Protein AF-A0A383V1S9-F1 (afdb_monomer)

Secondary structure (DSSP, 8-state):
----EEEEEEEEE---HHHHHHHHHHHHHHHHHHHHHHHTT--HHHHHHHHHHHHHT-TTSSSSTTPPBPTTS-B-EEEEEEETTS-EEEEEEE-SBS-HHHHHHHHHHHHTSPPGGGPPPPSEEEHHHHHHHHHHTT-SB-SSHHHHHHTT--HHHHHHHHHHHHHHHHHHHHHHHHHHTT-----PPP--------PPPPPP-------------------------------------------PPPP---SHHHHHHHHHHHHHHTT---EEEEEE-TT--EEEEEEE--STTPPTT---GGGSTTTSEEEEPPEE-PPPPSS--S------------S--EEE-EEEEEEEE-HHHHHHHTHHHHHHHHHHHTTTS-HHHHHHHHHIIIIITSSS---EEEEEEEEEEEE--------------------------------------------------EEEEEEEEEEE-SSEEEEEEE-SSTTPPPEEEEEEPPPSTTSTTS--S----------S-----PPPPPPEEEEEEEEEE--

Sequence (547 aa):
MPPYFIAVHAGAGYHGPQKEAAYLAAIRAALAAAAAVLEQGSSSMDAVKAAICALEAAPGTNAGYGSNLTLTGSVECDAGIMAGDGTCGAVGAVPGVDHPIAAAHRLAELSRQPLPCGLVRPTLLVGDAARSWAVSQHLAAAATAEEAGQRLVSPAAAAAWRGYRAMLDEAAAADSSSQAASVPSSTAPPGEQQQQQQQPYRQPDDNKRQRGGALESPAKRSRTEPAAQVGPGSSQQQQQQHHQQDVEPGHPVGRDDVAAAAAAGALVGDLGDTVGCVAVDGAGRVAAGVSSGGLALKQPGRVGEAALLGAGCWAHDGSRQQLPKGGDAGKATQQQGGGVGNAASWQQPGVAVSVSGVGERIMAASLARAAAMTLQLEGGRQLQPLATQLLQGSMLSQPGPWDAGLLAVRVAGSSSSSSRNESSDSSDNSGSSGDAAGSAAQHEQAEDAGHADQGLLCNGEKQRQQRLVVELVAAFTSPSFAIGWLGPGPQAKAQAVVLRQAGPANASAAAVAGGAAEAAPAGRLGQLPALPPQVKCLEVSCSWPLD

InterPro domains:
  IPR000246 Peptidase T2, asparaginase 2 [PF01112] (5-140)
  IPR000246 Peptidase T2, asparaginase 2 [PF01112] (255-317)
  IPR000246 Peptidase T2, asparaginase 2 [PTHR10188] (4-414)
  IPR029055 Nucleophile aminohydrolases, N-terminal [SSF56235] (3-414)
  IPR037464 T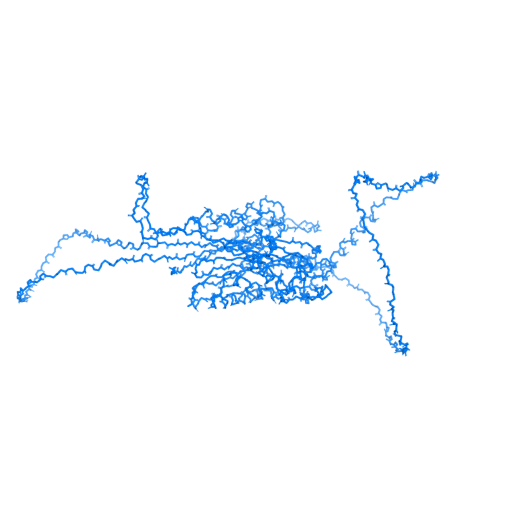hreonine aspartase 1 [cd04514] (4-363)

pLDDT: mean 70.78, std 29.03, range [22.67, 98.94]

Radius of gyration: 35.53 Å; Cα contacts (8 Å, |Δi|>4): 1047; chains: 1; bounding box: 120×105×109 Å

Structure (mmCIF, N/CA/C/O backbone):
data_AF-A0A383V1S9-F1
#
_entry.id   AF-A0A383V1S9-F1
#
loop_
_atom_site.group_PDB
_atom_site.id
_atom_site.type_symbol
_atom_site.label_atom_id
_atom_site.label_alt_id
_atom_site.label_comp_id
_atom_site.label_asym_id
_atom_site.label_entity_id
_atom_site.label_seq_id
_atom_site.pdbx_PDB_ins_code
_atom_site.Cartn_x
_atom_site.Cartn_y
_atom_site.Cartn_z
_atom_site.occupancy
_atom_site.B_iso_or_equiv
_atom_site.auth_seq_id
_atom_site.auth_comp_id
_atom_site.auth_asym_id
_atom_site.auth_atom_id
_atom_site.pdbx_PDB_model_num
ATOM 1 N N . MET A 1 1 ? -26.143 2.923 9.011 1.00 69.44 1 MET A N 1
ATOM 2 C CA . MET A 1 1 ? -24.852 2.356 8.571 1.00 69.44 1 MET A CA 1
ATOM 3 C C . MET A 1 1 ? -23.918 2.346 9.764 1.00 69.44 1 MET A C 1
ATOM 5 O O . MET A 1 1 ? -23.964 3.322 10.514 1.00 69.44 1 MET A O 1
ATOM 9 N N . PRO A 1 2 ? -23.134 1.278 9.973 1.00 83.25 2 PRO A N 1
ATOM 10 C CA . PRO A 1 2 ? -22.124 1.270 11.021 1.00 83.25 2 PRO A CA 1
ATOM 11 C C . PRO A 1 2 ? -21.091 2.383 10.755 1.00 83.25 2 PRO A C 1
ATOM 13 O O . PRO A 1 2 ? -20.733 2.603 9.597 1.00 83.25 2 PRO A O 1
ATOM 16 N N . PRO A 1 3 ? -20.644 3.122 11.785 1.00 92.62 3 PRO A N 1
ATOM 17 C CA . PRO A 1 3 ? -19.599 4.134 11.637 1.00 92.62 3 PRO A CA 1
ATOM 18 C C . PRO A 1 3 ? -18.273 3.486 11.225 1.00 92.62 3 PRO A C 1
ATOM 20 O O . PRO A 1 3 ? -18.047 2.311 11.485 1.00 92.62 3 PRO A O 1
ATOM 23 N N . TYR A 1 4 ? -17.386 4.245 10.592 1.00 95.50 4 TYR A N 1
ATOM 24 C CA . TYR A 1 4 ? -16.045 3.791 10.232 1.00 95.50 4 TYR A CA 1
ATOM 25 C C . TYR A 1 4 ? -15.099 4.982 10.086 1.00 95.50 4 TYR A C 1
ATOM 27 O O . TYR A 1 4 ? -15.531 6.136 10.030 1.00 95.50 4 TYR A O 1
ATOM 35 N N . PHE A 1 5 ? -13.805 4.691 10.008 1.00 97.62 5 PHE A N 1
ATOM 36 C CA . PHE A 1 5 ? -12.767 5.667 9.713 1.00 97.62 5 PHE A CA 1
ATOM 37 C C . PHE A 1 5 ? -11.788 5.095 8.690 1.00 97.62 5 PHE A C 1
ATOM 39 O O . PHE A 1 5 ? -11.353 3.952 8.817 1.00 97.62 5 PHE A O 1
ATOM 46 N N . ILE A 1 6 ? -11.422 5.888 7.686 1.00 98.38 6 ILE A N 1
ATOM 47 C CA . ILE A 1 6 ? -10.452 5.500 6.653 1.00 98.38 6 ILE A CA 1
ATOM 48 C C . ILE A 1 6 ? -9.424 6.617 6.530 1.00 98.38 6 ILE A C 1
ATOM 50 O O . ILE A 1 6 ? -9.799 7.789 6.490 1.00 98.38 6 ILE A O 1
ATOM 54 N N . ALA A 1 7 ? -8.147 6.271 6.412 1.00 98.69 7 ALA A N 1
ATOM 55 C CA . ALA A 1 7 ? -7.112 7.202 5.988 1.00 98.69 7 ALA A CA 1
ATOM 56 C C . ALA A 1 7 ? -6.190 6.553 4.954 1.00 98.69 7 ALA A C 1
ATOM 58 O O . ALA A 1 7 ? -5.856 5.376 5.056 1.00 98.69 7 ALA A O 1
ATOM 59 N N . VAL A 1 8 ? -5.772 7.334 3.963 1.00 98.69 8 VAL A N 1
ATOM 60 C CA . VAL A 1 8 ? -4.913 6.898 2.858 1.00 98.69 8 VAL A CA 1
ATOM 61 C C . VAL A 1 8 ? -3.749 7.862 2.665 1.00 98.69 8 VAL A C 1
ATOM 63 O O . VAL A 1 8 ? -3.853 9.042 3.012 1.00 98.69 8 VAL A O 1
ATOM 66 N N . HIS A 1 9 ? -2.664 7.379 2.066 1.00 98.31 9 HIS A N 1
ATOM 67 C CA . HIS A 1 9 ? -1.610 8.226 1.518 1.00 98.31 9 HIS A CA 1
ATOM 68 C C . HIS A 1 9 ? -1.315 7.882 0.061 1.00 98.31 9 HIS A C 1
ATOM 70 O O . HIS A 1 9 ? -1.376 6.720 -0.339 1.00 98.31 9 HIS A O 1
ATOM 76 N N . ALA A 1 10 ? -0.933 8.903 -0.702 1.00 95.88 10 ALA A N 1
ATOM 77 C CA . ALA A 1 10 ? -0.351 8.774 -2.036 1.00 95.88 10 ALA A CA 1
ATOM 78 C C . ALA A 1 10 ? 1.162 9.066 -2.015 1.00 95.88 10 ALA A C 1
ATOM 80 O O . ALA A 1 10 ? 1.699 9.578 -2.983 1.00 95.88 10 ALA A O 1
ATOM 81 N N . GLY A 1 11 ? 1.792 8.735 -0.881 1.00 91.25 11 GLY A N 1
ATOM 82 C CA . GLY A 1 11 ? 3.233 8.672 -0.646 1.00 91.25 11 GLY A CA 1
ATOM 83 C C . GLY A 1 11 ? 3.881 9.946 -0.127 1.00 91.25 11 GLY A C 1
ATOM 84 O O . GLY A 1 11 ? 3.271 11.015 -0.068 1.00 91.25 11 GLY A O 1
ATOM 85 N N . ALA A 1 12 ? 5.096 9.760 0.384 1.00 88.75 12 ALA A N 1
ATOM 86 C CA . ALA A 1 12 ? 5.929 10.754 1.041 1.00 88.75 12 ALA A CA 1
ATOM 87 C C . ALA A 1 12 ? 7.206 10.987 0.232 1.00 88.75 12 ALA A C 1
ATOM 89 O O . ALA A 1 12 ? 8.109 10.148 0.211 1.00 88.75 12 ALA A O 1
ATOM 90 N N . GLY A 1 13 ? 7.309 12.180 -0.339 1.00 86.88 13 GLY A N 1
ATOM 91 C CA . GLY A 1 13 ? 8.314 12.534 -1.329 1.00 86.88 13 GLY A CA 1
ATOM 92 C C . GLY A 1 13 ? 8.156 13.993 -1.733 1.00 86.88 13 GLY A C 1
ATOM 93 O O . GLY A 1 13 ? 7.870 14.855 -0.890 1.00 86.88 13 GLY A O 1
ATOM 94 N N . TYR A 1 14 ? 8.303 14.296 -3.019 1.00 85.81 14 TYR A N 1
ATOM 95 C CA . TYR A 1 14 ? 8.069 15.634 -3.549 1.00 85.81 14 TYR A CA 1
ATOM 96 C C . TYR A 1 14 ? 6.856 15.664 -4.485 1.00 85.81 14 TYR A C 1
ATOM 98 O O . TYR A 1 14 ? 6.884 15.173 -5.604 1.00 85.81 14 TYR A O 1
ATOM 106 N N . HIS A 1 15 ? 5.796 16.335 -4.038 1.00 88.19 15 HIS A N 1
ATOM 107 C CA . HIS A 1 15 ? 4.572 16.518 -4.808 1.00 88.19 15 HIS A CA 1
ATOM 108 C C . HIS A 1 15 ? 4.627 17.862 -5.530 1.00 88.19 15 HIS A C 1
ATOM 110 O O . HIS A 1 15 ? 4.345 18.913 -4.937 1.00 88.19 15 HIS A O 1
ATOM 116 N N . GLY A 1 16 ? 4.996 17.844 -6.810 1.00 85.06 16 GLY A N 1
ATOM 117 C CA . GLY A 1 16 ? 5.014 19.045 -7.642 1.00 85.06 16 GLY A CA 1
ATOM 118 C C . GLY A 1 16 ? 3.616 19.683 -7.764 1.00 85.06 16 GLY A C 1
ATOM 119 O O . GLY A 1 16 ? 2.632 18.954 -7.916 1.00 85.06 16 GLY A O 1
ATOM 120 N N . PRO A 1 17 ? 3.488 21.028 -7.762 1.00 85.50 17 PRO A N 1
ATOM 121 C CA . PRO A 1 17 ? 2.186 21.704 -7.855 1.00 85.50 17 PRO A CA 1
ATOM 122 C C . PRO A 1 17 ? 1.341 21.286 -9.068 1.00 85.50 17 PRO A C 1
ATOM 124 O O . PRO A 1 17 ? 0.117 21.268 -9.001 1.00 85.50 17 PRO A O 1
ATOM 127 N N . GLN A 1 18 ? 1.990 20.907 -10.174 1.00 85.81 18 GLN A N 1
ATOM 128 C CA . GLN A 1 18 ? 1.323 20.479 -11.408 1.00 85.81 18 GLN A CA 1
ATOM 129 C C . GLN A 1 18 ? 0.599 19.130 -11.267 1.00 85.81 18 GLN A C 1
ATOM 131 O O . GLN A 1 18 ? -0.425 18.914 -11.910 1.00 85.81 18 GLN A O 1
ATOM 136 N N . LYS A 1 19 ? 1.116 18.226 -10.425 1.00 85.19 19 LYS A N 1
ATOM 137 C CA . LYS A 1 19 ? 0.549 16.886 -10.200 1.00 85.19 19 LYS A CA 1
ATOM 138 C C . LYS A 1 19 ? -0.370 16.823 -8.982 1.00 85.19 19 LYS A C 1
ATOM 140 O O . LYS A 1 19 ? -1.124 15.866 -8.833 1.00 85.19 19 LYS A O 1
ATOM 145 N N . GLU A 1 20 ? -0.353 17.849 -8.132 1.00 91.06 20 GLU A N 1
ATOM 146 C CA . GLU A 1 20 ? -1.113 17.904 -6.879 1.00 91.06 20 GLU A CA 1
ATOM 147 C C . GLU A 1 20 ? -2.602 17.582 -7.068 1.00 91.06 20 GLU A C 1
ATOM 149 O O . GLU A 1 20 ? -3.149 16.739 -6.359 1.00 91.06 20 GLU A O 1
ATOM 154 N N . ALA A 1 21 ? -3.253 18.170 -8.075 1.00 93.00 21 ALA A N 1
ATOM 155 C CA . ALA A 1 21 ? -4.662 17.900 -8.353 1.00 93.00 21 ALA A CA 1
ATOM 156 C C . ALA A 1 21 ? -4.939 16.414 -8.658 1.00 93.00 21 ALA A C 1
ATOM 158 O O . ALA A 1 21 ? -5.966 15.885 -8.226 1.00 93.00 21 ALA A O 1
ATOM 159 N N . ALA A 1 22 ? -4.020 15.735 -9.354 1.00 92.31 22 ALA A N 1
ATOM 160 C CA . ALA A 1 22 ? -4.140 14.317 -9.677 1.00 92.31 22 ALA A CA 1
ATOM 161 C C . ALA A 1 22 ? -3.984 13.437 -8.426 1.00 92.31 22 ALA A C 1
ATOM 163 O O . ALA A 1 22 ? -4.805 12.544 -8.215 1.00 92.31 22 ALA A O 1
ATOM 164 N N . TYR A 1 23 ? -3.016 13.735 -7.550 1.00 93.81 23 TYR A N 1
ATOM 165 C CA . TYR A 1 23 ? -2.866 13.033 -6.268 1.00 93.81 23 TYR A CA 1
ATOM 166 C C . TYR A 1 23 ? -4.109 13.182 -5.387 1.00 93.81 23 TYR A C 1
ATOM 168 O O . TYR A 1 23 ? -4.627 12.200 -4.856 1.00 93.81 23 TYR A O 1
ATOM 176 N N . LEU A 1 24 ? -4.650 14.400 -5.278 1.00 95.88 24 LEU A N 1
ATOM 177 C CA . LEU A 1 24 ? -5.861 14.653 -4.496 1.00 95.88 24 LEU A CA 1
ATOM 178 C C . LEU A 1 24 ? -7.092 13.952 -5.088 1.00 95.88 24 LEU A C 1
ATOM 180 O O . LEU A 1 24 ? -7.970 13.521 -4.340 1.00 95.88 24 LEU A O 1
ATOM 184 N N . ALA A 1 25 ? -7.184 13.831 -6.414 1.00 96.38 25 ALA A N 1
ATOM 185 C CA . ALA A 1 25 ? -8.245 13.067 -7.066 1.00 96.38 25 ALA A CA 1
ATOM 186 C C . ALA A 1 25 ? -8.123 11.561 -6.778 1.00 96.38 25 ALA A C 1
ATOM 188 O O . ALA A 1 25 ? -9.117 10.946 -6.390 1.00 96.38 25 ALA A O 1
ATOM 189 N N . ALA A 1 26 ? -6.916 10.996 -6.882 1.00 96.69 26 ALA A N 1
ATOM 190 C CA . ALA A 1 26 ? -6.649 9.592 -6.568 1.00 96.69 26 ALA A CA 1
ATOM 191 C C . ALA A 1 26 ? -6.980 9.262 -5.102 1.00 96.69 26 ALA A C 1
ATOM 193 O O . ALA A 1 26 ? -7.685 8.294 -4.826 1.00 96.69 26 ALA A O 1
ATOM 194 N N . ILE A 1 27 ? -6.575 10.126 -4.164 1.00 98.19 27 ILE A N 1
ATOM 195 C CA . ILE A 1 27 ? -6.901 10.003 -2.734 1.00 98.19 27 ILE A CA 1
ATOM 196 C C . ILE A 1 27 ? -8.417 9.984 -2.504 1.00 98.19 27 ILE A C 1
ATOM 198 O O . ILE A 1 27 ? -8.923 9.133 -1.773 1.00 98.19 27 ILE A O 1
ATOM 202 N N . ARG A 1 28 ? -9.172 10.895 -3.133 1.00 98.38 28 ARG A N 1
ATOM 203 C CA . ARG A 1 28 ? -10.638 10.927 -2.989 1.00 98.38 28 ARG A CA 1
ATOM 204 C C . ARG A 1 28 ? -11.297 9.674 -3.564 1.00 98.38 28 ARG A C 1
ATOM 206 O O . ARG A 1 28 ? -12.225 9.158 -2.946 1.00 98.38 28 ARG A O 1
ATOM 213 N N . ALA A 1 29 ? -10.816 9.177 -4.704 1.00 98.38 29 ALA A N 1
ATOM 214 C CA . ALA A 1 29 ? -11.302 7.932 -5.294 1.00 98.38 29 ALA A CA 1
ATOM 215 C C . ALA A 1 29 ? -11.034 6.726 -4.377 1.00 98.38 29 ALA A C 1
ATOM 217 O O . ALA A 1 29 ? -11.927 5.907 -4.168 1.00 98.38 29 ALA A O 1
ATOM 218 N N . ALA A 1 30 ? -9.852 6.664 -3.759 1.00 98.69 30 ALA A N 1
ATOM 219 C CA . ALA A 1 30 ? -9.490 5.620 -2.804 1.00 98.69 30 ALA A CA 1
ATOM 220 C C . ALA A 1 30 ? -10.383 5.621 -1.557 1.00 98.69 30 ALA A C 1
ATOM 222 O O . ALA A 1 30 ? -10.894 4.576 -1.155 1.00 98.69 30 ALA A O 1
ATOM 223 N N . LEU A 1 31 ? -10.633 6.802 -0.980 1.00 98.62 31 LEU A N 1
ATOM 224 C CA . LEU A 1 31 ? -11.543 6.953 0.159 1.00 98.62 31 LEU A CA 1
ATOM 225 C C . LEU A 1 31 ? -12.972 6.521 -0.196 1.00 98.62 31 LEU A C 1
ATOM 227 O O . LEU A 1 31 ? -13.611 5.831 0.595 1.00 98.62 31 LEU A O 1
ATOM 231 N N . ALA A 1 32 ? -13.460 6.882 -1.387 1.00 98.00 32 ALA A N 1
ATOM 232 C CA . ALA A 1 32 ? -14.783 6.476 -1.859 1.00 98.00 32 ALA A CA 1
ATOM 233 C C . ALA A 1 32 ? -14.887 4.954 -2.073 1.00 98.00 32 ALA A C 1
ATOM 235 O O . ALA A 1 32 ? -15.884 4.351 -1.680 1.00 98.00 32 ALA A O 1
ATOM 236 N N . ALA A 1 33 ? -13.853 4.323 -2.640 1.00 98.50 33 ALA A N 1
ATOM 237 C CA . ALA A 1 33 ? -13.815 2.877 -2.855 1.00 98.50 33 ALA A CA 1
ATOM 238 C C . ALA A 1 33 ? -13.848 2.093 -1.531 1.00 98.50 33 ALA A C 1
ATOM 240 O O . ALA A 1 33 ? -14.626 1.150 -1.389 1.00 98.50 33 ALA A O 1
ATOM 241 N N . ALA A 1 34 ? -13.052 2.505 -0.539 1.00 98.31 34 ALA A N 1
ATOM 242 C CA . ALA A 1 34 ? -13.068 1.892 0.789 1.00 98.31 34 ALA A CA 1
ATOM 243 C C . ALA A 1 34 ? -14.394 2.116 1.532 1.00 98.31 34 ALA A C 1
ATOM 245 O O . ALA A 1 34 ? -14.900 1.190 2.167 1.00 98.31 34 ALA A O 1
ATOM 246 N N . ALA A 1 35 ? -14.975 3.317 1.430 1.00 97.00 35 ALA A N 1
ATOM 247 C CA . ALA A 1 35 ? -16.272 3.623 2.028 1.00 97.00 35 ALA A CA 1
ATOM 248 C C . ALA A 1 35 ? -17.367 2.698 1.487 1.00 97.00 35 ALA A C 1
ATOM 250 O O . ALA A 1 35 ? -18.043 2.044 2.274 1.00 97.00 35 ALA A O 1
ATOM 251 N N . ALA A 1 36 ? -17.464 2.550 0.162 1.00 96.31 36 ALA A N 1
ATOM 252 C CA . ALA A 1 36 ? -18.463 1.689 -0.470 1.00 96.31 36 ALA A CA 1
ATOM 253 C C . ALA A 1 36 ? -18.399 0.232 0.030 1.00 96.31 36 ALA A C 1
ATOM 255 O O . ALA A 1 36 ? -19.430 -0.419 0.193 1.00 96.31 36 ALA A O 1
ATOM 256 N N . VAL A 1 37 ? -17.195 -0.277 0.309 1.00 96.69 37 VAL A N 1
ATOM 257 C CA . VAL A 1 37 ? -16.980 -1.628 0.849 1.00 96.69 37 VAL A CA 1
ATOM 258 C C . VAL A 1 37 ? -17.439 -1.743 2.308 1.00 96.69 37 VAL A C 1
ATOM 260 O O . VAL A 1 37 ? -18.108 -2.711 2.675 1.00 96.69 37 VAL A O 1
ATOM 263 N N . LEU A 1 38 ? -17.139 -0.748 3.145 1.00 95.38 38 LEU A N 1
ATOM 264 C CA . LEU A 1 38 ? -17.562 -0.733 4.551 1.00 95.38 38 LEU A CA 1
ATOM 265 C C . LEU A 1 38 ? -19.071 -0.519 4.705 1.00 95.38 38 LEU A C 1
ATOM 267 O O . LEU A 1 38 ? -19.695 -1.133 5.570 1.00 95.38 38 LEU A O 1
ATOM 271 N N . GLU A 1 39 ? -19.680 0.287 3.838 1.00 94.00 39 GLU A N 1
ATOM 272 C CA . GLU A 1 39 ? -21.132 0.494 3.791 1.00 94.00 39 GLU A CA 1
ATOM 273 C C . GLU A 1 39 ? -21.893 -0.798 3.451 1.00 94.00 39 GLU A C 1
ATOM 275 O O . GLU A 1 39 ? -23.013 -0.997 3.924 1.00 94.00 39 GLU A O 1
ATOM 280 N N . GLN A 1 40 ? -21.263 -1.712 2.705 1.00 93.94 40 GLN A N 1
ATOM 281 C CA . GLN A 1 40 ? -21.774 -3.060 2.421 1.00 93.94 40 GLN A CA 1
ATOM 282 C C . GLN A 1 40 ? -21.545 -4.058 3.572 1.00 93.94 40 GLN A C 1
ATOM 284 O O . GLN A 1 40 ? -21.939 -5.217 3.466 1.00 93.94 40 GLN A O 1
ATOM 289 N N . GLY A 1 41 ? -20.916 -3.636 4.674 1.00 92.56 41 GLY A N 1
ATOM 290 C CA . GLY A 1 41 ? -20.649 -4.479 5.842 1.00 92.56 41 GLY A CA 1
ATOM 291 C C . GLY A 1 41 ? -19.445 -5.414 5.695 1.00 92.56 41 GLY A C 1
ATOM 292 O O . GLY A 1 41 ? -19.329 -6.374 6.457 1.00 92.56 41 GLY A O 1
ATOM 293 N N . SER A 1 42 ? -18.559 -5.154 4.729 1.00 95.75 42 SER A N 1
ATOM 294 C CA . SER A 1 42 ? -17.310 -5.910 4.563 1.00 95.75 42 SER A CA 1
ATOM 295 C C . SER A 1 42 ? -16.261 -5.526 5.617 1.00 95.75 42 SER A C 1
ATOM 297 O O . SER A 1 42 ? -16.456 -4.607 6.416 1.00 95.75 42 SER A O 1
ATOM 299 N N . SER A 1 43 ? -15.146 -6.257 5.658 1.00 96.88 43 SER A N 1
ATOM 300 C CA . SER A 1 43 ? -14.115 -6.063 6.683 1.00 96.88 43 SER A CA 1
ATOM 301 C C . SER A 1 43 ? -13.285 -4.787 6.470 1.00 96.88 43 SER A C 1
ATOM 303 O O . SER A 1 43 ? -13.191 -4.257 5.361 1.00 96.88 43 SER A O 1
ATOM 305 N N . SER A 1 44 ? -12.603 -4.320 7.522 1.00 97.69 44 SER A N 1
ATOM 306 C CA . SER A 1 44 ? -11.595 -3.254 7.407 1.00 97.69 44 SER A CA 1
ATOM 307 C C . SER A 1 44 ? -10.457 -3.629 6.445 1.00 97.69 44 SER A C 1
ATOM 309 O O . SER A 1 44 ? -9.953 -2.766 5.729 1.00 97.69 44 SER A O 1
ATOM 311 N N . MET A 1 45 ? -10.086 -4.912 6.365 1.00 98.50 45 MET A N 1
ATOM 312 C CA . MET A 1 45 ? -9.076 -5.412 5.424 1.00 98.50 45 MET A CA 1
ATOM 313 C C . MET A 1 45 ? -9.554 -5.330 3.965 1.00 98.50 45 MET A C 1
ATOM 315 O O . MET A 1 45 ? -8.789 -4.921 3.091 1.00 98.50 45 MET A O 1
ATOM 319 N N . ASP A 1 46 ? -10.831 -5.627 3.701 1.00 98.69 46 ASP A N 1
ATOM 320 C CA . ASP A 1 46 ? -11.430 -5.446 2.372 1.00 98.69 46 ASP A CA 1
ATOM 321 C C . ASP A 1 46 ? -11.455 -3.973 1.957 1.00 98.69 46 ASP A C 1
ATOM 323 O O . ASP A 1 46 ? -11.199 -3.651 0.794 1.00 98.69 46 ASP A O 1
ATOM 327 N N . ALA A 1 47 ? -11.733 -3.077 2.908 1.00 98.69 47 ALA A N 1
ATOM 328 C CA . ALA A 1 47 ? -11.722 -1.637 2.682 1.00 98.69 47 ALA A CA 1
ATOM 329 C C . ALA A 1 47 ? -10.318 -1.138 2.308 1.00 98.69 47 ALA A C 1
ATOM 331 O O . ALA A 1 47 ? -10.162 -0.404 1.333 1.00 98.69 47 ALA A O 1
ATOM 332 N N . VAL A 1 48 ? -9.287 -1.596 3.031 1.00 98.88 48 VAL A N 1
ATOM 333 C CA . VAL A 1 48 ? -7.875 -1.316 2.720 1.00 98.88 48 VAL A CA 1
ATOM 334 C C . VAL A 1 48 ? -7.517 -1.786 1.311 1.00 98.88 48 VAL A C 1
ATOM 336 O O . VAL A 1 48 ? -6.959 -1.009 0.536 1.00 98.88 48 VAL A O 1
ATOM 339 N N . LYS A 1 49 ? -7.881 -3.025 0.946 1.00 98.88 49 LYS A N 1
ATOM 340 C CA . LYS A 1 49 ? -7.693 -3.550 -0.415 1.00 98.88 49 LYS A CA 1
ATOM 341 C C . LYS A 1 49 ? -8.347 -2.636 -1.451 1.00 98.88 49 LYS A C 1
ATOM 343 O O . LYS A 1 49 ? -7.694 -2.277 -2.425 1.00 98.88 49 LYS A O 1
ATOM 348 N N . ALA A 1 50 ? -9.607 -2.249 -1.251 1.00 98.88 50 ALA A N 1
ATOM 349 C CA . ALA A 1 50 ? -10.345 -1.430 -2.212 1.00 98.88 50 ALA A CA 1
ATOM 350 C C . ALA A 1 50 ? -9.746 -0.027 -2.392 1.00 98.88 50 ALA A C 1
ATOM 352 O O . ALA A 1 50 ? -9.601 0.428 -3.527 1.00 98.88 50 ALA A O 1
ATOM 353 N N . ALA A 1 51 ? -9.343 0.631 -1.299 1.00 98.88 51 ALA A N 1
ATOM 354 C CA . ALA A 1 51 ? -8.635 1.908 -1.370 1.00 98.88 51 ALA A CA 1
ATOM 355 C C . ALA A 1 51 ? -7.328 1.789 -2.159 1.00 98.88 51 ALA A C 1
ATOM 357 O O . ALA A 1 51 ? -7.075 2.590 -3.056 1.00 98.88 51 ALA A O 1
ATOM 358 N N . ILE A 1 52 ? -6.505 0.785 -1.851 1.00 98.88 52 ILE A N 1
ATOM 359 C CA . ILE A 1 52 ? -5.197 0.635 -2.494 1.00 98.88 52 ILE A CA 1
ATOM 360 C C . ILE A 1 52 ? -5.344 0.205 -3.955 1.00 98.88 52 ILE A C 1
ATOM 362 O O . ILE A 1 52 ? -4.609 0.725 -4.781 1.00 98.88 52 ILE A O 1
ATOM 366 N N . CYS A 1 53 ? -6.334 -0.620 -4.320 1.00 98.88 53 CYS A N 1
ATOM 367 C CA . CYS A 1 53 ? -6.612 -0.930 -5.730 1.00 98.88 53 CYS A CA 1
ATOM 368 C C . CYS A 1 53 ? -6.934 0.343 -6.534 1.00 98.88 53 CYS A C 1
ATOM 370 O O . CYS A 1 53 ? -6.472 0.502 -7.662 1.00 98.88 53 CYS A O 1
ATOM 372 N N . ALA A 1 54 ? -7.700 1.275 -5.955 1.00 98.69 54 ALA A N 1
ATOM 373 C CA . ALA A 1 54 ? -7.997 2.553 -6.601 1.00 98.69 54 ALA A CA 1
ATOM 374 C C . ALA A 1 54 ? -6.748 3.441 -6.751 1.00 98.69 54 ALA A C 1
ATOM 376 O O . ALA A 1 54 ? -6.629 4.155 -7.746 1.00 98.69 54 ALA A O 1
ATOM 377 N N . LEU A 1 55 ? -5.815 3.384 -5.793 1.00 98.44 55 LEU A N 1
ATOM 378 C CA . LEU A 1 55 ? -4.525 4.073 -5.888 1.00 98.44 55 LEU A CA 1
ATOM 379 C C . LEU A 1 55 ? -3.617 3.414 -6.938 1.00 98.44 55 LEU A C 1
ATOM 381 O O . LEU A 1 55 ? -3.099 4.118 -7.789 1.00 98.44 55 LEU A O 1
ATOM 385 N N . GLU A 1 56 ? -3.512 2.085 -6.956 1.00 98.50 56 GLU A N 1
ATOM 386 C CA . GLU A 1 56 ? -2.745 1.305 -7.945 1.00 98.50 56 GLU A CA 1
ATOM 387 C C . GLU A 1 56 ? -3.257 1.469 -9.386 1.00 98.50 56 GLU A C 1
ATOM 389 O O . GLU A 1 56 ? -2.506 1.299 -10.343 1.00 98.50 56 GLU A O 1
ATOM 394 N N . ALA A 1 57 ? -4.542 1.785 -9.564 1.00 97.25 57 ALA A N 1
ATOM 395 C CA . ALA A 1 57 ? -5.106 2.120 -10.871 1.00 97.25 57 ALA A CA 1
ATOM 396 C C . ALA A 1 57 ? -4.761 3.552 -11.321 1.00 97.25 57 ALA A C 1
ATOM 398 O O . ALA A 1 57 ? -4.915 3.884 -12.500 1.00 97.25 57 ALA A O 1
ATOM 399 N N . ALA A 1 58 ? -4.347 4.428 -10.398 1.00 94.69 58 ALA A N 1
ATOM 400 C CA . ALA A 1 58 ? -4.097 5.829 -10.688 1.00 94.69 58 ALA A CA 1
ATOM 401 C C . ALA A 1 58 ? -2.689 6.015 -11.290 1.00 94.69 58 ALA A C 1
ATOM 403 O O . ALA A 1 58 ? -1.692 5.844 -10.586 1.00 94.69 58 ALA A O 1
ATOM 404 N N . PRO A 1 59 ? -2.575 6.486 -12.550 1.00 90.25 59 PRO A N 1
ATOM 405 C CA . PRO A 1 59 ? -1.308 6.522 -13.292 1.00 90.25 59 PRO A CA 1
ATOM 406 C C . PRO A 1 59 ? -0.258 7.487 -12.731 1.00 90.25 59 PRO A C 1
ATOM 408 O O . PRO A 1 59 ? 0.879 7.488 -13.193 1.00 90.25 59 PRO A O 1
ATOM 411 N N . GLY A 1 60 ? -0.658 8.370 -11.812 1.00 87.81 60 GLY A N 1
ATOM 412 C CA . GLY A 1 60 ? 0.231 9.325 -11.154 1.00 87.81 60 GLY A CA 1
ATOM 413 C C . GLY A 1 60 ? 0.894 8.785 -9.888 1.00 87.81 60 GLY A C 1
ATOM 414 O O . GLY A 1 60 ? 1.650 9.523 -9.267 1.00 87.81 60 GLY A O 1
ATOM 415 N N . THR A 1 61 ? 0.595 7.550 -9.482 1.00 93.12 61 THR A N 1
ATOM 416 C CA . THR A 1 61 ? 1.188 6.924 -8.294 1.00 93.12 61 THR A CA 1
ATOM 417 C C . THR A 1 61 ? 2.257 5.911 -8.689 1.00 93.12 61 THR A C 1
ATOM 419 O O . THR A 1 61 ? 2.201 5.327 -9.770 1.00 93.12 61 THR A O 1
ATOM 422 N N . ASN A 1 62 ? 3.234 5.678 -7.809 1.00 95.50 62 ASN A N 1
ATOM 423 C CA . ASN A 1 62 ? 4.242 4.641 -8.012 1.00 95.50 62 ASN A CA 1
ATOM 424 C C . ASN A 1 62 ? 3.786 3.331 -7.352 1.00 95.50 62 ASN A C 1
ATOM 426 O O . ASN A 1 62 ? 4.431 2.822 -6.436 1.00 95.50 62 ASN A O 1
ATOM 430 N N . ALA A 1 63 ? 2.644 2.807 -7.790 1.00 96.62 63 ALA A N 1
ATOM 431 C CA . ALA A 1 63 ? 2.116 1.507 -7.389 1.00 96.62 63 ALA A CA 1
ATOM 432 C C . ALA A 1 63 ? 1.177 0.982 -8.480 1.00 96.62 63 ALA A C 1
ATOM 434 O O . ALA A 1 63 ? 0.426 1.757 -9.062 1.00 96.62 63 ALA A O 1
ATOM 435 N N . GLY A 1 64 ? 1.206 -0.322 -8.775 1.00 97.38 64 GLY A N 1
ATOM 436 C CA . GLY A 1 64 ? 0.396 -0.888 -9.859 1.00 97.38 64 GLY A CA 1
ATOM 437 C C . GLY A 1 64 ? 0.691 -0.235 -11.217 1.00 97.38 64 GLY A C 1
ATOM 438 O O . GLY A 1 64 ? 1.850 -0.166 -11.640 1.00 97.38 64 GLY A O 1
ATOM 439 N N . TYR A 1 65 ? -0.348 0.240 -11.908 1.00 96.62 65 TYR A N 1
ATOM 440 C CA . TYR A 1 65 ? -0.230 0.892 -13.214 1.00 96.62 65 TYR A CA 1
ATOM 441 C C . TYR A 1 65 ? 0.435 2.269 -13.098 1.00 96.62 65 TYR A C 1
ATOM 443 O O . TYR A 1 65 ? -0.073 3.166 -12.433 1.00 96.62 65 TYR A O 1
ATOM 451 N N . GLY A 1 66 ? 1.541 2.466 -13.819 1.00 92.38 66 GLY A N 1
ATOM 452 C CA . GLY A 1 66 ? 2.346 3.690 -13.727 1.00 92.38 66 GLY A CA 1
ATOM 453 C C . GLY A 1 66 ? 3.519 3.605 -12.750 1.00 92.38 66 GLY A C 1
ATOM 454 O O . GLY A 1 66 ? 4.246 4.586 -12.614 1.00 92.38 66 GLY A O 1
ATOM 455 N N . SER A 1 67 ? 3.748 2.433 -12.149 1.00 96.19 67 SER A N 1
ATOM 456 C CA . SER A 1 67 ? 4.941 2.143 -11.351 1.00 96.19 67 SER A CA 1
ATOM 457 C C . SER A 1 67 ? 6.244 2.460 -12.087 1.00 96.19 67 SER A C 1
ATOM 459 O O . SER A 1 67 ? 6.350 2.336 -13.309 1.00 96.19 67 SER A O 1
ATOM 461 N N . ASN A 1 68 ? 7.266 2.785 -11.302 1.00 95.75 68 ASN A N 1
ATOM 462 C CA . ASN A 1 68 ? 8.639 2.928 -11.753 1.00 95.75 68 ASN A CA 1
ATOM 463 C C . ASN A 1 68 ? 9.149 1.653 -12.441 1.00 95.75 68 ASN A C 1
ATOM 465 O O . ASN A 1 68 ? 8.905 0.531 -11.993 1.00 95.75 68 ASN A O 1
ATOM 469 N N . LEU A 1 69 ? 9.909 1.842 -13.521 1.00 96.31 69 LEU A N 1
ATOM 470 C CA . LEU A 1 69 ? 10.494 0.745 -14.286 1.00 96.31 69 LEU A CA 1
ATOM 471 C C . LEU A 1 69 ? 11.846 0.327 -13.693 1.00 96.31 69 LEU A C 1
ATOM 473 O O . LEU A 1 69 ? 12.645 1.166 -13.267 1.00 96.31 69 LEU A O 1
ATOM 477 N N . THR A 1 70 ? 12.113 -0.976 -13.726 1.00 97.06 70 THR A N 1
ATOM 478 C CA . THR A 1 70 ? 13.394 -1.608 -13.388 1.00 97.06 70 THR A CA 1
ATOM 479 C C . THR A 1 70 ? 14.494 -1.188 -14.365 1.00 97.06 70 THR A C 1
ATOM 481 O O . THR A 1 70 ? 14.245 -0.568 -15.403 1.00 97.06 70 THR A O 1
ATOM 484 N N . LEU A 1 71 ? 15.740 -1.573 -14.086 1.00 95.50 71 LEU A N 1
ATOM 485 C CA . LEU A 1 71 ? 16.870 -1.341 -14.989 1.00 95.50 71 LEU A CA 1
ATOM 486 C C . LEU A 1 71 ? 16.643 -1.922 -16.399 1.00 95.50 71 LEU A C 1
ATOM 488 O O . LEU A 1 71 ? 17.167 -1.383 -17.372 1.00 95.50 71 LEU A O 1
ATOM 492 N N . THR A 1 72 ? 15.846 -2.988 -16.512 1.00 94.50 72 THR A N 1
ATOM 493 C CA . THR A 1 72 ? 15.501 -3.654 -17.778 1.00 94.50 72 THR A CA 1
ATOM 494 C C . THR A 1 72 ? 14.230 -3.109 -18.431 1.00 94.50 72 THR A C 1
ATOM 496 O O . THR A 1 72 ? 13.826 -3.616 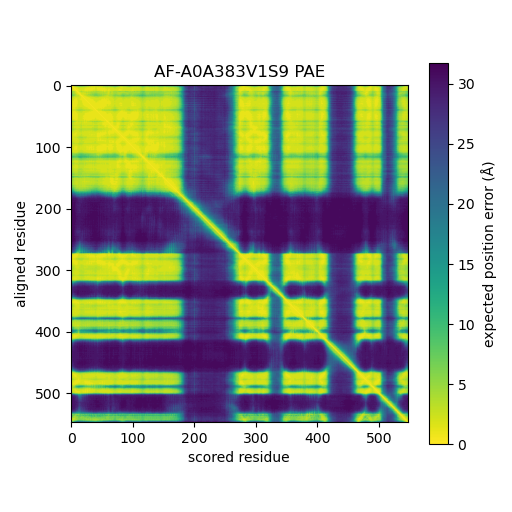-19.472 1.00 94.50 72 THR A O 1
ATOM 499 N N . GLY A 1 73 ? 13.595 -2.089 -17.847 1.00 95.50 73 GLY A N 1
ATOM 500 C CA . GLY A 1 73 ? 12.422 -1.432 -18.427 1.00 95.50 73 GLY A CA 1
ATOM 501 C C . GLY A 1 73 ? 11.086 -2.129 -18.153 1.00 95.50 73 GLY A C 1
ATOM 502 O O . GLY A 1 73 ? 10.110 -1.835 -18.835 1.00 95.50 73 GLY A O 1
ATOM 503 N N . SER A 1 74 ? 11.023 -3.035 -17.172 1.00 96.12 74 SER A N 1
ATOM 504 C CA . SER A 1 74 ? 9.792 -3.726 -16.755 1.00 96.12 74 SER A CA 1
ATOM 505 C C . SER A 1 74 ? 9.267 -3.194 -15.420 1.00 96.12 74 SER A C 1
ATOM 507 O O . SER A 1 74 ? 10.005 -2.559 -14.669 1.00 96.12 74 SER A O 1
ATOM 509 N N . VAL A 1 75 ? 8.005 -3.473 -15.091 1.00 97.44 75 VAL A N 1
ATOM 510 C CA . VAL A 1 75 ? 7.430 -3.174 -13.769 1.00 97.44 75 VAL A CA 1
ATOM 511 C C . VAL A 1 75 ? 7.482 -4.411 -12.873 1.00 97.44 75 VAL A C 1
ATOM 513 O O . VAL A 1 75 ? 7.106 -5.508 -13.282 1.00 97.44 75 VAL A O 1
ATOM 516 N N . GLU A 1 76 ? 7.897 -4.210 -11.625 1.00 98.25 76 GLU A N 1
ATOM 517 C CA . GLU A 1 76 ? 7.812 -5.198 -10.550 1.00 98.25 76 GLU A CA 1
ATOM 518 C C . GLU A 1 76 ? 7.287 -4.504 -9.298 1.00 98.25 76 GLU A C 1
ATOM 520 O O . GLU A 1 76 ? 7.893 -3.536 -8.839 1.00 98.25 76 GLU A O 1
ATOM 525 N N . CYS A 1 77 ? 6.196 -4.992 -8.723 1.00 98.56 77 CYS A N 1
ATOM 526 C CA . CYS A 1 77 ? 5.570 -4.352 -7.571 1.00 98.56 77 CYS A CA 1
ATOM 527 C C . CYS A 1 77 ? 5.809 -5.122 -6.269 1.00 98.56 77 CYS A C 1
ATOM 529 O O . CYS A 1 77 ? 6.027 -6.333 -6.264 1.00 98.56 77 CYS A O 1
ATOM 531 N N . ASP A 1 78 ? 5.708 -4.399 -5.163 1.00 98.81 78 ASP A N 1
ATOM 532 C CA . ASP A 1 78 ? 5.747 -4.890 -3.793 1.00 98.81 78 ASP A CA 1
ATOM 533 C C . ASP A 1 78 ? 4.452 -4.454 -3.097 1.00 98.81 78 ASP A C 1
ATOM 535 O O . ASP A 1 78 ? 4.066 -3.292 -3.204 1.00 98.81 78 ASP A O 1
ATOM 539 N N . ALA A 1 79 ? 3.776 -5.347 -2.376 1.00 98.88 79 ALA A N 1
ATOM 540 C CA . ALA A 1 79 ? 2.582 -4.993 -1.608 1.00 98.88 79 ALA A CA 1
ATOM 541 C C . ALA A 1 79 ? 2.390 -5.890 -0.388 1.00 98.88 79 ALA A C 1
ATOM 543 O O . ALA A 1 79 ? 2.745 -7.069 -0.404 1.00 98.88 79 ALA A O 1
ATOM 544 N N . GLY A 1 80 ? 1.769 -5.338 0.649 1.00 98.81 80 GLY A N 1
ATOM 545 C CA . GLY A 1 80 ? 1.565 -5.997 1.931 1.00 98.81 80 GLY A CA 1
ATOM 546 C C . GLY A 1 80 ? 0.286 -5.516 2.595 1.00 98.81 80 GLY A C 1
ATOM 547 O O . GLY A 1 80 ? -0.102 -4.355 2.464 1.00 98.81 80 GLY A O 1
ATOM 548 N N . ILE A 1 81 ? -0.391 -6.422 3.295 1.00 98.88 81 ILE A N 1
ATOM 549 C CA . ILE A 1 81 ? -1.628 -6.127 4.014 1.00 98.88 81 ILE A CA 1
ATOM 550 C C . ILE A 1 81 ? -1.711 -6.934 5.306 1.00 98.88 81 ILE A C 1
ATOM 552 O O . ILE A 1 81 ? -1.270 -8.085 5.373 1.00 98.88 81 ILE A O 1
ATOM 556 N N . MET A 1 82 ? -2.282 -6.323 6.341 1.00 98.75 82 MET A N 1
ATOM 557 C CA . MET A 1 82 ? -2.449 -6.921 7.659 1.00 98.75 82 MET A CA 1
ATOM 558 C C . MET A 1 82 ? -3.764 -6.466 8.300 1.00 98.75 82 MET A C 1
ATOM 560 O O . MET A 1 82 ? -4.064 -5.273 8.348 1.00 98.75 82 MET A O 1
ATOM 564 N N . ALA A 1 83 ? -4.532 -7.418 8.821 1.00 98.44 83 ALA A N 1
ATOM 565 C CA . ALA A 1 83 ? -5.664 -7.180 9.706 1.00 98.44 83 ALA A CA 1
ATOM 566 C C . ALA A 1 83 ? -5.217 -7.217 11.175 1.00 98.44 83 ALA A C 1
ATOM 568 O O . ALA A 1 83 ? -4.213 -7.843 11.524 1.00 98.44 83 ALA A O 1
ATOM 569 N N . GLY A 1 84 ? -5.984 -6.567 12.048 1.00 96.94 84 GLY A N 1
ATOM 570 C CA . GLY A 1 84 ? -5.662 -6.441 13.467 1.00 96.94 84 GLY A CA 1
ATOM 571 C C . GLY A 1 84 ? -5.649 -7.758 14.249 1.00 96.94 84 GLY A C 1
ATOM 572 O O . GLY A 1 84 ? -5.000 -7.832 15.291 1.00 96.94 84 GLY A O 1
ATOM 573 N N . ASP A 1 85 ? -6.274 -8.816 13.727 1.00 95.56 85 ASP A N 1
ATOM 574 C CA . ASP A 1 85 ? -6.229 -10.166 14.302 1.00 95.56 85 ASP A CA 1
ATOM 575 C C . ASP A 1 85 ? -4.954 -10.956 13.939 1.00 95.56 85 ASP A C 1
ATOM 577 O O . ASP A 1 85 ? -4.799 -12.109 14.342 1.00 95.56 85 ASP A O 1
ATOM 581 N N . GLY A 1 86 ? -4.032 -10.342 13.188 1.00 95.06 86 GLY A N 1
ATOM 582 C CA . GLY A 1 86 ? -2.774 -10.943 12.744 1.00 95.06 86 GLY A CA 1
ATOM 583 C C . GLY A 1 86 ? -2.836 -11.607 11.366 1.00 95.06 86 GLY A C 1
ATOM 584 O O . GLY A 1 86 ? -1.797 -12.029 10.853 1.00 95.06 86 GLY A O 1
ATOM 585 N N . THR A 1 87 ? -4.012 -11.676 10.734 1.00 97.56 87 THR A N 1
ATOM 586 C CA . THR A 1 87 ? -4.146 -12.154 9.350 1.00 97.56 87 THR A CA 1
ATOM 587 C C . THR A 1 87 ? -3.361 -11.240 8.412 1.00 97.56 87 THR A C 1
ATOM 589 O O . THR A 1 87 ? -3.576 -10.030 8.408 1.00 97.56 87 THR A O 1
ATOM 592 N N . CYS A 1 88 ? -2.447 -11.791 7.614 1.00 98.25 88 CYS A N 1
ATOM 593 C CA . CYS A 1 88 ? -1.567 -10.987 6.768 1.00 98.25 88 CYS A CA 1
ATOM 594 C C . CYS A 1 88 ? -1.113 -11.719 5.507 1.00 98.25 88 CYS A C 1
ATOM 596 O O . CYS A 1 88 ? -1.088 -12.950 5.446 1.00 98.25 88 CYS A O 1
ATOM 598 N N . GLY A 1 89 ? -0.736 -10.937 4.501 1.00 98.56 89 GLY A N 1
ATOM 599 C CA . GLY A 1 89 ? -0.218 -11.439 3.239 1.00 98.56 89 GLY A CA 1
ATOM 600 C C . GLY A 1 89 ? 0.588 -10.375 2.505 1.00 98.56 89 GLY A C 1
ATOM 601 O O . GLY A 1 89 ? 0.383 -9.179 2.719 1.00 98.56 89 GLY A O 1
ATOM 602 N N . ALA A 1 90 ? 1.516 -10.808 1.660 1.00 98.81 90 ALA A N 1
ATOM 603 C CA . ALA A 1 90 ? 2.401 -9.932 0.914 1.00 98.81 90 ALA A CA 1
ATOM 604 C C . ALA A 1 90 ? 2.856 -10.555 -0.411 1.00 98.81 90 ALA A C 1
ATOM 606 O O . ALA A 1 90 ? 2.940 -11.775 -0.561 1.00 98.81 90 ALA A O 1
ATOM 607 N N . VAL A 1 91 ? 3.184 -9.698 -1.370 1.00 98.88 91 VAL A N 1
ATOM 608 C CA . VAL A 1 91 ? 3.853 -10.061 -2.620 1.00 98.88 91 VAL A CA 1
ATOM 609 C C . VAL A 1 91 ? 5.047 -9.145 -2.846 1.00 98.88 91 VAL A C 1
ATOM 611 O O . VAL A 1 91 ? 4.980 -7.967 -2.508 1.00 98.88 91 VAL A O 1
ATOM 614 N N . GLY A 1 92 ? 6.135 -9.675 -3.401 1.00 98.62 92 GLY A N 1
ATOM 615 C CA . GLY A 1 92 ? 7.353 -8.899 -3.655 1.00 98.62 92 GLY A CA 1
ATOM 616 C C . GLY A 1 92 ? 7.929 -9.130 -5.044 1.00 98.62 92 GLY A C 1
ATOM 617 O O . GLY A 1 92 ? 7.864 -10.241 -5.568 1.00 98.62 92 GLY A O 1
ATOM 618 N N . ALA A 1 93 ? 8.490 -8.084 -5.640 1.00 98.44 93 ALA A N 1
ATOM 619 C CA . ALA A 1 93 ? 9.009 -8.062 -7.002 1.00 98.44 93 ALA A CA 1
ATOM 620 C C . ALA A 1 93 ? 8.073 -8.759 -8.012 1.00 98.44 93 ALA A C 1
ATOM 622 O O . ALA A 1 93 ? 8.526 -9.495 -8.886 1.00 98.44 93 ALA A O 1
ATOM 623 N N . VAL A 1 94 ? 6.753 -8.604 -7.852 1.00 98.50 94 VAL A N 1
ATOM 624 C CA . VAL A 1 94 ? 5.769 -9.322 -8.665 1.00 98.50 94 VAL A CA 1
ATOM 625 C C . VAL A 1 94 ? 5.530 -8.574 -9.981 1.00 98.50 94 VAL A C 1
ATOM 627 O O . VAL A 1 94 ? 5.135 -7.406 -9.950 1.00 98.50 94 VAL A O 1
ATOM 630 N N . PRO A 1 95 ? 5.751 -9.206 -11.146 1.00 98.19 95 PRO A N 1
ATOM 631 C CA . PRO A 1 95 ? 5.485 -8.572 -12.429 1.00 98.19 95 PRO A CA 1
ATOM 632 C C . PRO A 1 95 ? 4.041 -8.824 -12.883 1.00 98.19 95 PRO A C 1
ATOM 634 O O . PRO A 1 95 ? 3.468 -9.888 -12.642 1.00 98.19 95 PRO A O 1
ATOM 637 N N . GLY A 1 96 ? 3.458 -7.861 -13.599 1.00 97.69 96 GLY A N 1
ATOM 638 C CA . GLY A 1 96 ? 2.231 -8.059 -14.374 1.00 97.69 96 GLY A CA 1
ATOM 639 C C . GLY A 1 96 ? 0.977 -8.477 -13.596 1.00 97.69 96 GLY A C 1
ATOM 640 O O . GLY A 1 96 ? 0.110 -9.112 -14.187 1.00 97.69 96 GLY A O 1
ATOM 641 N N . VAL A 1 97 ? 0.856 -8.152 -12.309 1.00 98.50 97 VAL A N 1
ATOM 642 C CA . VAL A 1 97 ? -0.397 -8.286 -11.542 1.00 98.50 97 VAL A CA 1
ATOM 643 C C . VAL A 1 97 ? -1.030 -6.904 -11.428 1.00 98.50 97 VAL A C 1
ATOM 645 O O . VAL A 1 97 ? -0.386 -6.011 -10.894 1.00 98.50 97 VAL A O 1
ATOM 648 N N . ASP A 1 98 ? -2.268 -6.725 -11.902 1.00 97.94 98 ASP A N 1
ATOM 649 C CA . ASP A 1 98 ? -2.906 -5.395 -11.991 1.00 97.94 98 ASP A CA 1
ATOM 650 C C . ASP A 1 98 ? -2.999 -4.691 -10.644 1.00 97.94 98 ASP A C 1
ATOM 652 O O . ASP A 1 98 ? -2.711 -3.500 -10.534 1.00 97.94 98 ASP A O 1
ATOM 656 N N . HIS A 1 99 ? -3.352 -5.469 -9.624 1.00 98.62 99 HIS A N 1
ATOM 657 C CA . HIS A 1 99 ? -3.479 -5.011 -8.253 1.00 98.62 99 HIS A CA 1
ATOM 658 C C . HIS A 1 99 ? -2.641 -5.887 -7.316 1.00 98.62 99 HIS A C 1
ATOM 660 O O . HIS A 1 99 ? -3.149 -6.889 -6.795 1.00 98.62 99 HIS A O 1
ATOM 666 N N . PRO A 1 100 ? -1.352 -5.563 -7.105 1.00 98.75 100 PRO A N 1
ATOM 667 C CA . PRO A 1 100 ? -0.485 -6.273 -6.167 1.00 98.75 100 PRO A CA 1
ATOM 668 C C . PRO A 1 100 ? -1.105 -6.424 -4.770 1.00 98.75 100 PRO A C 1
ATOM 670 O O . PRO A 1 100 ? -1.032 -7.508 -4.181 1.00 98.75 100 PRO A O 1
ATOM 673 N N . ILE A 1 101 ? -1.811 -5.402 -4.265 1.00 98.88 101 ILE A N 1
ATOM 674 C CA . ILE A 1 101 ? -2.510 -5.494 -2.976 1.00 98.88 101 ILE A CA 1
ATOM 675 C C . ILE A 1 101 ? -3.612 -6.560 -2.967 1.00 98.88 101 ILE A C 1
ATOM 677 O O . ILE A 1 101 ? -3.852 -7.188 -1.937 1.00 98.88 101 ILE A O 1
ATOM 681 N N . ALA A 1 102 ? -4.279 -6.809 -4.098 1.00 98.88 102 ALA A N 1
ATOM 682 C CA . ALA A 1 102 ? -5.310 -7.838 -4.192 1.00 98.88 102 ALA A CA 1
ATOM 683 C C . ALA A 1 102 ? -4.696 -9.243 -4.095 1.00 98.88 102 ALA A C 1
ATOM 685 O O . ALA A 1 102 ? -5.280 -10.127 -3.464 1.00 98.88 102 ALA A O 1
ATOM 686 N N . ALA A 1 103 ? -3.491 -9.441 -4.642 1.00 98.75 103 ALA A N 1
ATOM 687 C CA . ALA A 1 103 ? -2.738 -10.681 -4.464 1.00 98.75 103 ALA A CA 1
ATOM 688 C C . ALA A 1 103 ? -2.279 -10.867 -3.007 1.00 98.75 103 ALA A C 1
ATOM 690 O O . ALA A 1 103 ? -2.470 -11.947 -2.443 1.00 98.75 103 ALA A O 1
ATOM 691 N N . ALA A 1 104 ? -1.766 -9.809 -2.368 1.00 98.81 104 ALA A N 1
ATOM 692 C CA . ALA A 1 104 ? -1.418 -9.816 -0.945 1.00 98.81 104 ALA A CA 1
ATOM 693 C C . ALA A 1 104 ? -2.638 -10.126 -0.054 1.00 98.81 104 ALA A C 1
ATOM 695 O O . ALA A 1 104 ? -2.573 -10.989 0.821 1.00 98.81 104 ALA A O 1
ATOM 696 N N . HIS A 1 105 ? -3.786 -9.502 -0.329 1.00 98.81 105 HIS A N 1
ATOM 697 C CA . HIS A 1 105 ? -5.054 -9.777 0.351 1.00 98.81 105 HIS A CA 1
ATOM 698 C C . HIS A 1 105 ? -5.492 -11.229 0.174 1.00 98.81 105 HIS A C 1
ATOM 700 O O . HIS A 1 105 ? -5.893 -11.880 1.137 1.00 98.81 105 HIS A O 1
ATOM 706 N N . ARG A 1 106 ? -5.383 -11.772 -1.043 1.00 98.56 106 ARG A N 1
ATOM 707 C CA . ARG A 1 106 ? -5.752 -13.162 -1.311 1.00 98.56 106 ARG A CA 1
ATOM 708 C C . ARG A 1 106 ? -4.868 -14.149 -0.546 1.00 98.56 106 ARG A C 1
ATOM 710 O O . ARG A 1 106 ? -5.377 -15.153 -0.050 1.00 98.56 106 ARG A O 1
ATOM 717 N N . LEU A 1 107 ? -3.569 -13.865 -0.411 1.00 98.19 107 LEU A N 1
ATOM 718 C CA . LEU A 1 107 ? -2.673 -14.644 0.453 1.00 98.19 107 LEU A CA 1
ATOM 719 C C . LEU A 1 107 ? -3.124 -14.572 1.914 1.00 98.19 107 LEU A C 1
ATOM 721 O O . LEU A 1 107 ? -3.214 -15.611 2.568 1.00 98.19 107 LEU A O 1
ATOM 725 N N . ALA A 1 108 ? -3.475 -13.377 2.395 1.00 98.06 108 ALA A N 1
ATOM 726 C CA . ALA A 1 108 ? -3.950 -13.161 3.757 1.00 98.06 108 ALA A CA 1
ATOM 727 C C . ALA A 1 108 ? -5.215 -13.979 4.064 1.00 98.06 108 ALA A C 1
ATOM 729 O O . ALA A 1 108 ? -5.238 -14.734 5.035 1.00 98.06 108 ALA A O 1
ATOM 730 N N . GLU A 1 109 ? -6.234 -13.921 3.204 1.00 96.81 109 GLU A N 1
ATOM 731 C CA . GLU A 1 109 ? -7.460 -14.719 3.350 1.00 96.81 109 GLU A CA 1
ATOM 732 C C . GLU A 1 109 ? -7.173 -16.219 3.401 1.00 96.81 109 GLU A C 1
ATOM 734 O O . GLU A 1 109 ? -7.691 -16.947 4.253 1.00 96.81 109 GLU A O 1
ATOM 739 N N . LEU A 1 110 ? -6.349 -16.687 2.462 1.00 96.19 110 LEU A N 1
ATOM 740 C CA . LEU A 1 110 ? -6.033 -18.096 2.348 1.00 96.19 110 LEU A CA 1
ATOM 741 C C . LEU A 1 110 ? -5.206 -18.565 3.536 1.00 96.19 110 LEU A C 1
ATOM 743 O O . LEU A 1 110 ? -5.432 -19.685 3.968 1.00 96.19 110 LEU A O 1
ATOM 747 N N . SER A 1 111 ? -4.325 -17.739 4.110 1.00 92.62 111 SER A N 1
ATOM 748 C CA . SER A 1 111 ? -3.473 -18.105 5.254 1.00 92.62 111 SER A CA 1
ATOM 749 C C . SER A 1 111 ? -4.249 -18.671 6.453 1.00 92.62 111 SER A C 1
ATOM 751 O O . SER A 1 111 ? -3.727 -19.508 7.188 1.00 92.62 111 SER A O 1
ATOM 753 N N . ARG A 1 112 ? -5.526 -18.292 6.607 1.00 89.44 112 ARG A N 1
ATOM 754 C CA . ARG A 1 112 ? -6.426 -18.796 7.657 1.00 89.44 112 ARG A CA 1
ATOM 755 C C . ARG A 1 112 ? -7.028 -20.169 7.375 1.00 89.44 112 ARG A C 1
ATOM 757 O O . ARG A 1 112 ? -7.662 -20.755 8.249 1.00 89.44 112 ARG A O 1
ATOM 764 N N . GLN A 1 113 ? -6.892 -20.662 6.153 1.00 90.69 113 GLN A N 1
ATOM 765 C CA . GLN A 1 113 ? -7.478 -21.916 5.713 1.00 90.69 113 GLN A CA 1
ATOM 766 C C . GLN A 1 113 ? -6.421 -23.020 5.795 1.00 90.69 113 GLN A C 1
ATOM 768 O O . GLN A 1 113 ? -5.390 -22.920 5.126 1.00 90.69 113 GLN A O 1
ATOM 773 N N . PRO A 1 114 ? -6.648 -24.102 6.553 1.00 88.06 114 PRO A N 1
ATOM 774 C CA . PRO A 1 114 ? -5.685 -25.191 6.625 1.00 88.06 114 PRO A CA 1
ATOM 775 C C . PRO A 1 114 ? -5.528 -25.876 5.262 1.00 88.06 114 PRO A C 1
ATOM 777 O O . PRO A 1 114 ? -6.464 -25.939 4.459 1.00 88.06 114 PRO A O 1
ATOM 780 N N . LEU A 1 115 ? -4.336 -26.406 5.003 1.00 90.75 115 LEU A N 1
ATOM 781 C CA . LEU A 1 115 ? -4.114 -27.365 3.926 1.00 90.75 115 LEU A CA 1
ATOM 782 C C . LEU A 1 115 ? -4.145 -28.798 4.482 1.00 90.75 115 LEU A C 1
ATOM 784 O O . LEU A 1 115 ? -3.893 -29.007 5.675 1.00 90.75 115 LEU A O 1
ATOM 788 N N . PRO A 1 116 ? -4.420 -29.804 3.630 1.00 92.44 116 PRO A N 1
ATOM 789 C CA . PRO A 1 116 ? -4.259 -31.204 4.000 1.00 92.44 116 PRO A CA 1
ATOM 790 C C . PRO A 1 116 ? -2.874 -31.488 4.593 1.00 92.44 116 PRO A C 1
ATOM 792 O O . PRO A 1 116 ? -1.890 -30.817 4.276 1.00 92.44 116 PRO A O 1
ATOM 795 N N . CYS A 1 117 ? -2.805 -32.506 5.451 1.00 92.75 117 CYS A N 1
ATOM 796 C CA . CYS A 1 117 ? -1.564 -32.964 6.085 1.00 92.75 117 CYS A CA 1
ATOM 797 C C . CYS A 1 117 ? -0.865 -31.923 6.983 1.00 92.75 117 CYS A C 1
ATOM 799 O O . CYS A 1 117 ? 0.314 -32.079 7.286 1.00 92.75 117 CYS A O 1
ATOM 801 N N . GLY A 1 118 ? -1.572 -30.874 7.421 1.00 88.50 118 GLY A N 1
ATOM 802 C CA . GLY A 1 118 ? -1.011 -29.851 8.311 1.00 88.50 118 GLY A CA 1
ATOM 803 C C . GLY A 1 118 ? -0.048 -28.883 7.620 1.00 88.50 118 GLY A C 1
ATOM 804 O O . GLY A 1 118 ? 0.712 -28.197 8.299 1.00 88.50 118 GLY A O 1
ATOM 805 N N . LEU A 1 119 ? -0.062 -28.821 6.283 1.00 91.19 119 LEU A N 1
ATOM 806 C CA . LEU A 1 119 ? 0.740 -27.853 5.541 1.00 91.19 119 LEU A CA 1
ATOM 807 C C . LEU A 1 119 ? 0.286 -26.419 5.854 1.00 91.19 119 LEU A C 1
ATOM 809 O O . LEU A 1 119 ? -0.907 -26.123 5.962 1.00 91.19 119 LEU A O 1
ATOM 813 N N . VAL A 1 120 ? 1.260 -25.520 5.973 1.00 90.25 120 VAL A N 1
ATOM 814 C CA . VAL A 1 120 ? 1.030 -24.091 6.205 1.00 90.25 120 VAL A CA 1
ATOM 815 C C . VAL A 1 120 ? 1.044 -23.370 4.864 1.00 90.25 120 VAL A C 1
ATOM 817 O O . VAL A 1 120 ? 1.878 -23.649 4.002 1.00 90.25 120 VAL A O 1
ATOM 820 N N . ARG A 1 121 ? 0.101 -22.451 4.668 1.00 93.69 121 ARG A N 1
ATOM 821 C CA . ARG A 1 121 ? 0.042 -21.638 3.451 1.00 93.69 121 ARG A CA 1
ATOM 822 C C . ARG A 1 121 ? 1.081 -20.518 3.484 1.00 93.69 121 ARG A C 1
ATOM 824 O O . ARG A 1 121 ? 1.385 -20.010 4.561 1.00 93.69 121 ARG A O 1
ATOM 831 N N . PRO A 1 122 ? 1.599 -20.105 2.317 1.00 94.88 122 PRO A N 1
ATOM 832 C CA . PRO A 1 122 ? 2.497 -18.965 2.249 1.00 94.88 122 PRO A CA 1
ATOM 833 C C . PRO A 1 122 ? 1.758 -17.677 2.625 1.00 94.88 122 PRO A C 1
ATOM 835 O O . PRO A 1 122 ? 0.616 -17.467 2.219 1.00 94.88 122 PRO A O 1
ATOM 838 N N . THR A 1 123 ? 2.438 -16.803 3.360 1.00 95.94 123 THR A N 1
ATOM 839 C CA . THR A 1 123 ? 2.018 -15.413 3.599 1.00 95.94 123 THR A CA 1
ATOM 840 C C . THR A 1 123 ? 2.785 -14.426 2.721 1.00 95.94 123 THR A C 1
ATOM 842 O O . THR A 1 123 ? 2.367 -13.285 2.590 1.00 95.94 123 THR A O 1
ATOM 845 N N . LEU A 1 124 ? 3.875 -14.858 2.082 1.00 98.38 124 LEU A N 1
ATOM 846 C CA . LEU A 1 124 ? 4.661 -14.072 1.136 1.00 98.38 124 LEU A CA 1
ATOM 847 C C . LEU A 1 124 ? 4.997 -14.927 -0.088 1.00 98.38 124 LEU A C 1
ATOM 849 O O . LEU A 1 124 ? 5.504 -16.040 0.055 1.00 98.38 124 LEU A O 1
ATOM 853 N N . LEU A 1 125 ? 4.741 -14.396 -1.281 1.00 98.62 125 LEU A N 1
ATOM 854 C CA . LEU A 1 125 ? 5.230 -14.940 -2.550 1.00 98.62 125 LEU A CA 1
ATOM 855 C C . LEU A 1 125 ? 5.966 -13.850 -3.324 1.00 98.62 125 LEU A C 1
ATOM 857 O O . LEU A 1 125 ? 5.605 -12.681 -3.239 1.00 98.62 125 LEU A O 1
ATOM 861 N N . VAL A 1 126 ? 6.979 -14.220 -4.106 1.00 98.69 126 VAL A N 1
ATOM 862 C CA . VAL A 1 126 ? 7.779 -13.244 -4.856 1.00 98.69 126 VAL A CA 1
ATOM 863 C C . VAL A 1 126 ? 7.967 -13.620 -6.321 1.00 98.69 126 VAL A C 1
ATOM 865 O O . VAL A 1 126 ? 7.842 -14.790 -6.696 1.00 98.69 126 VAL A O 1
ATOM 868 N N . GLY A 1 127 ? 8.286 -12.619 -7.141 1.00 97.94 127 GLY A N 1
ATOM 869 C CA . GLY A 1 127 ? 8.680 -12.794 -8.534 1.00 97.94 127 GLY A CA 1
ATOM 870 C C . GLY A 1 127 ? 7.592 -13.402 -9.415 1.00 97.94 127 GLY A C 1
ATOM 871 O O . GLY A 1 127 ? 6.390 -13.301 -9.159 1.00 97.94 127 GLY A O 1
ATOM 872 N N . ASP A 1 128 ? 8.031 -14.094 -10.463 1.00 96.94 128 ASP A N 1
ATOM 873 C CA . ASP A 1 128 ? 7.145 -14.724 -11.444 1.00 96.94 128 ASP A CA 1
ATOM 874 C C . ASP A 1 128 ? 6.249 -15.826 -10.845 1.00 96.94 128 ASP A C 1
ATOM 876 O O . ASP A 1 128 ? 5.132 -16.066 -11.311 1.00 96.94 128 ASP A O 1
ATOM 880 N N . ALA A 1 129 ? 6.698 -16.461 -9.757 1.00 97.38 129 ALA A N 1
ATOM 881 C CA . ALA A 1 129 ? 5.896 -17.431 -9.021 1.00 97.38 129 ALA A CA 1
ATOM 882 C C . ALA A 1 129 ? 4.667 -16.774 -8.372 1.00 97.38 129 ALA A C 1
ATOM 884 O O . ALA A 1 129 ? 3.583 -17.358 -8.402 1.00 97.38 129 ALA A O 1
ATOM 885 N N . ALA A 1 130 ? 4.801 -15.551 -7.844 1.00 98.31 130 ALA A N 1
ATOM 886 C CA . ALA A 1 130 ? 3.670 -14.788 -7.315 1.00 98.31 130 ALA A CA 1
ATOM 887 C C . ALA A 1 130 ? 2.666 -14.415 -8.418 1.00 98.31 130 ALA A C 1
ATOM 889 O O . ALA A 1 130 ? 1.461 -14.556 -8.213 1.00 98.31 130 ALA A O 1
ATOM 890 N N . ARG A 1 131 ? 3.146 -14.022 -9.608 1.00 98.19 131 ARG A N 1
ATOM 891 C CA . ARG A 1 131 ? 2.296 -13.762 -10.786 1.00 98.19 131 ARG A CA 1
ATOM 892 C C . ARG A 1 131 ? 1.537 -15.017 -11.214 1.00 98.19 131 ARG A C 1
ATOM 894 O O . ARG A 1 131 ? 0.315 -14.995 -11.331 1.00 98.19 131 ARG A O 1
ATOM 901 N N . SER A 1 132 ? 2.251 -16.123 -11.415 1.00 98.12 132 SER A N 1
ATOM 902 C CA . SER A 1 132 ? 1.658 -17.403 -11.823 1.00 98.12 132 SER A CA 1
ATOM 903 C C . SER A 1 132 ? 0.632 -17.896 -10.800 1.00 98.12 132 SER A C 1
ATOM 905 O O . SER A 1 132 ? -0.444 -18.381 -11.154 1.00 98.12 132 SER A O 1
ATOM 907 N N . TRP A 1 133 ? 0.927 -17.710 -9.512 1.00 98.31 133 TRP A N 1
ATOM 908 C CA . TRP A 1 133 ? -0.019 -17.981 -8.442 1.00 98.31 133 TRP A CA 1
ATOM 909 C C . TRP A 1 133 ? -1.248 -17.065 -8.513 1.00 98.31 133 TRP A C 1
ATOM 911 O O . TRP A 1 133 ? -2.364 -17.569 -8.416 1.00 98.31 133 TRP A O 1
ATOM 921 N N . ALA A 1 134 ? -1.085 -15.762 -8.755 1.00 98.31 134 ALA A N 1
ATOM 922 C CA . ALA A 1 134 ? -2.202 -14.826 -8.894 1.00 98.31 134 ALA A CA 1
ATOM 923 C C . ALA A 1 134 ? -3.156 -15.233 -10.034 1.00 98.31 134 ALA A C 1
ATOM 925 O O . ALA A 1 134 ? -4.371 -15.253 -9.832 1.00 98.31 134 ALA A O 1
ATOM 926 N N . VAL A 1 135 ? -2.617 -15.674 -11.179 1.00 98.19 135 VAL A N 1
ATOM 927 C CA . VAL A 1 135 ? -3.408 -16.249 -12.284 1.00 98.19 135 VAL A CA 1
ATOM 928 C C . VAL A 1 135 ? -4.203 -17.473 -11.813 1.00 98.19 135 VAL A C 1
ATOM 930 O O . VAL A 1 135 ? -5.401 -17.571 -12.076 1.00 98.19 135 VAL A O 1
ATOM 933 N N . SER A 1 136 ? -3.579 -18.381 -11.051 1.00 97.62 136 SER A N 1
ATOM 934 C CA . SER A 1 136 ? -4.268 -19.560 -10.491 1.00 97.62 136 SER A CA 1
ATOM 935 C C . SER A 1 136 ? -5.387 -19.209 -9.501 1.00 97.62 136 SER A C 1
ATOM 937 O O . SER A 1 136 ? -6.280 -20.019 -9.269 1.00 97.62 136 SER A O 1
ATOM 939 N N . GLN A 1 137 ? -5.337 -18.011 -8.911 1.00 97.69 137 GLN A N 1
ATOM 940 C CA . GLN A 1 137 ? -6.365 -17.478 -8.018 1.00 97.69 137 GLN A CA 1
ATOM 941 C C . GLN A 1 137 ? -7.420 -16.640 -8.754 1.00 97.69 137 GLN A C 1
ATOM 943 O O . GLN A 1 137 ? -8.235 -15.995 -8.098 1.00 97.69 137 GLN A O 1
ATOM 948 N N . HIS A 1 138 ? -7.420 -16.651 -10.093 1.00 97.44 138 HIS A N 1
ATOM 949 C CA . HIS A 1 138 ? -8.320 -15.865 -10.941 1.00 97.44 138 HIS A CA 1
ATOM 950 C C . HIS A 1 138 ? -8.211 -14.347 -10.721 1.00 97.44 138 HIS A C 1
ATOM 952 O O . HIS A 1 138 ? -9.177 -13.612 -10.926 1.00 97.44 138 HIS A O 1
ATOM 958 N N . LEU A 1 139 ? -7.037 -13.870 -10.301 1.00 98.00 139 LEU A N 1
ATOM 959 C CA . LEU A 1 139 ? -6.745 -12.442 -10.232 1.00 98.00 139 LEU A CA 1
ATOM 960 C C . LEU A 1 139 ? -6.347 -11.919 -11.617 1.00 98.00 139 LEU A C 1
ATOM 962 O O . LEU A 1 139 ? -5.809 -12.657 -12.444 1.00 98.00 139 LEU A O 1
ATOM 966 N N . ALA A 1 140 ? -6.589 -10.630 -11.857 1.00 97.38 140 ALA A N 1
ATOM 967 C CA . ALA A 1 140 ? -6.188 -9.963 -13.089 1.00 97.38 140 ALA A CA 1
ATOM 968 C C . ALA A 1 140 ? -4.655 -9.841 -13.146 1.00 97.38 140 ALA A C 1
ATOM 970 O O . ALA A 1 140 ? -4.046 -8.989 -12.496 1.00 97.38 140 ALA A O 1
ATOM 971 N N . ALA A 1 141 ? -4.031 -10.753 -13.888 1.00 97.50 141 ALA A N 1
ATOM 972 C CA . ALA A 1 141 ? -2.589 -10.858 -14.027 1.00 97.50 141 ALA A CA 1
ATOM 973 C C . ALA A 1 141 ? -2.212 -11.370 -15.424 1.00 97.50 141 ALA A C 1
ATOM 975 O O . ALA A 1 141 ? -2.988 -12.068 -16.076 1.00 97.50 141 ALA A O 1
ATOM 976 N N . ALA A 1 142 ? -1.010 -11.024 -15.876 1.00 96.88 142 ALA A N 1
ATOM 977 C CA . ALA A 1 142 ? -0.429 -11.514 -17.119 1.00 96.88 142 ALA A CA 1
ATOM 978 C C . ALA A 1 142 ? -0.273 -13.040 -17.087 1.00 96.88 142 ALA A C 1
ATOM 980 O O . ALA A 1 142 ? 0.263 -13.598 -16.121 1.00 96.88 142 ALA A O 1
ATOM 981 N N . ALA A 1 143 ? -0.698 -13.715 -18.156 1.00 95.81 143 ALA A N 1
ATOM 982 C CA . ALA A 1 143 ? -0.618 -15.168 -18.263 1.00 95.81 143 ALA A CA 1
ATOM 983 C C . ALA A 1 143 ? 0.828 -15.626 -18.502 1.00 95.81 143 ALA A C 1
ATOM 985 O O . ALA A 1 143 ? 1.245 -16.671 -17.993 1.00 95.81 143 ALA A O 1
ATOM 986 N N . THR A 1 144 ? 1.617 -14.811 -19.205 1.00 96.31 144 THR A N 1
ATOM 987 C CA . THR A 1 144 ? 3.018 -15.094 -19.541 1.00 96.31 144 THR A CA 1
ATOM 988 C C . THR A 1 144 ? 3.972 -14.035 -18.983 1.00 96.31 144 THR A C 1
ATOM 990 O O . THR A 1 144 ? 3.573 -12.916 -18.661 1.00 96.31 144 THR A O 1
ATOM 993 N N . ALA A 1 145 ? 5.258 -14.384 -18.876 1.00 92.25 145 ALA A N 1
ATOM 994 C CA . ALA A 1 145 ? 6.303 -13.440 -18.473 1.00 92.25 145 ALA A CA 1
ATOM 995 C C . ALA A 1 145 ? 6.511 -12.313 -19.506 1.00 92.25 145 ALA A C 1
ATOM 997 O O . ALA A 1 145 ? 6.826 -11.187 -19.132 1.00 92.25 145 ALA A O 1
ATOM 998 N N . GLU A 1 146 ? 6.295 -12.596 -20.794 1.00 92.69 146 GLU A N 1
ATOM 999 C CA . GLU A 1 146 ? 6.386 -11.601 -21.870 1.00 92.69 146 GLU A CA 1
ATOM 1000 C C . GLU A 1 146 ? 5.290 -10.538 -21.740 1.00 92.69 146 GLU A C 1
ATOM 1002 O O . GLU A 1 146 ? 5.585 -9.343 -21.718 1.00 92.69 146 GLU A O 1
ATOM 1007 N N . GLU A 1 147 ? 4.038 -10.969 -21.554 1.00 95.31 147 GLU A N 1
ATOM 1008 C CA . GLU A 1 147 ? 2.922 -10.065 -21.260 1.00 95.31 147 GLU A CA 1
ATOM 1009 C C . GLU A 1 147 ? 3.198 -9.242 -19.998 1.00 95.31 147 GLU A C 1
ATOM 1011 O O . GLU A 1 147 ? 2.940 -8.039 -19.966 1.00 95.31 147 GLU A O 1
ATOM 1016 N N . ALA A 1 148 ? 3.758 -9.875 -18.962 1.00 94.25 148 ALA A N 1
ATOM 1017 C CA . ALA A 1 148 ? 4.074 -9.213 -17.703 1.00 94.25 148 ALA A CA 1
ATOM 1018 C C . ALA A 1 148 ? 5.111 -8.090 -17.865 1.00 94.25 148 ALA A C 1
ATOM 1020 O O . ALA A 1 148 ? 5.024 -7.091 -17.157 1.00 94.25 148 ALA A O 1
ATOM 1021 N N . GLY A 1 149 ? 6.049 -8.226 -18.809 1.00 89.44 149 GLY A N 1
ATOM 1022 C CA . GLY A 1 149 ? 7.090 -7.229 -19.073 1.00 89.44 149 GLY A CA 1
ATOM 1023 C C . GLY A 1 149 ? 6.569 -5.908 -19.646 1.00 89.44 149 GLY A C 1
ATOM 1024 O O . GLY A 1 149 ? 7.214 -4.879 -19.468 1.00 89.44 149 GLY A O 1
ATOM 1025 N N . GLN A 1 150 ? 5.407 -5.924 -20.304 1.00 91.81 150 GLN A N 1
ATOM 1026 C CA . GLN A 1 150 ? 4.782 -4.733 -20.898 1.00 91.81 150 GLN A CA 1
ATOM 1027 C C . GLN A 1 150 ? 3.582 -4.232 -20.088 1.00 91.81 150 GLN A C 1
ATOM 1029 O O . GLN A 1 150 ? 3.200 -3.063 -20.172 1.00 91.81 150 GLN A O 1
ATOM 1034 N N . ARG A 1 151 ? 2.968 -5.114 -19.297 1.00 94.31 151 ARG A N 1
ATOM 1035 C CA . ARG A 1 151 ? 1.844 -4.771 -18.430 1.00 94.31 151 ARG A CA 1
ATOM 1036 C C . ARG A 1 151 ? 2.274 -3.738 -17.386 1.00 94.31 151 ARG A C 1
ATOM 1038 O O . ARG A 1 151 ? 3.414 -3.730 -16.938 1.00 94.31 151 ARG A O 1
ATOM 1045 N N . LEU A 1 152 ? 1.347 -2.865 -16.990 1.00 95.25 152 LEU A N 1
ATOM 1046 C CA . LEU A 1 152 ? 1.555 -1.784 -16.009 1.00 95.25 152 LEU A CA 1
ATOM 1047 C C . LEU A 1 152 ? 2.472 -0.629 -16.442 1.00 95.25 152 LEU A C 1
ATOM 1049 O O . LEU A 1 152 ? 2.491 0.403 -15.768 1.00 95.25 152 LEU A O 1
ATOM 1053 N N . VAL A 1 153 ? 3.173 -0.748 -17.573 1.00 95.69 153 VAL A N 1
ATOM 1054 C CA . VAL A 1 153 ? 4.006 0.326 -18.120 1.00 95.69 153 VAL A CA 1
ATOM 1055 C C . VAL A 1 153 ? 3.111 1.418 -18.705 1.00 95.69 153 VAL A C 1
ATOM 1057 O O . VAL A 1 153 ? 2.491 1.247 -19.755 1.00 95.69 153 VAL A O 1
ATOM 1060 N N . SER A 1 154 ? 3.049 2.568 -18.033 1.00 94.06 154 SER A N 1
ATOM 1061 C CA . SER A 1 154 ? 2.352 3.741 -18.563 1.00 94.06 154 SER A CA 1
ATOM 1062 C C . SER A 1 154 ? 3.248 4.523 -19.538 1.00 94.06 154 SER A C 1
ATOM 1064 O O . SER A 1 154 ? 4.478 4.488 -19.416 1.00 94.06 154 SER A O 1
ATOM 1066 N N . PRO A 1 155 ? 2.675 5.305 -20.476 1.00 93.56 155 PRO A N 1
ATOM 1067 C CA . PRO A 1 155 ? 3.467 6.165 -21.359 1.00 93.56 155 PRO A CA 1
ATOM 1068 C C . PRO A 1 155 ? 4.371 7.148 -20.600 1.00 93.56 155 PRO A C 1
ATOM 1070 O O . PRO A 1 155 ? 5.498 7.409 -21.023 1.00 93.56 155 PRO A O 1
ATOM 1073 N N . ALA A 1 156 ? 3.895 7.669 -19.464 1.00 90.12 156 ALA A N 1
ATOM 1074 C CA . ALA A 1 156 ? 4.658 8.576 -18.613 1.00 90.12 156 ALA A CA 1
ATOM 1075 C C . ALA A 1 156 ? 5.838 7.861 -17.936 1.00 90.12 156 ALA A C 1
ATOM 1077 O O . ALA A 1 156 ? 6.956 8.371 -17.973 1.00 90.12 156 ALA A O 1
ATOM 1078 N N . ALA A 1 157 ? 5.616 6.658 -17.395 1.00 91.50 157 ALA A N 1
ATOM 1079 C CA . ALA A 1 157 ? 6.663 5.863 -16.757 1.00 91.50 157 ALA A CA 1
ATOM 1080 C C . ALA A 1 157 ? 7.744 5.433 -17.768 1.00 91.50 157 ALA A C 1
ATOM 1082 O O . ALA A 1 157 ? 8.938 5.549 -17.493 1.00 91.50 157 ALA A O 1
ATOM 1083 N N . ALA A 1 158 ? 7.345 5.042 -18.983 1.00 93.31 158 ALA A N 1
ATOM 1084 C CA . ALA A 1 158 ? 8.275 4.736 -20.071 1.00 93.31 158 ALA A CA 1
ATOM 1085 C C . ALA A 1 158 ? 9.092 5.962 -20.522 1.00 93.31 158 ALA A C 1
ATOM 1087 O O . ALA A 1 158 ? 10.270 5.841 -20.864 1.00 93.31 158 ALA A O 1
ATOM 1088 N N . ALA A 1 159 ? 8.486 7.154 -20.545 1.00 92.00 159 ALA A N 1
ATOM 1089 C CA . ALA A 1 159 ? 9.197 8.393 -20.852 1.00 92.00 159 ALA A CA 1
ATOM 1090 C C . ALA A 1 159 ? 10.213 8.758 -19.759 1.00 92.00 159 ALA A C 1
ATOM 1092 O O . ALA A 1 159 ? 11.360 9.062 -20.087 1.00 92.00 159 ALA A O 1
ATOM 1093 N N . ALA A 1 160 ? 9.822 8.660 -18.484 1.00 90.38 160 ALA A N 1
ATOM 1094 C CA . ALA A 1 160 ? 10.714 8.886 -17.349 1.00 90.38 160 ALA A CA 1
ATOM 1095 C C . ALA A 1 160 ? 11.900 7.909 -17.360 1.00 90.38 160 ALA A C 1
ATOM 1097 O O . ALA A 1 160 ? 13.051 8.328 -17.261 1.00 90.38 160 ALA A O 1
ATOM 1098 N N . TRP A 1 161 ? 11.634 6.619 -17.592 1.00 94.31 161 TRP A N 1
ATOM 1099 C CA . TRP A 1 161 ? 12.667 5.588 -17.693 1.00 94.31 161 TRP A CA 1
ATOM 1100 C C . TRP A 1 161 ? 13.700 5.889 -18.782 1.00 94.31 161 TRP A C 1
ATOM 1102 O O . TRP A 1 161 ? 14.897 5.797 -18.520 1.00 94.31 161 TRP A O 1
ATOM 1112 N N . ARG A 1 162 ? 13.264 6.310 -19.981 1.00 95.06 162 ARG A N 1
ATOM 1113 C CA . ARG A 1 162 ? 14.183 6.716 -21.061 1.00 95.06 162 ARG A CA 1
ATOM 1114 C C . ARG A 1 162 ? 15.072 7.886 -20.645 1.00 95.06 162 ARG A C 1
ATOM 1116 O O . ARG A 1 162 ? 16.258 7.871 -20.957 1.00 95.06 162 ARG A O 1
ATOM 1123 N N . GLY A 1 163 ? 14.511 8.863 -19.929 1.00 91.38 163 GLY A N 1
ATOM 1124 C CA . GLY A 1 163 ? 15.267 9.988 -19.378 1.00 91.38 163 GLY A CA 1
ATOM 1125 C C . GLY A 1 163 ? 16.352 9.531 -18.403 1.00 91.38 163 GLY A C 1
ATOM 1126 O O . GLY A 1 163 ? 17.523 9.842 -18.598 1.00 91.38 163 GLY A O 1
ATOM 1127 N N . TYR A 1 164 ? 15.994 8.722 -17.403 1.00 89.88 164 TYR A N 1
ATOM 1128 C CA . TYR A 1 164 ? 16.974 8.221 -16.433 1.00 89.88 164 TYR A CA 1
ATOM 1129 C C . TYR A 1 164 ? 18.020 7.298 -17.064 1.00 89.88 164 TYR A C 1
ATOM 1131 O O . TYR A 1 164 ? 19.182 7.315 -16.664 1.00 89.88 164 TYR A O 1
ATOM 1139 N N . ARG A 1 165 ? 17.627 6.500 -18.062 1.00 92.44 165 ARG A N 1
ATOM 1140 C CA . ARG A 1 165 ? 18.550 5.623 -18.780 1.00 92.44 165 ARG A CA 1
ATOM 1141 C C . ARG A 1 165 ? 19.603 6.425 -19.541 1.00 92.44 165 ARG A C 1
ATOM 1143 O O . ARG A 1 165 ? 20.781 6.109 -19.415 1.00 92.44 165 ARG A O 1
ATOM 1150 N N . ALA A 1 166 ? 19.193 7.489 -20.235 1.00 91.94 166 ALA A N 1
ATOM 1151 C CA . ALA A 1 166 ? 20.120 8.395 -20.908 1.00 91.94 166 ALA A CA 1
ATOM 1152 C C . ALA A 1 166 ? 21.127 9.012 -19.922 1.00 91.94 166 ALA A C 1
ATOM 1154 O O . ALA A 1 166 ? 22.325 8.978 -20.182 1.00 91.94 166 ALA A O 1
ATOM 1155 N N . MET A 1 167 ? 20.668 9.461 -18.746 1.00 91.12 167 MET A N 1
ATOM 1156 C CA . MET A 1 167 ? 21.554 9.998 -17.703 1.00 91.12 167 MET A CA 1
ATOM 1157 C C . MET A 1 167 ? 22.582 8.969 -17.201 1.00 91.12 167 MET A C 1
ATOM 1159 O O . MET A 1 167 ? 23.736 9.319 -16.959 1.00 91.12 167 MET A O 1
ATOM 1163 N N . LEU A 1 168 ? 22.185 7.699 -17.036 1.00 89.38 168 LEU A N 1
ATOM 1164 C CA . LEU A 1 168 ? 23.119 6.635 -16.648 1.00 89.38 168 LEU A CA 1
ATOM 1165 C C . LEU A 1 168 ? 24.141 6.331 -17.744 1.00 89.38 168 LEU A C 1
ATOM 1167 O O . LEU A 1 168 ? 25.315 6.133 -17.439 1.00 89.38 168 LEU A O 1
ATOM 1171 N N . ASP A 1 169 ? 23.699 6.278 -18.999 1.00 88.62 169 ASP A N 1
ATOM 1172 C CA . ASP A 1 169 ? 24.579 5.988 -20.128 1.00 88.62 169 ASP A CA 1
ATOM 1173 C C . ASP A 1 169 ? 25.590 7.141 -20.338 1.00 88.62 169 ASP A C 1
ATOM 1175 O O . ASP A 1 169 ? 26.773 6.885 -20.569 1.00 88.62 169 ASP A O 1
ATOM 1179 N N . GLU A 1 170 ? 25.174 8.401 -20.149 1.00 90.81 170 GLU A N 1
ATOM 1180 C CA . GLU A 1 170 ? 26.057 9.581 -20.137 1.00 90.81 170 GLU A CA 1
ATOM 1181 C C . GLU A 1 170 ? 27.095 9.525 -19.004 1.00 90.81 170 GLU A C 1
ATOM 1183 O O . GLU A 1 170 ? 28.285 9.755 -19.238 1.00 90.81 170 GLU A O 1
ATOM 1188 N N . ALA A 1 171 ? 26.678 9.172 -17.783 1.00 88.88 171 ALA A N 1
ATOM 1189 C CA . ALA A 1 171 ? 27.585 9.037 -16.643 1.00 88.88 171 ALA A CA 1
ATOM 1190 C C . ALA A 1 171 ? 28.605 7.902 -16.847 1.00 88.88 171 ALA A C 1
ATOM 1192 O O . ALA A 1 171 ? 29.797 8.084 -16.598 1.00 88.88 171 ALA A O 1
ATOM 1193 N N . ALA A 1 172 ? 28.166 6.752 -17.367 1.00 87.62 172 ALA A N 1
ATOM 1194 C CA . ALA A 1 172 ? 29.050 5.632 -17.681 1.00 87.62 172 ALA A CA 1
ATOM 1195 C C . ALA A 1 172 ? 30.068 5.990 -18.779 1.00 87.62 172 ALA A C 1
ATOM 1197 O O . ALA A 1 172 ? 31.239 5.606 -18.699 1.00 87.62 172 ALA A O 1
ATOM 1198 N N . ALA A 1 173 ? 29.648 6.761 -19.788 1.00 85.75 173 ALA A N 1
ATOM 1199 C CA . ALA A 1 173 ? 30.544 7.272 -20.817 1.00 85.75 173 ALA A CA 1
ATOM 1200 C C . ALA A 1 173 ? 31.603 8.219 -20.222 1.00 85.75 173 ALA A C 1
ATOM 1202 O O . ALA A 1 173 ? 32.791 8.069 -20.523 1.00 85.75 173 ALA A O 1
ATOM 1203 N N . ALA A 1 174 ? 31.208 9.127 -19.324 1.00 84.12 174 ALA A N 1
ATOM 1204 C CA . ALA A 1 174 ? 32.133 10.022 -18.627 1.00 84.12 174 ALA A CA 1
ATOM 1205 C C . ALA A 1 174 ? 33.168 9.247 -17.790 1.00 84.12 174 ALA A C 1
ATOM 1207 O O . ALA A 1 174 ? 34.371 9.492 -17.925 1.00 84.12 174 ALA A O 1
ATOM 1208 N N . ASP A 1 175 ? 32.738 8.245 -17.021 1.00 76.44 175 ASP A N 1
ATOM 1209 C CA . ASP A 1 175 ? 33.641 7.401 -16.231 1.00 76.44 175 ASP A CA 1
ATOM 1210 C C . ASP A 1 175 ? 34.626 6.627 -17.121 1.00 76.44 175 ASP A C 1
ATOM 1212 O O . ASP A 1 175 ? 35.831 6.630 -16.854 1.00 76.44 175 ASP A O 1
ATOM 1216 N N . SER A 1 176 ? 34.155 6.045 -18.229 1.00 72.50 176 SER A N 1
ATOM 1217 C CA . SER A 1 176 ? 35.016 5.329 -19.183 1.00 72.50 176 SER A CA 1
ATOM 1218 C C . SER A 1 176 ? 36.068 6.238 -19.835 1.00 72.50 176 SER A C 1
ATOM 1220 O O . SER A 1 176 ? 37.222 5.837 -20.000 1.00 72.50 176 SER A O 1
ATOM 1222 N N . SER A 1 177 ? 35.711 7.495 -20.127 1.00 67.25 177 SER A N 1
ATOM 1223 C CA . SER A 1 177 ? 36.634 8.493 -20.676 1.00 67.25 177 SER A CA 1
ATOM 1224 C C . SER A 1 177 ? 37.691 8.943 -19.656 1.00 67.25 177 SER A C 1
ATOM 1226 O O . SER A 1 177 ? 38.853 9.142 -20.015 1.00 67.25 177 SER A O 1
ATOM 1228 N N . SER A 1 178 ? 37.332 9.014 -18.369 1.00 62.38 178 SER A N 1
ATOM 1229 C CA . SER A 1 178 ? 38.254 9.360 -17.278 1.00 62.38 178 SER A CA 1
ATOM 1230 C C . SER A 1 178 ? 39.231 8.223 -16.931 1.00 62.38 178 SER A C 1
ATOM 1232 O O . SER A 1 178 ? 40.401 8.467 -16.621 1.00 62.38 178 SER A O 1
ATOM 1234 N N . GLN A 1 179 ? 38.794 6.965 -17.062 1.00 58.88 179 GLN A N 1
ATOM 1235 C CA . GLN A 1 179 ? 39.655 5.788 -16.907 1.00 58.88 179 GLN A CA 1
ATOM 1236 C C . GLN A 1 179 ? 40.593 5.602 -18.109 1.00 58.88 179 GLN A C 1
ATOM 1238 O O . GLN A 1 179 ? 41.758 5.258 -17.926 1.00 58.88 179 GLN A O 1
ATOM 1243 N N . ALA A 1 180 ? 40.141 5.909 -19.330 1.00 54.75 180 ALA A N 1
ATOM 1244 C CA . ALA A 1 180 ? 40.997 5.890 -20.518 1.00 54.75 180 ALA A CA 1
ATOM 1245 C C . ALA A 1 180 ? 42.100 6.970 -20.481 1.00 54.75 180 ALA A C 1
ATOM 1247 O O . ALA A 1 180 ? 43.207 6.734 -20.962 1.00 54.75 180 ALA A O 1
ATOM 1248 N N . ALA A 1 181 ? 41.837 8.131 -19.868 1.00 55.12 181 ALA A N 1
ATOM 1249 C CA . ALA A 1 181 ? 42.802 9.227 -19.737 1.00 55.12 181 ALA A CA 1
ATOM 1250 C C . ALA A 1 181 ? 43.861 9.027 -18.627 1.00 55.12 181 ALA A C 1
ATOM 1252 O O . ALA A 1 181 ? 44.813 9.803 -18.551 1.00 55.12 181 ALA A O 1
ATOM 1253 N N . SER A 1 182 ? 43.722 8.008 -17.769 1.00 50.03 182 SER A N 1
ATOM 1254 C CA . SER A 1 182 ? 44.605 7.766 -16.612 1.00 50.03 182 SER A CA 1
ATOM 1255 C C . SER A 1 182 ? 45.539 6.556 -16.757 1.00 50.03 182 SER A C 1
ATOM 1257 O O . SER A 1 182 ? 46.201 6.177 -15.792 1.00 50.03 182 SER A O 1
ATOM 1259 N N . VAL A 1 183 ? 45.671 5.977 -17.957 1.00 41.91 183 VAL A N 1
ATOM 1260 C CA . VAL A 1 183 ? 46.664 4.923 -18.233 1.00 41.91 183 VAL A CA 1
ATOM 1261 C C . VAL A 1 183 ? 48.030 5.561 -18.547 1.00 41.91 183 VAL A C 1
ATOM 1263 O O . VAL A 1 183 ? 48.170 6.185 -19.600 1.00 41.91 183 VAL A O 1
ATOM 1266 N N . PRO A 1 184 ? 49.076 5.419 -17.704 1.00 46.81 184 PRO A N 1
ATOM 1267 C CA . PRO A 1 184 ? 50.415 5.850 -18.081 1.00 46.81 184 PRO A CA 1
ATOM 1268 C C . PRO A 1 184 ? 51.005 4.868 -19.101 1.00 46.81 184 PRO A C 1
ATOM 1270 O O . PRO A 1 184 ? 50.974 3.651 -18.910 1.00 46.81 184 PRO A O 1
ATOM 1273 N N . SER A 1 185 ? 51.575 5.395 -20.187 1.00 44.91 185 SER A N 1
ATOM 1274 C CA . SER A 1 185 ? 52.292 4.608 -21.190 1.00 44.91 185 SER A CA 1
ATOM 1275 C C . SER A 1 185 ? 53.550 3.981 -20.574 1.00 44.91 185 SER A C 1
ATOM 1277 O O . SER A 1 185 ? 54.590 4.631 -20.461 1.00 44.91 185 SER A O 1
ATOM 1279 N N . SER A 1 186 ? 53.471 2.716 -20.168 1.00 43.53 186 SER A N 1
ATOM 1280 C CA . SER A 1 186 ? 54.650 1.920 -19.832 1.00 43.53 186 SER A CA 1
ATOM 1281 C C . SER A 1 186 ? 55.200 1.291 -21.111 1.00 43.53 186 SER A C 1
ATOM 1283 O O . SER A 1 186 ? 54.650 0.330 -21.647 1.00 43.53 186 SER A O 1
ATOM 1285 N N . THR A 1 187 ? 56.287 1.856 -21.625 1.00 42.28 187 THR A N 1
ATOM 1286 C CA . THR A 1 187 ? 57.166 1.199 -22.593 1.00 42.28 187 THR A CA 1
ATOM 1287 C C . THR A 1 187 ? 57.989 0.135 -21.863 1.00 42.28 187 THR A C 1
ATOM 1289 O O . THR A 1 187 ? 58.978 0.443 -21.202 1.00 42.28 187 THR A O 1
ATOM 1292 N N . ALA A 1 188 ? 57.582 -1.131 -21.967 1.00 37.22 188 ALA A N 1
ATOM 1293 C CA . ALA A 1 188 ? 58.389 -2.269 -21.523 1.00 37.22 188 ALA A CA 1
ATOM 1294 C C . ALA A 1 188 ? 59.294 -2.779 -22.671 1.00 37.22 188 ALA A C 1
ATOM 1296 O O . ALA A 1 188 ? 58.847 -2.808 -23.822 1.00 37.22 188 ALA A O 1
ATOM 1297 N N . PRO A 1 189 ? 60.554 -3.175 -22.398 1.00 38.16 189 PRO A N 1
ATOM 1298 C CA . PRO A 1 189 ? 61.474 -3.703 -23.407 1.00 38.16 189 PRO A CA 1
ATOM 1299 C C . PRO A 1 189 ? 61.137 -5.163 -23.778 1.00 38.16 189 PRO A C 1
ATOM 1301 O O . PRO A 1 189 ? 60.438 -5.846 -23.025 1.00 38.16 189 PRO A O 1
ATOM 1304 N N . PRO A 1 190 ? 61.612 -5.668 -24.933 1.00 40.41 190 PRO A N 1
ATOM 1305 C CA . PRO A 1 190 ? 61.194 -6.967 -25.441 1.00 40.41 190 PRO A CA 1
ATOM 1306 C C . PRO A 1 190 ? 61.988 -8.133 -24.832 1.00 40.41 190 PRO A C 1
ATOM 1308 O O . PRO A 1 190 ? 63.216 -8.122 -24.842 1.00 40.41 190 PRO A O 1
ATOM 1311 N N . GLY A 1 191 ? 61.260 -9.189 -24.449 1.00 34.72 191 GLY A N 1
ATOM 1312 C CA . GLY A 1 191 ? 61.723 -10.579 -24.517 1.00 34.72 191 GLY A CA 1
ATOM 1313 C C . GLY A 1 191 ? 61.936 -11.301 -23.185 1.00 34.72 191 GLY A C 1
ATOM 1314 O O . GLY A 1 191 ? 62.960 -11.113 -22.551 1.00 34.72 191 GLY A O 1
ATOM 1315 N N . GLU A 1 192 ? 61.015 -12.207 -22.841 1.00 32.03 192 GLU A N 1
ATOM 1316 C CA . GLU A 1 192 ? 61.317 -13.606 -22.487 1.00 32.03 192 GLU A CA 1
ATOM 1317 C C . GLU A 1 192 ? 60.002 -14.405 -22.403 1.00 32.03 192 GLU A C 1
ATOM 1319 O O . GLU A 1 192 ? 59.147 -14.175 -21.550 1.00 32.03 192 GLU A O 1
ATOM 1324 N N . GLN A 1 193 ? 59.803 -15.326 -23.350 1.00 36.88 193 GLN A N 1
ATOM 1325 C CA . GLN A 1 193 ? 58.665 -16.244 -23.358 1.00 36.88 193 GLN A CA 1
ATOM 1326 C C . GLN A 1 193 ? 58.945 -17.398 -22.388 1.00 36.88 193 GLN A C 1
ATOM 1328 O O . GLN A 1 193 ? 59.701 -18.309 -22.717 1.00 36.88 193 GLN A O 1
ATOM 1333 N N . GLN A 1 194 ? 58.298 -17.399 -21.222 1.00 35.06 194 GLN A N 1
ATOM 1334 C CA . GLN A 1 194 ? 58.141 -18.609 -20.415 1.00 35.06 194 GLN A CA 1
ATOM 1335 C C . GLN A 1 194 ? 56.710 -19.129 -20.548 1.00 35.06 194 GLN A C 1
ATOM 1337 O O . GLN A 1 194 ? 55.748 -18.516 -20.091 1.00 35.06 194 GLN A O 1
ATOM 1342 N N . GLN A 1 195 ? 56.579 -20.285 -21.202 1.00 38.50 195 GLN A N 1
ATOM 1343 C CA . GLN A 1 195 ? 55.361 -21.086 -21.205 1.00 38.50 195 GLN A CA 1
ATOM 1344 C C . GLN A 1 195 ? 55.079 -21.576 -19.779 1.00 38.50 195 GLN A C 1
ATOM 1346 O O . GLN A 1 195 ? 55.795 -22.435 -19.269 1.00 38.50 195 GLN A O 1
ATOM 1351 N N . GLN A 1 196 ? 54.007 -21.084 -19.158 1.00 36.38 196 GLN A N 1
ATOM 1352 C CA . GLN A 1 196 ? 53.370 -21.771 -18.036 1.00 36.38 196 GLN A CA 1
ATOM 1353 C C . GLN A 1 196 ? 52.001 -22.287 -18.470 1.00 36.38 196 GLN A C 1
ATOM 1355 O O . GLN A 1 196 ? 51.098 -21.543 -18.845 1.00 36.38 196 GLN A O 1
ATOM 1360 N N . GLN A 1 197 ? 51.914 -23.614 -18.462 1.00 36.78 197 GLN A N 1
ATOM 1361 C CA . GLN A 1 197 ? 50.734 -24.413 -18.742 1.00 36.78 197 GLN A CA 1
ATOM 1362 C C . GLN A 1 197 ? 49.627 -24.080 -17.737 1.00 36.78 197 GLN A C 1
ATOM 1364 O O . GLN A 1 197 ? 49.841 -24.114 -16.525 1.00 36.78 197 GLN A O 1
ATOM 1369 N N . GLN A 1 198 ? 48.433 -23.792 -18.248 1.00 32.50 198 GLN A N 1
ATOM 1370 C CA . GLN A 1 198 ? 47.226 -23.665 -17.440 1.00 32.50 198 GLN A CA 1
ATOM 1371 C C . GLN A 1 198 ? 46.856 -25.048 -16.891 1.00 32.50 198 GLN A C 1
ATOM 1373 O O . GLN A 1 198 ? 46.529 -25.958 -17.654 1.00 32.50 198 GLN A O 1
ATOM 1378 N N . GLN A 1 199 ? 46.919 -25.218 -15.570 1.00 32.66 199 GLN A N 1
ATOM 1379 C CA . GLN A 1 199 ? 46.306 -26.368 -14.913 1.00 32.66 199 GLN A CA 1
ATOM 1380 C C . GLN A 1 199 ? 44.798 -26.122 -14.747 1.00 32.66 199 GLN A C 1
ATOM 1382 O O . GLN A 1 199 ? 44.413 -25.044 -14.289 1.00 32.66 199 GLN A O 1
ATOM 1387 N N . PRO A 1 200 ? 43.931 -27.093 -15.083 1.00 31.88 200 PRO A N 1
ATOM 1388 C CA . PRO A 1 200 ? 42.503 -26.963 -14.852 1.00 31.88 200 PRO A CA 1
ATOM 1389 C C . PRO A 1 200 ? 42.172 -27.095 -13.360 1.00 31.88 200 PRO A C 1
ATOM 1391 O O . PRO A 1 200 ? 42.723 -27.924 -12.634 1.00 31.88 200 PRO A O 1
ATOM 1394 N N . TYR A 1 201 ? 41.236 -26.258 -12.925 1.00 29.09 201 TYR A N 1
ATOM 1395 C CA . TYR A 1 201 ? 40.672 -26.204 -11.581 1.00 29.09 201 TYR A CA 1
ATOM 1396 C C . TYR A 1 201 ? 40.078 -27.566 -11.165 1.00 29.09 201 TYR A C 1
ATOM 1398 O O . TYR A 1 201 ? 39.190 -28.096 -11.834 1.00 29.09 201 TYR A O 1
ATOM 1406 N N . ARG A 1 202 ? 40.568 -28.136 -10.054 1.00 28.86 202 ARG A N 1
ATOM 1407 C CA . ARG A 1 202 ? 40.017 -29.346 -9.416 1.00 28.86 202 ARG A CA 1
ATOM 1408 C C . ARG A 1 202 ? 38.699 -29.015 -8.710 1.00 28.86 202 ARG A C 1
ATOM 1410 O O . ARG A 1 202 ? 38.691 -28.202 -7.790 1.00 28.86 202 ARG A O 1
ATOM 1417 N N . GLN A 1 203 ? 37.619 -29.700 -9.085 1.00 29.84 203 GLN A N 1
ATOM 1418 C CA . GLN A 1 203 ? 36.437 -29.831 -8.227 1.00 29.84 203 GLN A CA 1
ATOM 1419 C C . GLN A 1 203 ? 36.773 -30.708 -7.002 1.00 29.84 203 GLN A C 1
ATOM 1421 O O . GLN A 1 203 ? 37.580 -31.632 -7.142 1.00 29.84 203 GLN A O 1
ATOM 1426 N N . PRO A 1 204 ? 36.191 -30.458 -5.815 1.00 32.94 204 PRO A N 1
ATOM 1427 C CA . PRO A 1 204 ? 36.370 -31.336 -4.664 1.00 32.94 204 PRO A CA 1
ATOM 1428 C C . PRO A 1 204 ? 35.624 -32.662 -4.862 1.00 32.94 204 PRO A C 1
ATOM 1430 O O . PRO A 1 204 ? 34.434 -32.674 -5.170 1.00 32.94 204 PRO A O 1
ATOM 1433 N N . ASP A 1 205 ? 36.342 -33.767 -4.664 1.00 30.11 205 ASP A N 1
ATOM 1434 C CA . ASP A 1 205 ? 35.819 -35.131 -4.642 1.00 30.11 205 ASP A CA 1
ATOM 1435 C C . ASP A 1 205 ? 34.903 -35.358 -3.425 1.00 30.11 205 ASP A C 1
ATOM 1437 O O . ASP A 1 205 ? 35.384 -35.481 -2.298 1.00 30.11 205 ASP A O 1
ATOM 1441 N N . ASP A 1 206 ? 33.600 -35.526 -3.655 1.00 34.19 206 ASP A N 1
ATOM 1442 C CA . ASP A 1 206 ? 32.711 -36.213 -2.715 1.00 34.19 206 ASP A CA 1
ATOM 1443 C C . ASP A 1 206 ? 32.681 -37.702 -3.064 1.00 34.19 206 ASP A C 1
ATOM 1445 O O . ASP A 1 206 ? 32.024 -38.135 -4.015 1.00 34.19 206 ASP A O 1
ATOM 1449 N N . ASN A 1 207 ? 33.397 -38.516 -2.283 1.00 32.41 207 ASN A N 1
ATOM 1450 C CA . ASN A 1 207 ? 33.354 -39.967 -2.419 1.00 32.41 207 ASN A CA 1
ATOM 1451 C C . ASN A 1 207 ? 32.841 -40.645 -1.140 1.00 32.41 207 ASN A C 1
ATOM 1453 O O . ASN A 1 207 ? 33.489 -40.646 -0.096 1.00 32.41 207 ASN A O 1
ATOM 1457 N N . LYS A 1 208 ? 31.728 -41.361 -1.340 1.00 31.36 208 LYS A N 1
ATOM 1458 C CA . LYS A 1 208 ? 31.288 -42.601 -0.675 1.00 31.36 208 LYS A CA 1
ATOM 1459 C C . LYS A 1 208 ? 30.716 -42.526 0.745 1.00 31.36 208 LYS A C 1
ATOM 1461 O O . LYS A 1 208 ? 31.418 -42.678 1.740 1.00 31.36 208 LYS A O 1
ATOM 1466 N N . ARG A 1 209 ? 29.392 -42.718 0.791 1.00 30.69 209 ARG A N 1
ATOM 1467 C CA . ARG A 1 209 ? 28.807 -43.885 1.478 1.00 30.69 209 ARG A CA 1
ATOM 1468 C C . ARG A 1 209 ? 27.843 -44.625 0.545 1.00 30.69 209 ARG A C 1
ATOM 1470 O O . ARG A 1 209 ? 26.787 -44.116 0.199 1.00 30.69 209 ARG A O 1
ATOM 1477 N N . GLN A 1 210 ? 28.234 -45.832 0.136 1.00 29.86 210 GLN A N 1
ATOM 1478 C CA . GLN A 1 210 ? 27.360 -46.816 -0.504 1.00 29.86 210 GLN A CA 1
ATOM 1479 C C . GLN A 1 210 ? 26.718 -47.715 0.556 1.00 29.86 210 GLN A C 1
ATOM 1481 O O . GLN A 1 210 ? 27.411 -48.169 1.464 1.00 29.86 210 GLN A O 1
ATOM 1486 N N . ARG A 1 211 ? 25.427 -48.003 0.369 1.00 28.22 211 ARG A N 1
ATOM 1487 C CA . ARG A 1 211 ? 24.672 -49.260 0.589 1.00 28.22 211 ARG A CA 1
ATOM 1488 C C . ARG A 1 211 ? 23.236 -48.898 0.182 1.00 28.22 211 ARG A C 1
ATOM 1490 O O . ARG A 1 211 ? 22.716 -47.935 0.717 1.00 28.22 211 ARG A O 1
ATOM 1497 N N . GLY A 1 212 ? 22.524 -49.521 -0.743 1.00 26.02 212 GLY A N 1
ATOM 1498 C CA . GLY A 1 212 ? 22.638 -50.753 -1.516 1.00 26.02 212 GLY A CA 1
ATOM 1499 C C . GLY A 1 212 ? 21.191 -51.111 -1.899 1.00 26.02 212 GLY A C 1
ATOM 1500 O O . GLY A 1 212 ? 20.299 -50.897 -1.083 1.00 26.02 212 GLY A O 1
ATOM 1501 N N . GLY A 1 213 ? 20.940 -51.614 -3.110 1.00 26.84 213 GLY A N 1
ATOM 1502 C CA . GLY A 1 213 ? 19.613 -52.114 -3.499 1.00 26.84 213 GLY A CA 1
ATOM 1503 C C . GLY A 1 213 ? 19.215 -51.745 -4.923 1.00 26.84 213 GLY A C 1
ATOM 1504 O O . GLY A 1 213 ? 18.701 -50.662 -5.169 1.00 26.84 213 GLY A O 1
ATOM 1505 N N . ALA A 1 214 ? 19.490 -52.663 -5.844 1.00 26.61 214 ALA A N 1
ATOM 1506 C CA . ALA A 1 214 ? 19.098 -52.626 -7.244 1.00 26.61 214 ALA A CA 1
ATOM 1507 C C . ALA A 1 214 ? 17.584 -52.817 -7.432 1.00 26.61 214 ALA A C 1
ATOM 1509 O O . ALA A 1 214 ? 16.961 -53.496 -6.621 1.00 26.61 214 ALA A O 1
ATOM 1510 N N . LEU A 1 215 ? 17.049 -52.298 -8.542 1.00 30.00 215 LEU A N 1
ATOM 1511 C CA . LEU A 1 215 ? 16.001 -52.925 -9.358 1.00 30.00 215 LEU A CA 1
ATOM 1512 C C . LEU A 1 215 ? 15.957 -52.257 -10.747 1.00 30.00 215 LEU A C 1
ATOM 1514 O O . LEU A 1 215 ? 16.400 -51.127 -10.935 1.00 30.00 215 LEU A O 1
ATOM 1518 N N . GLU A 1 216 ? 15.531 -53.049 -11.721 1.00 25.81 216 GLU A N 1
ATOM 1519 C CA . GLU A 1 216 ? 15.892 -53.039 -13.140 1.00 25.81 216 GLU A CA 1
ATOM 1520 C C . GLU A 1 216 ? 15.046 -52.106 -14.043 1.00 25.81 216 GLU A C 1
ATOM 1522 O O . GLU A 1 216 ? 13.864 -51.930 -13.790 1.00 25.81 216 GLU A O 1
ATOM 1527 N N . SER A 1 217 ? 15.685 -51.583 -15.113 1.00 24.98 217 SER A N 1
ATOM 1528 C CA . SER A 1 217 ? 15.296 -51.494 -16.555 1.00 24.98 217 SER A CA 1
ATOM 1529 C C . SER A 1 217 ? 13.841 -51.181 -17.018 1.00 24.98 217 SER A C 1
ATOM 1531 O O . SER A 1 217 ? 12.885 -51.481 -16.323 1.00 24.98 217 SER A O 1
ATOM 1533 N N . PRO A 1 218 ? 13.587 -50.864 -18.316 1.00 36.97 218 PRO A N 1
ATOM 1534 C CA . PRO A 1 218 ? 14.302 -50.034 -19.302 1.00 36.97 218 PRO A CA 1
ATOM 1535 C C . PRO A 1 218 ? 13.344 -49.136 -20.155 1.00 36.97 218 PRO A C 1
ATOM 1537 O O . PRO A 1 218 ? 12.132 -49.135 -19.984 1.00 36.97 218 PRO A O 1
ATOM 1540 N N . ALA A 1 219 ? 13.918 -48.480 -21.178 1.00 27.47 219 ALA A N 1
ATOM 1541 C CA . ALA A 1 219 ? 13.363 -48.269 -22.533 1.00 27.47 219 ALA A CA 1
ATOM 1542 C C . ALA A 1 219 ? 13.072 -46.827 -23.007 1.00 27.47 219 ALA A C 1
ATOM 1544 O O . ALA A 1 219 ? 12.048 -46.206 -22.745 1.00 27.47 219 ALA A O 1
ATOM 1545 N N . LYS A 1 220 ? 13.986 -46.401 -23.887 1.00 25.88 220 LYS A N 1
ATOM 1546 C CA . LYS A 1 220 ? 13.812 -45.506 -25.035 1.00 25.88 220 LYS A CA 1
ATOM 1547 C C . LYS A 1 220 ? 12.506 -45.774 -25.801 1.00 25.88 220 LYS A C 1
ATOM 1549 O O . LYS A 1 220 ? 12.250 -46.924 -26.155 1.00 25.88 220 LYS A O 1
ATOM 1554 N N . ARG A 1 221 ? 11.830 -44.714 -26.257 1.00 25.36 221 ARG A N 1
ATOM 1555 C CA . ARG A 1 221 ? 11.204 -44.679 -27.590 1.00 25.36 221 ARG A CA 1
ATOM 1556 C C . ARG A 1 221 ? 11.199 -43.264 -28.170 1.00 25.36 221 ARG A C 1
ATOM 1558 O O . ARG A 1 221 ? 10.789 -42.300 -27.544 1.00 25.36 221 ARG A O 1
ATOM 1565 N N . SER A 1 222 ? 11.732 -43.221 -29.380 1.00 24.33 222 SER A N 1
ATOM 1566 C CA . SER A 1 222 ? 11.854 -42.143 -30.355 1.00 24.33 222 SER A CA 1
ATOM 1567 C C . SER A 1 222 ? 10.610 -42.008 -31.244 1.00 24.33 222 SER A C 1
ATOM 1569 O O . SER A 1 222 ? 9.848 -42.972 -31.324 1.00 24.33 222 SER A O 1
ATOM 1571 N N . ARG A 1 223 ? 10.615 -40.941 -32.071 1.00 26.03 223 ARG A N 1
ATOM 1572 C CA . ARG A 1 223 ? 9.813 -40.650 -33.292 1.00 26.03 223 ARG A CA 1
ATOM 1573 C C . ARG A 1 223 ? 8.539 -39.833 -33.022 1.00 26.03 223 ARG A C 1
ATOM 1575 O O . ARG A 1 223 ? 7.853 -40.119 -32.057 1.00 26.03 223 ARG A O 1
ATOM 1582 N N . THR A 1 224 ? 8.158 -38.817 -33.801 1.00 25.97 224 THR A N 1
ATOM 1583 C CA . THR A 1 224 ? 8.541 -38.354 -35.156 1.00 25.97 224 THR A CA 1
ATOM 1584 C C . THR A 1 224 ? 7.888 -36.984 -35.397 1.00 25.97 224 THR A C 1
ATOM 1586 O O . THR A 1 224 ? 6.808 -36.740 -34.866 1.00 25.97 224 THR A O 1
ATOM 1589 N N . GLU A 1 225 ? 8.509 -36.140 -36.225 1.00 26.45 225 GLU A N 1
ATOM 1590 C CA . GLU A 1 225 ? 7.880 -34.971 -36.872 1.00 26.45 225 GLU A CA 1
ATOM 1591 C C . GLU A 1 225 ? 6.761 -35.387 -37.861 1.00 26.45 225 GLU A C 1
ATOM 1593 O O . GLU A 1 225 ? 6.609 -36.580 -38.151 1.00 26.45 225 GLU A O 1
ATOM 1598 N N . PRO A 1 226 ? 6.010 -34.422 -38.432 1.00 31.41 226 PRO A N 1
ATOM 1599 C CA . PRO A 1 226 ? 6.460 -33.898 -39.728 1.00 31.41 226 PRO A CA 1
ATOM 1600 C C . PRO A 1 226 ? 6.332 -32.375 -39.912 1.00 31.41 226 PRO A C 1
ATOM 1602 O O . PRO A 1 226 ? 5.475 -31.704 -39.341 1.00 31.41 226 PRO A O 1
ATOM 1605 N N . ALA A 1 227 ? 7.202 -31.878 -40.791 1.00 24.91 227 ALA A N 1
ATOM 1606 C CA . ALA A 1 227 ? 7.267 -30.535 -41.346 1.00 24.91 227 ALA A CA 1
ATOM 1607 C C . ALA A 1 227 ? 6.127 -30.205 -42.332 1.00 24.91 227 ALA A C 1
ATOM 1609 O O . ALA A 1 227 ? 5.615 -31.082 -43.028 1.00 24.91 227 ALA A O 1
ATOM 1610 N N . ALA A 1 228 ? 5.844 -28.908 -42.490 1.00 27.89 228 ALA A N 1
ATOM 1611 C CA . ALA A 1 228 ? 5.255 -28.340 -43.701 1.00 27.89 228 ALA A CA 1
ATOM 1612 C C . ALA A 1 228 ? 5.961 -27.017 -44.046 1.00 27.89 228 ALA A C 1
ATOM 1614 O O . ALA A 1 228 ? 5.934 -26.055 -43.282 1.00 27.89 228 ALA A O 1
ATOM 1615 N N . GLN A 1 229 ? 6.622 -27.016 -45.204 1.00 24.89 229 GLN A N 1
ATOM 1616 C CA . GLN A 1 229 ? 7.220 -25.868 -45.881 1.00 24.89 229 GLN A CA 1
ATOM 1617 C C . GLN A 1 229 ? 6.168 -25.164 -46.750 1.00 24.89 229 GLN A C 1
ATOM 1619 O O . GLN A 1 229 ? 5.415 -25.839 -47.449 1.00 24.89 229 GLN A O 1
ATOM 1624 N N . VAL A 1 230 ? 6.204 -23.830 -46.817 1.00 30.16 230 VAL A N 1
ATOM 1625 C CA . VAL A 1 230 ? 5.758 -23.057 -47.990 1.00 30.16 230 VAL A CA 1
ATOM 1626 C C . VAL A 1 230 ? 6.787 -21.950 -48.239 1.00 30.16 230 VAL A C 1
ATOM 1628 O O . VAL A 1 230 ? 7.213 -21.270 -47.310 1.00 30.16 230 VAL A O 1
ATOM 1631 N N . GLY A 1 231 ? 7.244 -21.862 -49.490 1.00 28.11 231 GLY A N 1
ATOM 1632 C CA . GLY A 1 231 ? 8.351 -21.029 -49.962 1.00 28.11 231 GLY A CA 1
ATOM 1633 C C . GLY A 1 231 ? 8.017 -19.551 -50.240 1.00 28.11 231 GLY A C 1
ATOM 1634 O O . GLY A 1 231 ? 6.926 -19.084 -49.918 1.00 28.11 231 GLY A O 1
ATOM 1635 N N . PRO A 1 232 ? 8.979 -18.806 -50.824 1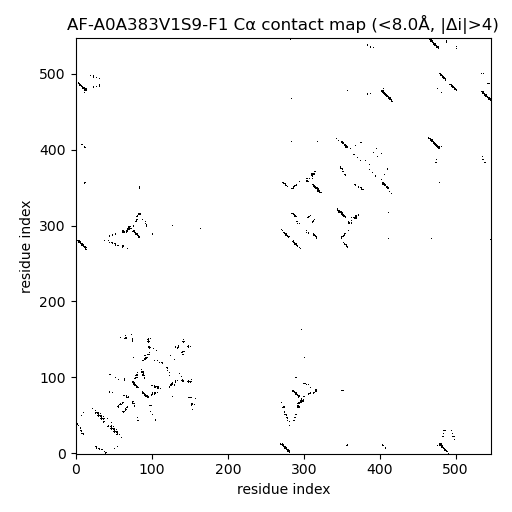.00 31.80 232 PRO A N 1
ATOM 1636 C CA . PRO A 1 232 ? 9.114 -17.359 -50.661 1.00 31.80 232 PRO A CA 1
ATOM 1637 C C . PRO A 1 232 ? 8.486 -16.541 -51.800 1.00 31.80 232 PRO A C 1
ATOM 1639 O O . PRO A 1 232 ? 8.476 -16.960 -52.955 1.00 31.80 232 PRO A O 1
ATOM 1642 N N . GLY A 1 233 ? 8.032 -15.328 -51.473 1.00 25.66 233 GLY A N 1
ATOM 1643 C CA . GLY A 1 233 ? 7.565 -14.319 -52.424 1.00 25.66 233 GLY A CA 1
ATOM 1644 C C . GLY A 1 233 ? 8.334 -13.010 -52.255 1.00 25.66 233 GLY A C 1
ATOM 1645 O O . GLY A 1 233 ? 8.177 -12.304 -51.266 1.00 25.66 233 GLY A O 1
ATOM 1646 N N . SER A 1 234 ? 9.186 -12.715 -53.229 1.00 24.83 234 SER A N 1
ATOM 1647 C CA . SER A 1 234 ? 9.939 -11.474 -53.419 1.00 24.83 234 SER A CA 1
ATOM 1648 C C . SER A 1 234 ? 9.057 -10.320 -53.902 1.00 24.83 234 SER A C 1
ATOM 1650 O O . SER A 1 234 ? 8.229 -10.538 -54.785 1.00 24.83 234 SER A O 1
ATOM 1652 N N . SER A 1 235 ? 9.319 -9.085 -53.458 1.00 27.39 235 SER A N 1
ATOM 1653 C CA . SER A 1 235 ? 9.080 -7.850 -54.232 1.00 27.39 235 SER A CA 1
ATOM 1654 C C . SER A 1 235 ? 9.936 -6.701 -53.685 1.00 27.39 235 SER A C 1
ATOM 1656 O O . SER A 1 235 ? 9.868 -6.364 -52.508 1.00 27.39 235 SER A O 1
ATOM 1658 N N . GLN A 1 236 ? 10.779 -6.151 -54.560 1.00 24.22 236 GLN A N 1
ATOM 1659 C CA . GLN A 1 236 ? 11.629 -4.971 -54.380 1.00 24.22 236 GLN A CA 1
ATOM 1660 C C . GLN A 1 236 ? 10.871 -3.669 -54.721 1.00 24.22 236 GLN A C 1
ATOM 1662 O O . GLN A 1 236 ? 9.833 -3.725 -55.372 1.00 24.22 236 GLN A O 1
ATOM 1667 N N . GLN A 1 237 ? 11.545 -2.540 -54.437 1.00 25.25 237 GLN A N 1
ATOM 1668 C CA . GLN A 1 237 ? 11.366 -1.159 -54.945 1.00 25.25 237 GLN A CA 1
ATOM 1669 C C . GLN A 1 237 ? 10.477 -0.251 -54.068 1.00 25.25 237 GLN A C 1
ATOM 1671 O O . GLN A 1 237 ? 9.420 -0.667 -53.628 1.00 25.25 237 GLN A O 1
ATOM 1676 N N . GLN A 1 238 ? 10.828 1.002 -53.750 1.00 26.34 238 GLN A N 1
ATOM 1677 C CA . GLN A 1 238 ? 11.854 1.899 -54.293 1.00 26.34 238 GLN A CA 1
ATOM 1678 C C . GLN A 1 238 ? 12.152 3.045 -53.302 1.00 26.34 238 GLN A C 1
ATOM 1680 O O . GLN A 1 238 ? 11.306 3.441 -52.506 1.00 26.34 238 GLN A O 1
ATOM 1685 N N . GLN A 1 239 ? 13.377 3.562 -53.393 1.00 24.86 239 GLN A N 1
ATOM 1686 C CA . GLN A 1 239 ? 13.914 4.745 -52.720 1.00 24.86 239 GLN A CA 1
ATOM 1687 C C . GLN A 1 239 ? 13.270 6.041 -53.231 1.00 24.86 239 GLN A C 1
ATOM 1689 O O . GLN A 1 239 ? 13.017 6.150 -54.427 1.00 24.86 239 GLN A O 1
ATOM 1694 N N . GLN A 1 240 ? 13.189 7.064 -52.375 1.00 26.62 240 GLN A N 1
ATOM 1695 C CA . GLN A 1 240 ? 13.358 8.461 -52.790 1.00 26.62 240 GLN A CA 1
ATOM 1696 C C . GLN A 1 240 ? 14.183 9.221 -51.744 1.00 26.62 240 GLN A C 1
ATOM 1698 O O . GLN A 1 240 ? 13.851 9.263 -50.562 1.00 26.62 240 GLN A O 1
ATOM 1703 N N . GLN A 1 241 ? 15.303 9.762 -52.219 1.00 25.02 241 GLN A N 1
ATOM 1704 C CA . GLN A 1 241 ? 16.241 10.633 -51.520 1.00 25.02 241 GLN A CA 1
ATOM 1705 C C . GLN A 1 241 ? 15.843 12.094 -51.759 1.00 25.02 241 GLN A C 1
ATOM 1707 O O . GLN A 1 241 ? 15.505 12.454 -52.883 1.00 25.02 241 GLN A O 1
ATOM 1712 N N . HIS A 1 242 ? 16.002 12.945 -50.747 1.00 25.58 242 HIS A N 1
ATOM 1713 C CA . HIS A 1 242 ? 16.259 14.372 -50.938 1.00 25.58 242 HIS A CA 1
ATOM 1714 C C . HIS A 1 242 ? 17.436 14.789 -50.051 1.00 25.58 242 HIS A C 1
ATOM 1716 O O . HIS A 1 242 ? 17.600 14.304 -48.935 1.00 25.58 242 HIS A O 1
ATOM 1722 N N . HIS A 1 243 ? 18.293 15.624 -50.628 1.00 22.67 243 HIS A N 1
ATOM 1723 C CA . HIS A 1 243 ? 19.632 16.004 -50.188 1.00 22.67 243 HIS A CA 1
ATOM 1724 C C . HIS A 1 243 ? 19.686 17.526 -49.959 1.00 22.67 243 HIS A C 1
ATOM 1726 O O . HIS A 1 243 ? 18.961 18.247 -50.645 1.00 22.67 243 HIS A O 1
ATOM 1732 N N . GLN A 1 244 ? 20.661 17.944 -49.132 1.00 23.52 244 GLN A N 1
ATOM 1733 C CA . GLN A 1 244 ? 21.240 19.296 -48.925 1.00 23.52 244 GLN A CA 1
ATOM 1734 C C . GLN A 1 244 ? 20.507 20.210 -47.914 1.00 23.52 244 GLN A C 1
ATOM 1736 O O . GLN A 1 244 ? 19.287 20.274 -47.934 1.00 23.52 244 GLN A O 1
ATOM 1741 N N . GLN A 1 245 ? 21.160 20.964 -47.013 1.00 23.61 245 GLN A N 1
ATOM 1742 C CA . GLN A 1 245 ? 22.581 21.307 -46.797 1.00 23.61 245 GLN A CA 1
ATOM 1743 C C . GLN A 1 245 ? 22.781 21.956 -45.404 1.00 23.61 245 GLN A C 1
ATOM 1745 O O . GLN A 1 245 ? 21.835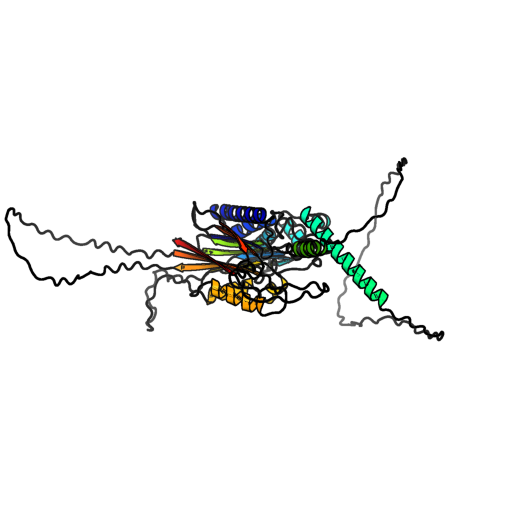 22.498 -44.834 1.00 23.61 245 GLN A O 1
ATOM 1750 N N . ASP A 1 246 ? 24.023 21.920 -44.913 1.00 23.67 246 ASP A N 1
ATOM 1751 C CA . ASP A 1 246 ? 24.526 22.410 -43.618 1.00 23.67 246 ASP A CA 1
ATOM 1752 C C . ASP A 1 246 ? 24.590 23.944 -43.463 1.00 23.67 246 ASP A C 1
ATOM 1754 O O . ASP A 1 246 ? 24.962 24.645 -44.406 1.00 23.67 246 ASP A O 1
ATOM 1758 N N . VAL A 1 247 ? 24.367 24.445 -42.234 1.00 24.44 247 VAL A N 1
ATOM 1759 C CA . VAL A 1 247 ? 24.929 25.709 -41.703 1.00 24.44 247 VAL A CA 1
ATOM 1760 C C . VAL A 1 247 ? 25.187 25.549 -40.192 1.00 24.44 247 VAL A C 1
ATOM 1762 O O . VAL A 1 247 ? 24.261 25.281 -39.431 1.00 24.44 247 VAL A O 1
ATOM 1765 N N . GLU A 1 248 ? 26.441 25.728 -39.766 1.00 25.14 248 GLU A N 1
ATOM 1766 C CA . GLU A 1 248 ? 26.902 25.701 -38.363 1.00 25.14 248 GLU A CA 1
ATOM 1767 C C . GLU A 1 248 ? 26.684 27.051 -37.620 1.00 25.14 248 GLU A C 1
ATOM 1769 O O . GLU A 1 248 ? 26.506 28.090 -38.265 1.00 25.14 248 GLU A O 1
ATOM 1774 N N . PRO A 1 249 ? 26.692 27.061 -36.266 1.00 29.86 249 PRO A N 1
ATOM 1775 C CA . PRO A 1 249 ? 25.971 28.028 -35.435 1.00 29.86 249 PRO A CA 1
ATOM 1776 C C . PRO A 1 249 ? 26.829 29.145 -34.810 1.00 29.86 249 PRO A C 1
ATOM 1778 O O . PRO A 1 249 ? 28.002 28.978 -34.485 1.00 29.86 249 PRO A O 1
ATOM 1781 N N . GLY A 1 250 ? 26.187 30.287 -34.539 1.00 23.47 250 GLY A N 1
ATOM 1782 C CA . GLY A 1 250 ? 26.701 31.341 -33.658 1.00 23.47 250 GLY A CA 1
ATOM 1783 C C . GLY A 1 250 ? 26.211 31.168 -32.213 1.00 23.47 250 GLY A C 1
ATOM 1784 O O . GLY A 1 250 ? 25.020 30.983 -31.978 1.00 23.47 250 GLY A O 1
ATOM 1785 N N . HIS A 1 251 ? 27.133 31.242 -31.249 1.00 29.62 251 HIS A N 1
ATOM 1786 C CA . HIS A 1 251 ? 26.870 31.261 -29.801 1.00 29.62 251 HIS A CA 1
ATOM 1787 C C . HIS A 1 251 ? 26.005 32.454 -29.353 1.00 29.62 251 HIS A C 1
ATOM 1789 O O . HIS A 1 251 ? 26.199 33.576 -29.828 1.00 29.62 251 HIS A O 1
ATOM 1795 N N . PRO A 1 252 ? 25.134 32.239 -28.349 1.00 27.92 252 PRO A N 1
ATOM 1796 C CA . PRO A 1 252 ? 25.387 32.854 -27.040 1.00 27.92 252 PRO A CA 1
ATOM 1797 C C . PRO A 1 252 ? 25.091 31.919 -25.845 1.00 27.92 252 PRO A C 1
ATOM 1799 O O . PRO A 1 252 ? 24.065 31.250 -25.804 1.00 27.92 252 PRO A O 1
ATOM 1802 N N . VAL A 1 253 ? 25.971 31.936 -24.837 1.00 29.50 253 VAL A N 1
ATOM 1803 C CA . VAL A 1 253 ? 25.813 31.316 -23.501 1.00 29.50 253 VAL A CA 1
ATOM 1804 C C . VAL A 1 253 ? 25.797 32.466 -22.476 1.00 29.50 253 VAL A C 1
ATOM 1806 O O . VAL A 1 253 ? 26.532 33.433 -22.650 1.00 29.50 253 VAL A O 1
ATOM 1809 N N . GLY A 1 254 ? 25.005 32.485 -21.406 1.00 29.66 254 GLY A N 1
ATOM 1810 C CA . GLY A 1 254 ? 24.087 31.471 -20.912 1.00 29.66 254 GLY A CA 1
ATOM 1811 C C . GLY A 1 254 ? 23.138 32.050 -19.860 1.00 29.66 254 GLY A C 1
ATOM 1812 O O . GLY A 1 254 ? 23.515 32.856 -19.006 1.00 29.66 254 GLY A O 1
ATOM 1813 N N . ARG A 1 255 ? 21.879 31.619 -19.947 1.00 31.58 255 ARG A N 1
ATOM 1814 C CA . ARG A 1 255 ? 20.898 31.597 -18.848 1.00 31.58 255 ARG A CA 1
ATOM 1815 C C . ARG A 1 255 ? 20.549 30.149 -18.459 1.00 31.58 255 ARG A C 1
ATOM 1817 O O . ARG A 1 255 ? 19.661 29.934 -17.638 1.00 31.58 255 ARG A O 1
ATOM 1824 N N . ASP A 1 256 ? 21.262 29.175 -19.022 1.00 34.59 256 ASP A N 1
ATOM 1825 C CA . ASP A 1 256 ? 20.819 27.780 -19.089 1.00 34.59 256 ASP A CA 1
ATOM 1826 C C . ASP A 1 256 ? 21.362 26.898 -17.952 1.00 34.59 256 ASP A C 1
ATOM 1828 O O . ASP A 1 256 ? 20.765 25.871 -17.633 1.00 34.59 256 ASP A O 1
ATOM 1832 N N . ASP A 1 257 ? 22.400 27.340 -17.237 1.00 29.30 257 ASP A N 1
ATOM 1833 C CA . ASP A 1 257 ? 23.036 26.530 -16.185 1.00 29.30 257 ASP A CA 1
ATOM 1834 C C . ASP A 1 257 ? 22.165 26.403 -14.921 1.00 29.30 257 ASP A C 1
ATOM 1836 O O . ASP A 1 257 ? 22.192 25.391 -14.218 1.00 29.30 257 ASP A O 1
ATOM 1840 N N . VAL A 1 258 ? 21.325 27.408 -14.648 1.00 32.00 258 VAL A N 1
ATOM 1841 C CA . VAL A 1 258 ? 20.391 27.394 -13.506 1.00 32.00 258 VAL A CA 1
ATOM 1842 C C . VAL A 1 258 ? 19.119 26.603 -13.844 1.00 32.00 258 VAL A C 1
ATOM 1844 O O . VAL A 1 258 ? 18.549 25.944 -12.974 1.00 32.00 258 VAL A O 1
ATOM 1847 N N . ALA A 1 259 ? 18.697 26.611 -15.113 1.00 31.44 259 ALA A N 1
ATOM 1848 C CA . ALA A 1 259 ? 17.532 25.866 -15.587 1.00 31.44 259 ALA A CA 1
ATOM 1849 C C . ALA A 1 259 ? 17.812 24.357 -15.687 1.00 31.44 259 ALA A C 1
ATOM 1851 O O . ALA A 1 259 ? 16.960 23.556 -15.304 1.00 31.44 259 ALA A O 1
ATOM 1852 N N . ALA A 1 260 ? 19.015 23.961 -16.116 1.00 30.97 260 ALA A N 1
ATOM 1853 C CA . ALA A 1 260 ? 19.420 22.557 -16.201 1.00 30.97 260 ALA A CA 1
ATOM 1854 C C . ALA A 1 260 ? 19.566 21.898 -14.816 1.00 30.97 260 ALA A C 1
ATOM 1856 O O . ALA A 1 260 ? 19.090 20.782 -14.608 1.00 30.97 260 ALA A O 1
ATOM 1857 N N . ALA A 1 261 ? 20.136 22.605 -13.831 1.00 29.28 261 ALA A N 1
ATOM 1858 C CA . ALA A 1 261 ? 20.236 22.110 -12.455 1.00 29.28 261 ALA A CA 1
ATOM 1859 C C . ALA A 1 261 ? 18.859 21.995 -11.766 1.00 29.28 261 ALA A C 1
ATOM 1861 O O . ALA A 1 261 ? 18.601 21.032 -11.041 1.00 29.28 261 ALA A O 1
ATOM 1862 N N . ALA A 1 262 ? 17.946 22.936 -12.036 1.00 30.16 262 ALA A N 1
ATOM 1863 C CA . ALA A 1 262 ? 16.563 22.872 -11.562 1.00 30.16 262 ALA A CA 1
ATOM 1864 C C . ALA A 1 262 ? 15.755 21.751 -12.249 1.00 30.16 262 ALA A C 1
ATOM 1866 O O . ALA A 1 262 ? 14.954 21.086 -11.592 1.00 30.16 262 ALA A O 1
ATOM 1867 N N . ALA A 1 263 ? 15.995 21.492 -13.539 1.00 32.53 263 ALA A N 1
ATOM 1868 C CA . ALA A 1 263 ? 15.383 20.389 -14.279 1.00 32.53 263 ALA A CA 1
ATOM 1869 C C . ALA A 1 263 ? 15.886 19.016 -13.799 1.00 32.53 263 ALA A C 1
ATOM 1871 O O . ALA A 1 263 ? 15.083 18.102 -13.630 1.00 32.53 263 ALA A O 1
ATOM 1872 N N . ALA A 1 264 ? 17.179 18.880 -13.486 1.00 32.72 264 ALA A N 1
ATOM 1873 C CA . ALA A 1 264 ? 17.740 17.659 -12.904 1.00 32.72 264 ALA A CA 1
ATOM 1874 C C . ALA A 1 264 ? 17.187 17.379 -11.490 1.00 32.72 264 ALA A C 1
ATOM 1876 O O . ALA A 1 264 ? 16.836 16.244 -11.177 1.00 32.72 264 ALA A O 1
ATOM 1877 N N . GLY A 1 265 ? 17.026 18.415 -10.656 1.00 31.02 265 GLY A N 1
ATOM 1878 C CA . GLY A 1 265 ? 16.380 18.295 -9.341 1.00 31.02 265 GLY A CA 1
ATOM 1879 C C . GLY A 1 265 ? 14.884 17.955 -9.414 1.00 31.02 265 GLY A C 1
ATOM 1880 O O . GLY A 1 265 ? 14.380 17.218 -8.569 1.00 31.02 265 GLY A O 1
ATOM 1881 N N . ALA A 1 266 ? 14.179 18.433 -10.444 1.00 36.31 266 ALA A N 1
ATOM 1882 C CA . ALA A 1 266 ? 12.773 18.108 -10.695 1.00 36.31 266 ALA A CA 1
ATOM 1883 C C . ALA A 1 266 ? 12.577 16.693 -11.272 1.00 36.31 266 ALA A C 1
ATOM 1885 O O . ALA A 1 266 ? 11.610 16.025 -10.916 1.00 36.31 266 ALA A O 1
ATOM 1886 N N . LEU A 1 267 ? 13.506 16.210 -12.107 1.00 39.78 267 LEU A N 1
ATOM 1887 C CA . LEU A 1 267 ? 13.501 14.840 -12.632 1.00 39.78 267 LEU A CA 1
ATOM 1888 C C . LEU A 1 267 ? 13.753 13.803 -11.531 1.00 39.78 267 LEU A C 1
ATOM 1890 O O . LEU A 1 267 ? 13.201 12.713 -11.604 1.00 39.78 267 LEU A O 1
ATOM 1894 N N . VAL A 1 268 ? 14.546 14.126 -10.505 1.00 41.59 268 VAL A N 1
ATOM 1895 C CA . VAL A 1 268 ? 14.848 13.203 -9.394 1.00 41.59 268 VAL A CA 1
ATOM 1896 C C . VAL A 1 268 ? 13.821 13.293 -8.244 1.00 41.59 268 VAL A C 1
ATOM 1898 O O . VAL A 1 268 ? 13.648 12.348 -7.478 1.00 41.59 268 VAL A O 1
ATOM 1901 N N . GLY A 1 269 ? 13.088 14.405 -8.127 1.00 39.41 269 GLY A N 1
ATOM 1902 C CA . GLY A 1 269 ? 12.105 14.615 -7.054 1.00 39.41 269 GLY A CA 1
ATOM 1903 C C . GLY A 1 269 ? 10.828 13.769 -7.166 1.00 39.41 269 GLY A C 1
ATOM 1904 O O . GLY A 1 269 ? 10.171 13.523 -6.162 1.00 39.41 269 GLY A O 1
ATOM 1905 N N . ASP A 1 270 ? 10.497 13.285 -8.361 1.00 50.91 270 ASP A N 1
ATOM 1906 C CA . ASP A 1 270 ? 9.270 12.525 -8.659 1.00 50.91 270 ASP A CA 1
ATOM 1907 C C . ASP A 1 270 ? 9.426 10.996 -8.453 1.00 50.91 270 ASP A C 1
ATOM 1909 O O . ASP A 1 270 ? 8.583 10.218 -8.893 1.00 50.91 270 ASP A O 1
ATOM 1913 N N . LEU A 1 271 ? 10.537 10.541 -7.846 1.00 52.62 271 LEU A N 1
ATOM 1914 C CA . LEU A 1 271 ? 10.882 9.112 -7.722 1.00 52.62 271 LEU A CA 1
ATOM 1915 C C . LEU A 1 271 ? 10.174 8.361 -6.577 1.00 52.62 271 LEU A C 1
ATOM 1917 O O . LEU A 1 271 ? 10.211 7.127 -6.566 1.00 52.62 271 LEU A O 1
ATOM 1921 N N . GLY A 1 272 ? 9.548 9.059 -5.628 1.00 59.66 272 GLY A N 1
ATOM 1922 C CA . GLY A 1 272 ? 8.583 8.458 -4.698 1.00 59.66 272 GLY A CA 1
ATOM 1923 C C . GLY A 1 272 ? 7.204 8.528 -5.342 1.00 59.66 272 GLY A C 1
ATOM 1924 O O . GLY A 1 272 ? 6.877 9.529 -5.957 1.00 59.66 272 GLY A O 1
ATOM 1925 N N . ASP A 1 273 ? 6.344 7.518 -5.261 1.00 71.31 273 ASP A N 1
ATOM 1926 C CA . ASP A 1 273 ? 5.576 7.432 -4.026 1.00 71.31 273 ASP A CA 1
ATOM 1927 C C . ASP A 1 273 ? 4.780 6.125 -3.861 1.00 71.31 273 ASP A C 1
ATOM 1929 O O . ASP A 1 273 ? 3.891 5.795 -4.650 1.00 71.31 273 ASP A O 1
ATOM 1933 N N . THR A 1 274 ? 5.108 5.414 -2.778 1.00 90.06 274 THR A N 1
ATOM 1934 C CA . THR A 1 274 ? 4.371 4.269 -2.232 1.00 90.06 274 THR A CA 1
ATOM 1935 C C . THR A 1 274 ? 2.974 4.719 -1.791 1.00 90.06 274 THR A C 1
ATOM 1937 O O . THR A 1 274 ? 2.802 5.763 -1.156 1.00 90.06 274 THR A O 1
ATOM 1940 N N . VAL A 1 275 ? 1.957 3.910 -2.065 1.00 98.00 275 VAL A N 1
ATOM 1941 C CA . VAL A 1 275 ? 0.571 4.180 -1.665 1.00 98.00 275 VAL A CA 1
ATOM 1942 C C . VAL A 1 275 ? 0.175 3.294 -0.492 1.00 98.00 275 VAL A C 1
ATOM 1944 O O . VAL A 1 275 ? 0.720 2.205 -0.315 1.00 98.00 275 VAL A O 1
ATOM 1947 N N . GLY A 1 276 ? -0.786 3.729 0.315 1.00 98.56 276 GLY A N 1
ATOM 1948 C CA . GLY A 1 276 ? -1.212 2.928 1.456 1.00 98.56 276 GLY A CA 1
ATOM 1949 C C . GLY A 1 276 ? -2.490 3.408 2.113 1.00 98.56 276 GLY A C 1
ATOM 1950 O O . GLY A 1 276 ? -2.991 4.500 1.837 1.00 98.56 276 GLY A O 1
ATOM 1951 N N . CYS A 1 277 ? -3.037 2.553 2.970 1.00 98.81 277 CYS A N 1
ATOM 1952 C CA . CYS A 1 277 ? -4.322 2.756 3.622 1.00 98.81 277 CYS A CA 1
ATOM 1953 C C . CYS A 1 277 ? -4.323 2.149 5.026 1.00 98.81 277 CYS A C 1
ATOM 1955 O O . CYS A 1 277 ? -3.796 1.060 5.248 1.00 98.81 277 CYS A O 1
ATOM 1957 N N . VAL A 1 278 ? -4.997 2.828 5.951 1.00 98.81 278 VAL A N 1
ATOM 1958 C CA . VAL A 1 278 ? -5.415 2.299 7.251 1.00 98.81 278 VAL A CA 1
ATOM 1959 C C . VAL A 1 278 ? -6.927 2.470 7.392 1.00 98.81 278 VAL A C 1
ATOM 1961 O O . VAL A 1 278 ? -7.483 3.494 6.990 1.00 98.81 278 VAL A O 1
ATOM 1964 N N . ALA A 1 279 ? -7.609 1.467 7.938 1.00 98.50 279 ALA A N 1
ATOM 1965 C CA . ALA A 1 279 ? -9.059 1.489 8.112 1.00 98.50 279 ALA A CA 1
ATOM 1966 C C . ALA A 1 279 ? -9.469 0.970 9.491 1.00 98.50 279 ALA A C 1
ATOM 1968 O O . ALA A 1 279 ? -8.834 0.067 10.039 1.00 98.50 279 ALA A O 1
ATOM 1969 N N . VAL A 1 280 ? -10.555 1.530 10.020 1.00 97.62 280 VAL A N 1
ATOM 1970 C CA . VAL A 1 280 ? -11.210 1.139 11.272 1.00 97.62 280 VAL A CA 1
ATOM 1971 C C . VAL A 1 280 ? -12.692 0.938 10.984 1.00 97.62 280 VAL A C 1
ATOM 1973 O O . VAL A 1 280 ? -13.351 1.856 10.491 1.00 97.62 280 VAL A O 1
ATOM 1976 N N . ASP A 1 281 ? -13.223 -0.244 11.281 1.00 95.31 281 ASP A N 1
ATOM 1977 C CA . ASP A 1 281 ? -14.657 -0.507 11.137 1.00 95.31 281 ASP A CA 1
ATOM 1978 C C . ASP A 1 281 ? -15.464 -0.091 12.381 1.00 95.31 281 ASP A C 1
ATOM 1980 O O . ASP A 1 281 ? -14.908 0.322 13.401 1.00 95.31 281 ASP A O 1
ATOM 1984 N N . GLY A 1 282 ? -16.793 -0.216 12.321 1.00 91.38 282 GLY A N 1
ATOM 1985 C CA . GLY A 1 282 ? -17.676 0.214 13.413 1.00 91.38 282 GLY A CA 1
ATOM 1986 C C . GLY A 1 282 ? -17.479 -0.540 14.722 1.00 91.38 282 GLY A C 1
ATOM 1987 O O . GLY A 1 282 ? -17.753 0.013 15.787 1.00 91.38 282 GLY A O 1
ATOM 1988 N N . ALA A 1 283 ? -16.940 -1.760 14.655 1.00 90.75 283 ALA A N 1
ATOM 1989 C CA . ALA A 1 283 ? -16.589 -2.553 15.824 1.00 90.75 283 ALA A CA 1
ATOM 1990 C C . ALA A 1 283 ? -15.217 -2.170 16.402 1.00 90.75 283 ALA A C 1
ATOM 1992 O O . ALA A 1 283 ? -14.874 -2.635 17.490 1.00 90.75 283 ALA A O 1
ATOM 1993 N N . GLY A 1 284 ? -14.443 -1.327 15.716 1.00 92.50 284 GLY A N 1
ATOM 1994 C CA . GLY A 1 284 ? -13.096 -0.940 16.115 1.00 92.50 284 GLY A CA 1
ATOM 1995 C C . GLY A 1 284 ? -11.996 -1.875 15.647 1.00 92.50 284 GLY A C 1
ATOM 1996 O O . GLY A 1 284 ? -10.883 -1.763 16.159 1.00 92.50 284 GLY A O 1
ATOM 1997 N N . ARG A 1 285 ? -12.295 -2.799 14.727 1.00 95.75 285 ARG A N 1
ATOM 1998 C CA . ARG A 1 285 ? -11.276 -3.665 14.131 1.00 95.75 285 ARG A CA 1
ATOM 1999 C C . ARG A 1 285 ? -10.485 -2.868 13.116 1.00 95.75 285 ARG A C 1
ATOM 2001 O O . ARG A 1 285 ? -11.058 -2.115 12.322 1.00 95.75 285 ARG A O 1
ATOM 2008 N N . VAL A 1 286 ? -9.175 -3.054 13.126 1.00 98.12 286 VAL A N 1
ATOM 2009 C CA . VAL A 1 286 ? -8.251 -2.259 12.321 1.00 98.12 286 VAL A CA 1
ATOM 2010 C C . VAL A 1 286 ? -7.614 -3.089 11.214 1.00 98.12 286 VAL A C 1
ATOM 2012 O O . VAL A 1 286 ? -7.468 -4.304 11.326 1.00 98.12 286 VAL A O 1
ATOM 2015 N N . ALA A 1 287 ? -7.229 -2.434 10.127 1.00 98.81 287 ALA A N 1
ATOM 2016 C CA . ALA A 1 287 ? -6.406 -3.028 9.082 1.00 98.81 287 ALA A CA 1
ATOM 2017 C C . ALA A 1 287 ? -5.481 -1.974 8.476 1.00 98.81 287 ALA A C 1
ATOM 2019 O O . ALA A 1 287 ? -5.797 -0.781 8.480 1.00 98.81 287 ALA A O 1
ATOM 2020 N N . ALA A 1 288 ? -4.354 -2.426 7.938 1.00 98.94 288 ALA A N 1
ATOM 2021 C CA . ALA A 1 288 ? -3.390 -1.598 7.233 1.00 98.94 288 ALA A CA 1
ATOM 2022 C C . ALA A 1 288 ? -2.879 -2.312 5.984 1.00 98.94 288 ALA A C 1
ATOM 2024 O O . ALA A 1 288 ? -2.766 -3.538 5.968 1.00 98.94 288 ALA A O 1
ATOM 2025 N N . GLY A 1 289 ? -2.527 -1.547 4.959 1.00 98.81 289 GLY A N 1
ATOM 2026 C CA . GLY A 1 289 ? -1.892 -2.073 3.762 1.00 98.81 289 GLY A CA 1
ATOM 2027 C C . GLY A 1 289 ? -1.099 -1.011 3.022 1.00 98.81 289 GLY A C 1
ATOM 2028 O O . GLY A 1 289 ? -1.321 0.186 3.206 1.00 98.81 289 GLY A O 1
ATOM 2029 N N . VAL A 1 290 ? -0.186 -1.477 2.179 1.00 98.88 290 VAL A N 1
ATOM 2030 C CA . VAL A 1 290 ? 0.790 -0.663 1.455 1.00 98.88 290 VAL A CA 1
ATOM 2031 C C . VAL A 1 290 ? 1.116 -1.315 0.105 1.00 98.88 290 VAL A C 1
ATOM 2033 O O . VAL A 1 290 ? 1.114 -2.542 -0.001 1.00 98.88 290 VAL A O 1
ATOM 2036 N N . SER A 1 291 ? 1.387 -0.515 -0.929 1.00 98.75 291 SER A N 1
ATOM 2037 C CA . SER A 1 291 ? 1.786 -0.987 -2.264 1.00 98.75 291 SER A CA 1
ATOM 2038 C C . SER A 1 291 ? 2.761 -0.014 -2.933 1.00 98.75 291 SER A C 1
ATOM 2040 O O . SER A 1 291 ? 2.640 1.201 -2.769 1.00 98.75 291 SER A O 1
ATOM 2042 N N . SER A 1 292 ? 3.747 -0.537 -3.663 1.00 97.81 292 SER A N 1
ATOM 2043 C CA . SER A 1 292 ? 4.820 0.241 -4.291 1.00 97.81 292 SER A CA 1
ATOM 2044 C C . SER A 1 292 ? 5.351 -0.419 -5.567 1.00 97.81 292 SER A C 1
ATOM 2046 O O . SER A 1 292 ? 5.485 -1.638 -5.642 1.00 97.81 292 SER A O 1
ATOM 2048 N N . GLY A 1 293 ? 5.738 0.384 -6.557 1.00 96.69 293 GLY A N 1
ATOM 2049 C CA . GLY A 1 293 ? 6.587 -0.026 -7.681 1.00 96.69 293 GLY A CA 1
ATOM 2050 C C . GLY A 1 293 ? 8.079 -0.063 -7.324 1.00 96.69 293 GLY A C 1
ATOM 2051 O O . GLY A 1 293 ? 8.893 -0.670 -8.022 1.00 96.69 293 GLY A O 1
ATOM 2052 N N . GLY A 1 294 ? 8.463 0.535 -6.194 1.00 94.44 294 GLY A N 1
ATOM 2053 C CA . GLY A 1 294 ? 9.850 0.648 -5.752 1.00 94.44 294 GLY A CA 1
ATOM 2054 C C . GLY A 1 294 ? 10.641 1.742 -6.478 1.00 94.44 294 GLY A C 1
ATOM 2055 O O . GLY A 1 294 ? 10.083 2.642 -7.109 1.00 94.44 294 GLY A O 1
ATOM 2056 N N . LEU A 1 295 ? 11.968 1.695 -6.340 1.00 93.25 295 LEU A N 1
ATOM 2057 C CA . LEU A 1 295 ? 12.867 2.708 -6.902 1.00 93.25 295 LEU A CA 1
ATOM 2058 C C . LEU A 1 295 ? 12.895 2.651 -8.435 1.00 93.25 295 LEU A C 1
ATOM 2060 O O . LEU A 1 295 ? 12.910 1.565 -9.019 1.00 93.25 295 LEU A O 1
ATOM 2064 N N . ALA A 1 296 ? 12.985 3.814 -9.081 1.00 92.69 296 ALA A N 1
ATOM 2065 C CA . ALA A 1 296 ? 13.284 3.875 -10.507 1.00 92.69 296 ALA A CA 1
ATOM 2066 C C . ALA A 1 296 ? 14.647 3.240 -10.800 1.00 92.69 296 ALA A C 1
ATOM 2068 O O . ALA A 1 296 ? 15.598 3.392 -10.032 1.00 92.69 296 ALA A O 1
ATOM 2069 N N . LEU A 1 297 ? 14.722 2.510 -11.913 1.00 94.38 297 LEU A N 1
ATOM 2070 C CA . LEU A 1 297 ? 15.905 1.772 -12.355 1.00 94.38 297 LEU A CA 1
ATOM 2071 C C . LEU A 1 297 ? 16.427 0.747 -11.341 1.00 94.38 297 LEU A C 1
ATOM 2073 O O . LEU A 1 297 ? 17.594 0.353 -11.405 1.00 94.38 297 LEU A O 1
ATOM 2077 N N . LYS A 1 298 ? 15.572 0.271 -10.424 1.00 94.88 298 LYS A N 1
ATOM 2078 C CA . LYS A 1 298 ? 15.955 -0.799 -9.500 1.00 94.88 298 LYS A CA 1
ATOM 2079 C C . LYS A 1 298 ? 16.442 -2.030 -10.262 1.00 94.88 298 LYS A C 1
ATOM 2081 O O . LYS A 1 298 ? 15.952 -2.344 -11.351 1.00 94.88 298 LYS A O 1
ATOM 2086 N N . GLN A 1 299 ? 17.378 -2.754 -9.655 1.00 97.19 299 GLN A N 1
ATOM 2087 C CA . GLN A 1 299 ? 17.732 -4.092 -10.121 1.00 97.19 299 GLN A CA 1
ATOM 2088 C C . GLN A 1 299 ? 16.470 -4.974 -10.116 1.00 97.19 299 GLN A C 1
ATOM 2090 O O . GLN A 1 299 ? 15.755 -4.962 -9.108 1.00 97.19 299 GLN A O 1
ATOM 2095 N N . PRO A 1 300 ? 16.174 -5.715 -11.201 1.00 97.38 300 PRO A N 1
ATOM 2096 C CA . PRO A 1 300 ? 15.086 -6.687 -11.201 1.00 97.38 300 PRO A CA 1
ATOM 2097 C C . PRO A 1 300 ? 15.214 -7.667 -10.029 1.00 97.38 300 PRO A C 1
ATOM 2099 O O . PRO A 1 300 ? 16.316 -8.101 -9.685 1.00 97.38 300 PRO A O 1
ATOM 2102 N N . GLY A 1 301 ? 14.095 -7.982 -9.385 1.00 97.56 301 GLY A N 1
ATOM 2103 C CA . GLY A 1 301 ? 14.046 -8.778 -8.161 1.00 97.56 301 GLY A CA 1
ATOM 2104 C C . GLY A 1 301 ? 14.311 -7.998 -6.868 1.00 97.56 301 GLY A C 1
ATOM 2105 O O . GLY A 1 301 ? 14.235 -8.589 -5.790 1.00 97.56 301 GLY A O 1
ATOM 2106 N N . ARG A 1 302 ? 14.605 -6.687 -6.919 1.00 97.81 302 ARG A N 1
ATOM 2107 C CA . ARG A 1 302 ? 14.743 -5.855 -5.709 1.00 97.81 302 ARG A CA 1
ATOM 2108 C C . ARG A 1 302 ? 13.381 -5.660 -5.049 1.00 97.81 302 ARG A C 1
ATOM 2110 O O . ARG A 1 302 ? 12.486 -5.042 -5.627 1.00 97.81 302 ARG A O 1
ATOM 2117 N N . VAL A 1 303 ? 13.290 -6.110 -3.802 1.00 98.19 303 VAL A N 1
ATOM 2118 C CA . VAL A 1 303 ? 12.109 -6.004 -2.940 1.00 98.19 303 VAL A CA 1
ATOM 2119 C C . VAL A 1 303 ? 12.283 -4.851 -1.949 1.00 98.19 303 VAL A C 1
ATOM 2121 O O . VAL A 1 303 ? 13.335 -4.722 -1.321 1.00 98.19 303 VAL A O 1
ATOM 2124 N N . GLY A 1 304 ? 11.266 -3.998 -1.840 1.00 96.31 304 GLY A N 1
ATOM 2125 C CA . GLY A 1 304 ? 11.185 -2.890 -0.890 1.00 96.31 304 GLY A CA 1
ATOM 2126 C C . GLY A 1 304 ? 10.360 -3.190 0.364 1.00 96.31 304 GLY A C 1
ATOM 2127 O O . GLY A 1 304 ? 9.931 -4.313 0.630 1.00 96.31 304 GLY A O 1
ATOM 2128 N N . GLU A 1 305 ? 10.104 -2.137 1.136 1.00 96.69 305 GLU A N 1
ATOM 2129 C CA . GLU A 1 305 ? 9.381 -2.176 2.406 1.00 96.69 305 GLU A CA 1
ATOM 2130 C C . GLU A 1 305 ? 7.942 -2.672 2.279 1.00 96.69 305 GLU A C 1
ATOM 2132 O O . GLU A 1 305 ? 7.427 -3.282 3.215 1.00 96.69 305 GLU A O 1
ATOM 2137 N N . ALA A 1 306 ? 7.296 -2.422 1.136 1.00 98.19 306 ALA A N 1
ATOM 2138 C CA . ALA A 1 306 ? 5.882 -2.722 0.950 1.00 98.19 306 ALA A CA 1
ATOM 2139 C C . ALA A 1 306 ? 5.585 -4.232 0.985 1.00 98.19 306 ALA A C 1
ATOM 2141 O O . ALA A 1 306 ? 4.515 -4.626 1.433 1.00 98.19 306 ALA A O 1
ATOM 2142 N N . ALA A 1 307 ? 6.539 -5.086 0.599 1.00 98.06 307 ALA A N 1
ATOM 2143 C CA . ALA A 1 307 ? 6.403 -6.543 0.690 1.00 98.06 307 ALA A CA 1
ATOM 2144 C C . ALA A 1 307 ? 6.807 -7.106 2.067 1.00 98.06 307 ALA A C 1
ATOM 2146 O O . ALA A 1 307 ? 6.588 -8.287 2.348 1.00 98.06 307 ALA A O 1
ATOM 2147 N N . LEU A 1 308 ? 7.436 -6.293 2.923 1.00 97.75 308 LEU A N 1
ATOM 2148 C CA . LEU A 1 308 ? 7.999 -6.734 4.192 1.00 97.75 308 LEU A CA 1
ATOM 2149 C C . LEU A 1 308 ? 7.068 -6.338 5.348 1.00 97.75 308 LEU A C 1
ATOM 2151 O O . LEU A 1 308 ? 7.024 -5.186 5.791 1.00 97.75 308 LEU A O 1
ATOM 2155 N N . LEU A 1 309 ? 6.310 -7.315 5.853 1.00 95.62 309 LEU A N 1
ATOM 2156 C CA . LEU A 1 309 ? 5.395 -7.126 6.983 1.00 95.62 309 LEU A CA 1
ATOM 2157 C C . LEU A 1 309 ? 6.147 -6.584 8.209 1.00 95.62 309 LEU A C 1
ATOM 2159 O O . LEU A 1 309 ? 7.199 -7.095 8.590 1.00 95.62 309 LEU A O 1
ATOM 2163 N N . GLY A 1 310 ? 5.606 -5.535 8.830 1.00 96.31 310 GLY A N 1
ATOM 2164 C CA . GLY A 1 310 ? 6.258 -4.818 9.929 1.00 96.31 310 GLY A CA 1
ATOM 2165 C C . GLY A 1 310 ? 7.237 -3.728 9.501 1.00 96.31 310 GLY A C 1
ATOM 2166 O O . GLY A 1 310 ? 7.545 -2.869 10.325 1.00 96.31 310 GLY A O 1
ATOM 2167 N N . ALA A 1 311 ? 7.655 -3.686 8.234 1.00 97.38 311 ALA A N 1
ATOM 2168 C CA . ALA A 1 311 ? 8.321 -2.520 7.665 1.00 97.38 311 ALA A CA 1
ATOM 2169 C C . ALA A 1 311 ? 7.300 -1.581 7.015 1.00 97.38 311 ALA A C 1
ATOM 2171 O O . ALA A 1 311 ? 7.141 -0.465 7.501 1.00 97.38 311 ALA A O 1
ATOM 2172 N N . GLY A 1 312 ? 6.593 -2.047 5.975 1.00 97.50 312 GLY A N 1
ATOM 2173 C CA . GLY A 1 312 ? 5.675 -1.237 5.164 1.00 97.50 312 GLY A CA 1
ATOM 2174 C C . GLY A 1 312 ? 4.282 -1.018 5.772 1.00 97.50 312 GLY A C 1
ATOM 2175 O O . GLY A 1 312 ? 3.701 0.061 5.651 1.00 97.50 312 GLY A O 1
ATOM 2176 N N . CYS A 1 313 ? 3.737 -2.022 6.459 1.00 98.56 313 CYS A N 1
ATOM 2177 C CA . CYS A 1 313 ? 2.464 -1.898 7.165 1.00 98.56 313 CYS A CA 1
ATOM 2178 C C . CYS A 1 313 ? 2.408 -2.772 8.422 1.00 98.56 313 CYS A C 1
ATOM 2180 O O . CYS A 1 313 ? 3.134 -3.766 8.547 1.00 98.56 313 CYS A O 1
ATOM 2182 N N . TRP A 1 314 ? 1.524 -2.406 9.351 1.00 98.69 314 TRP A N 1
ATOM 2183 C CA . TRP A 1 314 ? 1.234 -3.174 10.561 1.00 98.69 314 TRP A CA 1
ATOM 2184 C C . TRP A 1 314 ? -0.176 -2.881 11.071 1.00 98.69 314 TRP A C 1
ATOM 2186 O O . TRP A 1 314 ? -0.615 -1.735 11.026 1.00 98.69 314 TRP A O 1
ATOM 2196 N N . ALA A 1 315 ? -0.866 -3.886 11.605 1.00 98.25 315 ALA A N 1
ATOM 2197 C CA . ALA A 1 315 ? -2.157 -3.708 12.260 1.00 98.25 315 ALA A CA 1
ATOM 2198 C C . ALA A 1 315 ? -2.276 -4.620 13.484 1.00 98.25 315 ALA A C 1
ATOM 2200 O O . ALA A 1 315 ? -1.784 -5.747 13.480 1.00 98.25 315 ALA A O 1
ATOM 2201 N N . HIS A 1 316 ? -2.925 -4.130 14.535 1.00 96.81 316 HIS A N 1
ATOM 2202 C CA . HIS A 1 316 ? -3.231 -4.904 15.729 1.00 96.81 316 HIS A CA 1
ATOM 2203 C C . HIS A 1 316 ? -4.522 -4.401 16.371 1.00 96.81 316 HIS A C 1
ATOM 2205 O O . HIS A 1 316 ? -4.633 -3.215 16.688 1.00 96.81 316 HIS A O 1
ATOM 2211 N N . ASP A 1 317 ? -5.485 -5.293 16.581 1.00 94.88 317 ASP A N 1
ATOM 2212 C CA . ASP A 1 317 ? -6.710 -4.969 17.305 1.00 94.88 317 ASP A CA 1
ATOM 2213 C C . ASP A 1 317 ? -6.391 -4.747 18.787 1.00 94.88 317 ASP A C 1
ATOM 2215 O O . ASP A 1 317 ? -5.543 -5.417 19.371 1.00 94.88 317 ASP A O 1
ATOM 2219 N N . GLY A 1 318 ? -7.068 -3.797 19.425 1.00 86.56 318 GLY A N 1
ATOM 2220 C CA . GLY A 1 318 ? -6.883 -3.586 20.859 1.00 86.56 318 GLY A CA 1
ATOM 2221 C C . GLY A 1 318 ? -7.556 -4.688 21.686 1.00 86.56 318 GLY A C 1
ATOM 2222 O O . GLY A 1 318 ? -8.555 -5.284 21.276 1.00 86.56 318 GLY A O 1
ATOM 2223 N N . SER A 1 319 ? -7.045 -4.937 22.889 1.00 78.81 319 SER A N 1
ATOM 2224 C CA . SER A 1 319 ? -7.600 -5.940 23.800 1.00 78.81 319 SER A CA 1
ATOM 2225 C C . SER A 1 319 ? -8.667 -5.334 24.718 1.00 78.81 319 SER A C 1
ATOM 2227 O O . SER A 1 319 ? -8.406 -4.431 25.520 1.00 78.81 319 SER A O 1
ATOM 2229 N N . ARG A 1 320 ? -9.897 -5.853 24.628 1.00 69.00 320 ARG A N 1
ATOM 2230 C CA . ARG A 1 320 ? -10.987 -5.531 25.564 1.00 69.00 320 ARG A CA 1
ATOM 2231 C C . ARG A 1 320 ? -10.991 -6.531 26.713 1.00 69.00 320 ARG A C 1
ATOM 2233 O O . ARG A 1 320 ? -11.037 -7.735 26.469 1.00 69.00 320 ARG A O 1
ATOM 2240 N N . GLN A 1 321 ? -11.038 -6.059 27.959 1.00 54.22 321 GLN A N 1
ATOM 2241 C CA . GLN A 1 321 ? -11.479 -6.936 29.045 1.00 54.22 321 GLN A CA 1
ATOM 2242 C C . GLN A 1 321 ? -12.969 -7.222 28.863 1.00 54.22 321 GLN A C 1
ATOM 2244 O O . GLN A 1 321 ? -13.798 -6.314 28.949 1.00 54.22 321 GLN A O 1
ATOM 2249 N N . GLN A 1 322 ? -13.320 -8.484 28.621 1.00 45.72 322 GLN A N 1
ATOM 2250 C CA . GLN A 1 322 ? -14.685 -8.930 28.862 1.00 45.72 322 GLN A CA 1
ATOM 2251 C C . GLN A 1 322 ? -14.901 -8.935 30.375 1.00 45.72 322 GLN A C 1
ATOM 2253 O O . GLN A 1 322 ? -14.238 -9.676 31.099 1.00 45.72 322 GLN A O 1
ATOM 2258 N N . LEU A 1 323 ? -15.822 -8.100 30.855 1.00 42.41 323 LEU A N 1
ATOM 2259 C CA . LEU A 1 323 ? -16.358 -8.249 32.205 1.00 42.41 323 LEU A CA 1
ATOM 2260 C C . LEU A 1 323 ? -16.954 -9.662 32.320 1.00 42.41 323 LEU A C 1
ATOM 2262 O O . LEU A 1 323 ? -17.646 -10.086 31.385 1.00 42.41 323 LEU A O 1
ATOM 2266 N N . PRO A 1 324 ? -16.697 -10.408 33.410 1.00 38.31 324 PRO A N 1
ATOM 2267 C CA . PRO A 1 324 ? -17.293 -11.723 33.591 1.00 38.31 324 PRO A CA 1
ATOM 2268 C C . PRO A 1 324 ? -18.813 -11.596 33.467 1.00 38.31 324 PRO A C 1
ATOM 2270 O O . PRO A 1 324 ? -19.435 -10.777 34.145 1.00 38.31 324 PRO A O 1
ATOM 2273 N N . LYS A 1 325 ? -19.406 -12.374 32.552 1.00 40.94 325 LYS A N 1
ATOM 2274 C CA . LYS A 1 325 ? -20.859 -12.422 32.380 1.00 40.94 325 LYS A CA 1
ATOM 2275 C C . LYS A 1 325 ? -21.467 -12.816 33.725 1.00 40.94 325 LYS A C 1
ATOM 2277 O O . LYS A 1 325 ? -21.121 -13.866 34.264 1.00 40.94 325 LYS A O 1
ATOM 2282 N N . GLY A 1 326 ? -22.322 -11.951 34.271 1.00 47.28 326 GLY A N 1
ATOM 2283 C CA . GLY A 1 326 ? -23.028 -12.190 35.526 1.00 47.28 326 GLY A CA 1
ATOM 2284 C C . GLY A 1 326 ? -23.731 -13.542 35.473 1.00 47.28 326 GLY A C 1
ATOM 2285 O O . GLY A 1 326 ? -24.632 -13.744 34.664 1.00 47.28 326 GLY A O 1
ATOM 2286 N N . GLY A 1 327 ? -23.255 -14.478 36.286 1.00 42.62 327 GLY A N 1
ATOM 2287 C CA . GLY A 1 327 ? -23.720 -15.861 36.275 1.00 42.62 327 GLY A CA 1
ATOM 2288 C C . GLY A 1 327 ? -23.093 -16.732 37.356 1.00 42.62 327 GLY A C 1
ATOM 2289 O O . GLY A 1 327 ? -23.723 -17.696 37.764 1.00 42.62 327 GLY A O 1
ATOM 2290 N N . ASP A 1 328 ? -21.922 -16.370 37.888 1.00 45.41 328 ASP A N 1
ATOM 2291 C CA . ASP A 1 328 ? -21.354 -17.090 39.031 1.00 45.41 328 ASP A CA 1
ATOM 2292 C C . ASP A 1 328 ? -20.680 -16.126 40.017 1.00 45.41 328 ASP A C 1
ATOM 2294 O O . ASP A 1 328 ? -19.461 -16.051 40.169 1.00 45.41 328 ASP A O 1
ATOM 2298 N N . ALA A 1 329 ? -21.508 -15.310 40.676 1.00 43.97 329 ALA A N 1
ATOM 2299 C CA . ALA A 1 329 ? -21.111 -14.567 41.868 1.00 43.97 329 ALA A CA 1
ATOM 2300 C C . ALA A 1 329 ? -21.040 -15.543 43.056 1.00 43.97 329 ALA A C 1
ATOM 2302 O O . ALA A 1 329 ? -21.845 -15.498 43.982 1.00 43.97 329 ALA A O 1
ATOM 2303 N N . GLY A 1 330 ? -20.090 -16.471 42.995 1.00 43.34 330 GLY A N 1
ATOM 2304 C CA . GLY A 1 330 ? -19.926 -17.534 43.971 1.00 43.34 330 GLY A CA 1
ATOM 2305 C C . GLY A 1 330 ? -18.473 -17.973 44.054 1.00 43.34 330 GLY A C 1
ATOM 2306 O O . GLY A 1 330 ? -18.109 -18.991 43.486 1.00 43.34 330 GLY A O 1
ATOM 2307 N N . LYS A 1 331 ? -17.680 -17.240 44.852 1.00 39.94 331 LYS A N 1
ATOM 2308 C CA . LYS A 1 331 ? -16.276 -17.507 45.246 1.00 39.94 331 LYS A CA 1
ATOM 2309 C C . LYS A 1 331 ? -15.199 -16.903 44.330 1.00 39.94 331 LYS A C 1
ATOM 2311 O O . LYS A 1 331 ? -14.483 -17.612 43.634 1.00 39.94 331 LYS A O 1
ATOM 2316 N N . ALA A 1 332 ? -14.975 -15.597 44.461 1.00 37.31 332 ALA A N 1
ATOM 2317 C CA . ALA A 1 332 ? -13.650 -15.024 44.233 1.00 37.31 332 ALA A CA 1
ATOM 2318 C C . ALA A 1 332 ? -13.194 -14.327 45.519 1.00 37.31 332 ALA A C 1
ATOM 2320 O O . ALA A 1 332 ? -13.850 -13.425 46.037 1.00 37.31 332 ALA A O 1
ATOM 2321 N N . THR A 1 333 ? -12.111 -14.857 46.070 1.00 36.50 333 THR A N 1
ATOM 2322 C CA . THR A 1 333 ? -11.508 -14.541 47.359 1.00 36.50 333 THR A CA 1
ATOM 2323 C C . THR A 1 333 ? -11.127 -13.067 47.460 1.00 36.50 333 THR A C 1
ATOM 2325 O O . THR A 1 333 ? -10.509 -12.494 46.567 1.00 36.50 333 THR A O 1
ATOM 2328 N N . GLN A 1 334 ? -11.484 -12.475 48.593 1.00 39.34 334 GLN A N 1
ATOM 2329 C CA . GLN A 1 334 ? -11.129 -11.129 49.009 1.00 39.34 334 GLN A CA 1
ATOM 2330 C C . GLN A 1 334 ? -9.603 -11.034 49.191 1.00 39.34 334 GLN A C 1
ATOM 2332 O O . GLN A 1 334 ? -9.056 -11.566 50.154 1.00 39.34 334 GLN A O 1
ATOM 2337 N N . GLN A 1 335 ? -8.914 -10.344 48.281 1.00 36.62 335 GLN A N 1
ATOM 2338 C CA . GLN A 1 335 ? -7.586 -9.799 48.552 1.00 36.62 335 GLN A CA 1
ATOM 2339 C C . GLN A 1 335 ? -7.589 -8.313 48.191 1.00 36.62 335 GLN A C 1
ATOM 2341 O O . GLN A 1 335 ? -7.872 -7.916 47.064 1.00 36.62 335 GLN A O 1
ATOM 2346 N N . GLN A 1 336 ? -7.388 -7.501 49.226 1.00 36.41 336 GLN A N 1
ATOM 2347 C CA . GLN A 1 336 ? -7.471 -6.049 49.215 1.00 36.41 336 GLN A CA 1
ATOM 2348 C C . GLN A 1 336 ? -6.270 -5.418 48.502 1.00 36.41 336 GLN A C 1
ATOM 2350 O O . GLN A 1 336 ? -5.124 -5.771 48.765 1.00 36.41 336 GLN A O 1
ATOM 2355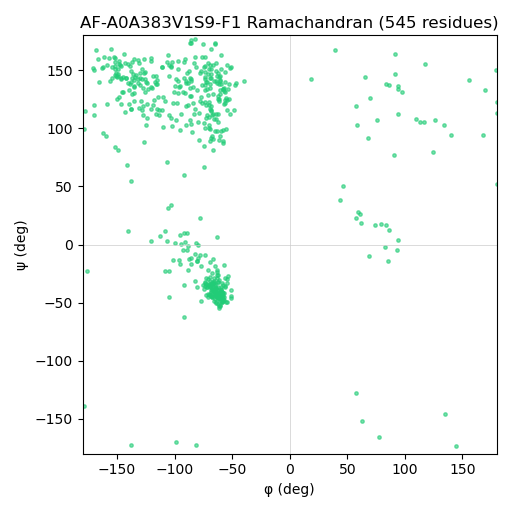 N N . GLY A 1 337 ? -6.561 -4.412 47.679 1.00 30.72 337 GLY A N 1
ATOM 2356 C CA . GLY A 1 337 ? -5.617 -3.441 47.130 1.00 30.72 337 GLY A CA 1
ATOM 2357 C C . GLY A 1 337 ? -6.390 -2.445 46.266 1.00 30.72 337 GLY A C 1
ATOM 2358 O O . GLY A 1 337 ? -6.805 -2.783 45.165 1.00 30.72 337 GLY A O 1
ATOM 2359 N N . GLY A 1 338 ? -6.686 -1.268 46.820 1.00 32.62 338 GLY A N 1
ATOM 2360 C CA . GLY A 1 338 ? -7.683 -0.319 46.322 1.00 32.62 338 GLY A CA 1
ATOM 2361 C C . GLY A 1 338 ? -7.489 0.182 44.886 1.00 32.62 338 GLY A C 1
ATOM 2362 O O . GLY A 1 338 ? -6.422 0.649 44.503 1.00 32.62 338 GLY A O 1
ATOM 2363 N N . GLY A 1 339 ? -8.591 0.161 44.140 1.00 29.20 339 GLY A N 1
ATOM 2364 C CA . GLY A 1 339 ? -8.789 0.827 42.859 1.00 29.20 339 GLY A CA 1
ATOM 2365 C C . GLY A 1 339 ? -10.225 0.576 42.407 1.00 29.20 339 GLY A C 1
ATOM 2366 O O . GLY A 1 339 ? -10.621 -0.566 42.202 1.00 29.20 339 GLY A O 1
ATOM 2367 N N . VAL A 1 340 ? -11.038 1.626 42.328 1.00 34.53 340 VAL A N 1
ATOM 2368 C CA . VAL A 1 340 ? -12.455 1.557 41.944 1.00 34.53 340 VAL A CA 1
ATOM 2369 C C . VAL A 1 340 ? -12.563 1.031 40.504 1.00 34.53 340 VAL A C 1
ATOM 2371 O O . VAL A 1 340 ? -12.254 1.751 39.559 1.00 34.53 340 VAL A O 1
ATOM 2374 N N . GLY A 1 341 ? -12.973 -0.226 40.324 1.00 36.75 341 GLY A N 1
ATOM 2375 C CA . GLY A 1 341 ? -13.154 -0.855 39.014 1.00 36.75 341 GLY A CA 1
ATOM 2376 C C . GLY A 1 341 ? -14.628 -1.054 38.663 1.00 36.75 341 GLY A C 1
ATOM 2377 O O . GLY A 1 341 ? -15.349 -1.686 39.426 1.00 36.75 341 GLY A O 1
ATOM 2378 N N . ASN A 1 342 ? -15.068 -0.510 37.520 1.00 39.72 342 ASN A N 1
ATOM 2379 C CA . ASN A 1 342 ? -15.688 -1.270 36.416 1.00 39.72 342 ASN A CA 1
ATOM 2380 C C . ASN A 1 342 ? -16.348 -0.350 35.371 1.00 39.72 342 ASN A C 1
ATOM 2382 O O . ASN A 1 342 ? -17.516 0.021 35.449 1.00 39.72 342 ASN A O 1
ATOM 2386 N N . ALA A 1 343 ? -15.583 -0.032 34.333 1.00 43.50 343 ALA A N 1
ATOM 2387 C CA . ALA A 1 343 ? -16.058 0.080 32.956 1.00 43.50 343 ALA A CA 1
ATOM 2388 C C . ALA A 1 343 ? -15.101 -0.786 32.127 1.00 43.50 343 ALA A C 1
ATOM 2390 O O . ALA A 1 343 ? -13.957 -0.944 32.551 1.00 43.50 343 ALA A O 1
ATOM 2391 N N . ALA A 1 344 ? -15.531 -1.370 31.003 1.00 45.84 344 ALA A N 1
ATOM 2392 C CA . ALA A 1 344 ? -14.625 -2.150 30.159 1.00 45.84 344 ALA A CA 1
ATOM 2393 C C . ALA A 1 344 ? -13.478 -1.240 29.686 1.00 45.84 344 ALA A C 1
ATOM 2395 O O . ALA A 1 344 ? -13.640 -0.434 28.770 1.00 45.84 344 ALA A O 1
ATOM 2396 N N . SER A 1 345 ? -12.341 -1.302 30.373 1.00 54.00 345 SER A N 1
ATOM 2397 C CA . SER A 1 345 ? -11.145 -0.564 30.013 1.00 54.00 345 SER A CA 1
ATOM 2398 C C . SER A 1 345 ? -10.391 -1.401 28.991 1.00 54.00 345 SER A C 1
ATOM 2400 O O . SER A 1 345 ? -10.153 -2.598 29.177 1.00 54.00 345 SER A O 1
ATOM 2402 N N . TRP A 1 346 ? -10.062 -0.784 27.861 1.00 62.94 346 TRP A N 1
ATOM 2403 C CA . TRP A 1 346 ? -9.140 -1.385 26.909 1.00 62.94 346 TRP A CA 1
ATOM 2404 C C . TRP A 1 346 ? -7.793 -1.537 27.613 1.00 62.94 346 TRP A C 1
ATOM 2406 O O . TRP A 1 346 ? -7.280 -0.562 28.160 1.00 62.94 346 TRP A O 1
ATOM 2416 N N . GLN A 1 347 ? -7.241 -2.752 27.644 1.00 68.56 347 GLN A N 1
ATOM 2417 C CA . GLN A 1 347 ? -5.907 -2.965 28.213 1.00 68.56 347 GLN A CA 1
ATOM 2418 C C . GLN A 1 347 ? -4.839 -2.376 27.293 1.00 68.56 347 GLN A C 1
ATOM 2420 O O . GLN A 1 347 ? -3.856 -1.823 27.777 1.00 68.56 347 GLN A O 1
ATOM 2425 N N . GLN A 1 348 ? -5.049 -2.478 25.977 1.00 81.56 348 GLN A N 1
ATOM 2426 C CA . GLN A 1 348 ? -4.203 -1.864 24.960 1.00 81.56 348 GLN A CA 1
ATOM 2427 C C . GLN A 1 348 ? -5.062 -1.311 23.818 1.00 81.56 348 GLN A C 1
ATOM 2429 O O . GLN A 1 348 ? -6.033 -1.968 23.424 1.00 81.56 348 GLN A O 1
ATOM 2434 N N . PRO A 1 349 ? -4.738 -0.120 23.285 1.00 89.81 349 PRO A N 1
ATOM 2435 C CA . PRO A 1 349 ? -5.448 0.426 22.140 1.00 89.81 349 PRO A CA 1
ATOM 2436 C C . PRO A 1 349 ? -5.133 -0.377 20.868 1.00 89.81 349 PRO A C 1
ATOM 2438 O O . PRO A 1 349 ? -4.050 -0.953 20.723 1.00 89.81 349 PRO A O 1
ATOM 2441 N N . GLY A 1 350 ? -6.084 -0.403 19.937 1.00 93.94 350 GLY A N 1
ATOM 2442 C CA . GLY A 1 350 ? -5.852 -0.907 18.586 1.00 93.94 350 GLY A CA 1
ATOM 2443 C C . GLY A 1 350 ? -5.016 0.081 17.781 1.00 93.94 350 GLY A C 1
ATOM 2444 O O . GLY A 1 350 ? -5.101 1.288 18.008 1.00 93.94 350 GLY A O 1
ATOM 2445 N N . VAL A 1 351 ? -4.204 -0.411 16.849 1.00 96.62 351 VAL A N 1
ATOM 2446 C CA . VAL A 1 351 ? -3.356 0.423 15.989 1.00 96.62 351 VAL A CA 1
ATOM 2447 C C . VAL A 1 351 ? -3.273 -0.125 14.573 1.00 96.62 351 VAL A C 1
ATOM 2449 O O . VAL A 1 351 ? -3.191 -1.332 14.370 1.00 96.62 351 VAL A O 1
ATOM 2452 N N . ALA A 1 352 ? -3.233 0.764 13.589 1.00 98.38 352 ALA A N 1
ATOM 2453 C CA . ALA A 1 352 ? -2.917 0.417 12.207 1.00 98.38 352 ALA A CA 1
ATOM 2454 C C . ALA A 1 352 ? -1.980 1.466 11.615 1.00 98.38 352 ALA A C 1
ATOM 2456 O O . ALA A 1 352 ? -2.135 2.655 11.884 1.00 98.38 352 ALA A O 1
ATOM 2457 N N . VAL A 1 353 ? -0.995 1.016 10.843 1.00 98.62 353 VAL A N 1
ATOM 2458 C CA . VAL A 1 353 ? 0.116 1.828 10.350 1.00 98.62 353 VAL A CA 1
ATOM 2459 C C . VAL A 1 353 ? 0.436 1.467 8.903 1.00 98.62 353 VAL A C 1
ATOM 2461 O O . VAL A 1 353 ? 0.613 0.290 8.592 1.00 98.62 353 VAL A O 1
ATOM 2464 N N . SER A 1 354 ? 0.586 2.483 8.054 1.00 98.62 354 SER A N 1
ATOM 2465 C CA . SER A 1 354 ? 1.146 2.391 6.702 1.00 98.62 354 SER A CA 1
ATOM 2466 C C . SER A 1 354 ? 2.259 3.424 6.532 1.00 98.62 354 SER A C 1
ATOM 2468 O O . SER A 1 354 ? 2.153 4.537 7.058 1.00 98.62 354 SER A O 1
ATOM 2470 N N . VAL A 1 355 ? 3.331 3.068 5.823 1.00 96.94 355 VAL A N 1
ATOM 2471 C CA . VAL A 1 355 ? 4.493 3.947 5.623 1.00 96.94 355 VAL A CA 1
ATOM 2472 C C . VAL A 1 355 ? 4.859 4.116 4.148 1.00 96.94 355 VAL A C 1
ATOM 2474 O O . VAL A 1 355 ? 4.500 3.308 3.298 1.00 96.94 355 VAL A O 1
ATOM 2477 N N . SER A 1 356 ? 5.601 5.182 3.856 1.00 95.00 356 SER A N 1
ATOM 2478 C CA . SER A 1 356 ? 6.168 5.493 2.539 1.00 95.00 356 SER A CA 1
ATOM 2479 C C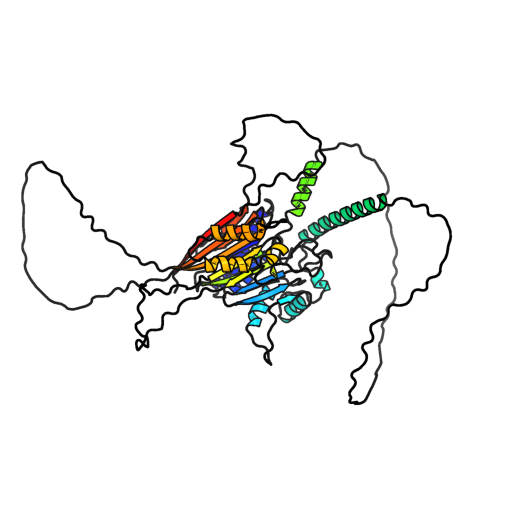 . SER A 1 356 ? 7.549 6.119 2.704 1.00 95.00 356 SER A C 1
ATOM 2481 O O . SER A 1 356 ? 7.818 6.729 3.736 1.00 95.00 356 SER A O 1
ATOM 2483 N N . GLY A 1 357 ? 8.405 6.035 1.685 1.00 90.75 357 GLY A N 1
ATOM 2484 C CA . GLY A 1 357 ? 9.698 6.722 1.648 1.00 90.75 357 GLY A CA 1
ATOM 2485 C C . GLY A 1 357 ? 10.822 5.810 1.169 1.00 90.75 357 GLY A C 1
ATOM 2486 O O . GLY A 1 357 ? 10.616 4.943 0.322 1.00 90.75 357 GLY A O 1
ATOM 2487 N N . VAL A 1 358 ? 12.026 5.993 1.712 1.00 89.50 358 VAL A N 1
ATOM 2488 C CA . VAL A 1 358 ? 13.193 5.183 1.333 1.00 89.50 358 VAL A CA 1
ATOM 2489 C C . VAL A 1 358 ? 13.093 3.783 1.939 1.00 89.50 358 VAL A C 1
ATOM 2491 O O . VAL A 1 358 ? 13.358 3.586 3.129 1.00 89.50 358 VAL A O 1
ATOM 2494 N N . GLY A 1 359 ? 12.758 2.800 1.100 1.00 90.50 359 GLY A N 1
ATOM 2495 C CA . GLY A 1 359 ? 12.508 1.418 1.516 1.00 90.50 359 GLY A CA 1
ATOM 2496 C C . GLY A 1 359 ? 13.610 0.799 2.379 1.00 90.50 359 GLY A C 1
ATOM 2497 O O . GLY A 1 359 ? 13.315 0.211 3.415 1.00 90.50 359 GLY A O 1
ATOM 2498 N N . GLU A 1 360 ? 14.888 0.984 2.035 1.00 90.69 360 GLU A N 1
ATOM 2499 C CA . GLU A 1 360 ? 16.020 0.442 2.803 1.00 90.69 360 GLU A CA 1
ATOM 2500 C C . GLU A 1 360 ? 16.049 0.956 4.250 1.00 90.69 360 GLU A C 1
ATOM 2502 O O . GLU A 1 360 ? 16.343 0.198 5.176 1.00 90.69 360 GLU A O 1
ATOM 2507 N N . ARG A 1 361 ? 15.711 2.234 4.462 1.00 87.50 361 ARG A N 1
ATOM 2508 C CA . ARG A 1 361 ? 15.666 2.842 5.801 1.00 87.50 361 ARG A CA 1
ATOM 2509 C C . ARG A 1 361 ? 14.469 2.347 6.593 1.00 87.50 361 ARG A C 1
ATOM 2511 O O . ARG A 1 361 ? 14.609 1.978 7.756 1.00 87.50 361 ARG A O 1
ATOM 2518 N N . ILE A 1 362 ? 13.316 2.285 5.937 1.00 93.06 362 ILE A N 1
ATOM 2519 C CA . ILE A 1 362 ? 12.077 1.783 6.528 1.00 93.06 362 ILE A CA 1
ATOM 2520 C C . ILE A 1 362 ? 12.238 0.325 6.977 1.00 93.06 362 ILE A C 1
ATOM 2522 O O . ILE A 1 362 ? 11.846 -0.021 8.094 1.00 93.06 362 ILE A O 1
ATOM 2526 N N . MET A 1 363 ? 12.851 -0.517 6.140 1.00 94.62 363 MET A N 1
ATOM 2527 C CA . MET A 1 363 ? 13.131 -1.919 6.459 1.00 94.62 363 MET A CA 1
ATOM 2528 C C . MET A 1 363 ? 14.125 -2.052 7.613 1.00 94.62 363 MET A C 1
ATOM 2530 O O . MET A 1 363 ? 13.852 -2.793 8.556 1.00 94.62 363 MET A O 1
ATOM 2534 N N . ALA A 1 364 ? 15.229 -1.297 7.591 1.00 92.06 364 ALA A N 1
ATOM 2535 C CA . ALA A 1 364 ? 16.222 -1.321 8.666 1.00 92.06 364 ALA A CA 1
ATOM 2536 C C . ALA A 1 364 ? 15.620 -0.951 10.035 1.00 92.06 364 ALA A C 1
ATOM 2538 O O . ALA A 1 364 ? 16.010 -1.520 11.053 1.00 92.06 364 ALA A O 1
ATOM 2539 N N . ALA A 1 365 ? 14.647 -0.036 10.058 1.00 92.19 365 ALA A N 1
ATOM 2540 C CA . ALA A 1 365 ? 13.958 0.383 11.275 1.00 92.19 365 ALA A CA 1
ATOM 2541 C C . ALA A 1 365 ? 12.743 -0.487 11.648 1.00 92.19 365 ALA A C 1
ATOM 2543 O O . ALA A 1 365 ? 12.214 -0.331 12.748 1.00 92.19 365 ALA A O 1
ATOM 2544 N N . SER A 1 366 ? 12.263 -1.365 10.753 1.00 96.12 366 SER A N 1
ATOM 2545 C CA . SER A 1 366 ? 10.937 -2.000 10.877 1.00 96.12 366 SER A CA 1
ATOM 2546 C C . SER A 1 366 ? 9.855 -0.969 11.237 1.00 96.12 366 SER A C 1
ATOM 2548 O O . SER A 1 366 ? 9.134 -1.111 12.231 1.00 96.12 366 SER A O 1
ATOM 2550 N N . LEU A 1 367 ? 9.821 0.131 10.475 1.00 95.69 367 LEU A N 1
ATOM 2551 C CA . LEU A 1 367 ? 9.195 1.383 10.908 1.00 95.69 367 LEU A CA 1
ATOM 2552 C C . LEU A 1 367 ? 7.709 1.235 11.258 1.00 95.69 367 LEU A C 1
ATOM 2554 O O . LEU A 1 367 ? 7.287 1.751 12.293 1.00 95.69 367 LEU A O 1
ATOM 2558 N N . ALA A 1 368 ? 6.918 0.517 10.451 1.00 97.81 368 ALA A N 1
ATOM 2559 C CA . ALA A 1 368 ? 5.493 0.342 10.730 1.00 97.81 368 ALA A CA 1
ATOM 2560 C C . ALA A 1 368 ? 5.245 -0.375 12.068 1.00 97.81 368 ALA A C 1
ATOM 2562 O O . ALA A 1 368 ? 4.407 0.059 12.862 1.00 97.81 368 ALA A O 1
ATOM 2563 N N . ARG A 1 369 ? 6.007 -1.436 12.360 1.00 97.31 369 ARG A N 1
ATOM 2564 C CA . ARG A 1 369 ? 5.906 -2.165 13.631 1.00 97.31 369 ARG A CA 1
ATOM 2565 C C . ARG A 1 369 ? 6.417 -1.332 14.802 1.00 97.31 369 ARG A C 1
ATOM 2567 O O . ARG A 1 369 ? 5.776 -1.317 15.850 1.00 97.31 369 ARG A O 1
ATOM 2574 N N . ALA A 1 370 ? 7.535 -0.627 14.639 1.00 95.81 370 ALA A N 1
ATOM 2575 C CA . ALA A 1 370 ? 8.071 0.252 15.677 1.00 95.81 370 ALA A CA 1
ATOM 2576 C C . ALA A 1 370 ? 7.072 1.367 16.040 1.00 95.81 370 ALA A C 1
ATOM 2578 O O . ALA A 1 370 ? 6.839 1.636 17.222 1.00 95.81 370 ALA A O 1
ATOM 2579 N N . ALA A 1 371 ? 6.411 1.953 15.035 1.00 95.50 371 ALA A N 1
ATOM 2580 C CA . ALA A 1 371 ? 5.339 2.922 15.229 1.00 95.50 371 ALA A CA 1
ATOM 2581 C C . ALA A 1 371 ? 4.150 2.318 15.971 1.00 95.50 371 ALA A C 1
ATOM 2583 O O . ALA A 1 371 ? 3.736 2.861 16.992 1.00 95.50 371 ALA A O 1
ATOM 2584 N N . ALA A 1 372 ? 3.648 1.170 15.517 1.00 94.81 372 ALA A N 1
ATOM 2585 C CA . ALA A 1 372 ? 2.537 0.486 16.166 1.00 94.81 372 ALA A CA 1
ATOM 2586 C C . ALA A 1 372 ? 2.820 0.216 17.654 1.00 94.81 372 ALA A C 1
ATOM 2588 O O . ALA A 1 372 ? 2.024 0.602 18.507 1.00 94.81 372 ALA A O 1
ATOM 2589 N N . MET A 1 373 ? 3.986 -0.352 17.980 1.00 92.88 373 MET A N 1
ATOM 2590 C CA . MET A 1 373 ? 4.364 -0.637 19.369 1.00 92.88 373 MET A CA 1
ATOM 2591 C C . MET A 1 373 ? 4.465 0.636 20.217 1.00 92.88 373 MET A C 1
ATOM 2593 O O . MET A 1 373 ? 3.986 0.656 21.350 1.00 92.88 373 MET A O 1
ATOM 2597 N N . THR A 1 374 ? 5.037 1.709 19.664 1.00 92.00 374 THR A N 1
ATOM 2598 C CA . THR A 1 374 ? 5.139 3.007 20.349 1.00 92.00 374 THR A CA 1
ATOM 2599 C C . THR A 1 374 ? 3.750 3.563 20.667 1.00 92.00 374 THR A C 1
ATOM 2601 O O . THR A 1 374 ? 3.480 3.951 21.801 1.00 92.00 374 THR A O 1
ATOM 2604 N N . LEU A 1 375 ? 2.835 3.546 19.693 1.00 88.62 375 LEU A N 1
ATOM 2605 C CA . LEU A 1 375 ? 1.480 4.076 19.852 1.00 88.62 375 LEU A CA 1
ATOM 2606 C C . LEU A 1 375 ? 0.610 3.239 20.805 1.00 88.62 375 LEU A C 1
ATOM 2608 O O . LEU A 1 375 ? -0.288 3.791 21.444 1.00 88.62 375 LEU A O 1
ATOM 2612 N N . GLN A 1 376 ? 0.887 1.935 20.924 1.00 87.06 376 GLN A N 1
ATOM 2613 C CA . GLN A 1 376 ? 0.199 1.037 21.855 1.00 87.06 376 GLN A CA 1
ATOM 2614 C C . GLN A 1 376 ? 0.665 1.191 23.301 1.00 87.06 376 GLN A C 1
ATOM 2616 O O . GLN A 1 376 ? -0.167 1.295 24.202 1.00 87.06 376 GLN A O 1
ATOM 2621 N N . LEU A 1 377 ? 1.982 1.196 23.532 1.00 80.44 377 LEU A N 1
ATOM 2622 C CA . LEU A 1 377 ? 2.559 1.230 24.881 1.00 80.44 377 LEU A CA 1
ATOM 2623 C C . LEU A 1 377 ? 2.365 2.589 25.563 1.00 80.44 377 LEU A C 1
ATOM 2625 O O . LEU A 1 377 ? 2.223 2.662 26.781 1.00 80.44 377 LEU A O 1
ATOM 2629 N N . GLU A 1 378 ? 2.307 3.661 24.779 1.00 76.62 378 GLU A N 1
ATOM 2630 C CA . GLU A 1 378 ? 2.193 5.039 25.258 1.00 76.62 378 GLU A CA 1
ATOM 2631 C C . GLU A 1 378 ? 0.753 5.577 25.103 1.00 76.62 378 GLU A C 1
ATOM 2633 O O . GLU A 1 378 ? 0.535 6.758 24.831 1.00 76.62 378 GLU A O 1
ATOM 2638 N N . GLY A 1 379 ? -0.257 4.712 25.269 1.00 62.09 379 GLY A N 1
ATOM 2639 C CA . GLY A 1 379 ? -1.671 4.998 24.970 1.00 62.09 379 GLY A CA 1
ATOM 2640 C C . GLY A 1 379 ? -2.294 6.207 25.690 1.00 62.09 379 GLY A C 1
ATOM 2641 O O . GLY A 1 379 ? -3.317 6.714 25.243 1.00 62.09 379 GLY A O 1
ATOM 2642 N N . GLY A 1 380 ? -1.679 6.701 26.770 1.00 67.19 380 GLY A N 1
ATOM 2643 C CA . GLY A 1 380 ? -2.102 7.916 27.480 1.00 67.19 380 GLY A CA 1
ATOM 2644 C C . GLY A 1 380 ? -1.475 9.222 26.975 1.00 67.19 380 GLY A C 1
ATOM 2645 O O . GLY A 1 380 ? -1.813 10.287 27.489 1.00 67.19 380 GLY A O 1
ATOM 2646 N N . ARG A 1 381 ? -0.542 9.168 26.014 1.00 74.56 381 ARG A N 1
ATOM 2647 C CA . ARG A 1 381 ? 0.149 10.345 25.461 1.00 74.56 381 ARG A CA 1
ATOM 2648 C C . ARG A 1 381 ? -0.413 10.752 24.097 1.00 74.56 381 ARG A C 1
ATOM 2650 O O . ARG A 1 381 ? -1.003 9.938 23.383 1.00 74.56 381 ARG A O 1
ATOM 2657 N N . GLN A 1 382 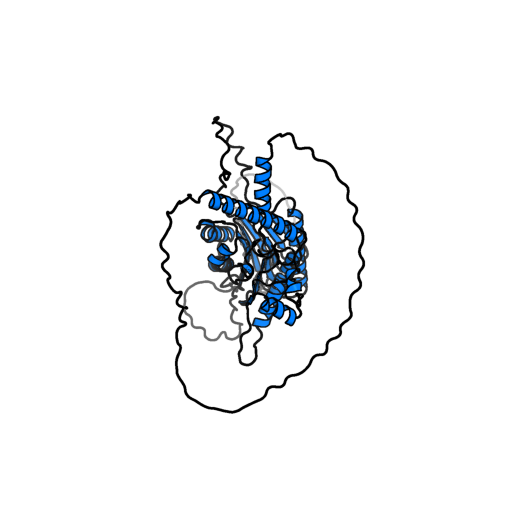? -0.206 12.020 23.737 1.00 83.25 382 GLN A N 1
ATOM 2658 C CA . GLN A 1 382 ? -0.525 12.563 22.409 1.00 83.25 382 GLN A CA 1
ATOM 2659 C C . GLN A 1 382 ? 0.286 11.838 21.321 1.00 83.25 382 GLN A C 1
ATOM 2661 O O . GLN A 1 382 ? 1.439 11.470 21.556 1.00 83.25 382 GLN A O 1
ATOM 2666 N N . LEU A 1 383 ? -0.297 11.627 20.138 1.00 86.25 383 LEU A N 1
ATOM 2667 C CA . LEU A 1 383 ? 0.340 10.854 19.064 1.00 86.25 383 LEU A CA 1
ATOM 2668 C C . LEU A 1 383 ? 1.493 11.606 18.398 1.00 86.25 383 LEU A C 1
ATOM 2670 O O . LEU A 1 383 ? 2.481 10.997 17.996 1.00 86.25 383 LEU A O 1
ATOM 2674 N N . GLN A 1 384 ? 1.393 12.923 18.295 1.00 86.75 384 GLN A N 1
ATOM 2675 C CA . GLN A 1 384 ? 2.310 13.782 17.570 1.00 86.75 384 GLN A CA 1
ATOM 2676 C C . GLN A 1 384 ? 3.711 13.754 18.185 1.00 86.75 384 GLN A C 1
ATOM 2678 O O . GLN A 1 384 ? 4.653 13.517 17.425 1.00 86.75 384 GLN A O 1
ATOM 2683 N N . PRO A 1 385 ? 3.902 13.932 19.509 1.00 87.00 385 PRO A N 1
ATOM 2684 C CA . PRO A 1 385 ? 5.215 13.771 20.130 1.00 87.00 385 PRO A CA 1
ATOM 2685 C C . PRO A 1 385 ? 5.805 12.371 19.923 1.00 87.00 385 PRO A C 1
ATOM 2687 O O . PRO A 1 385 ? 6.987 12.254 19.608 1.00 87.00 385 PRO A O 1
ATOM 2690 N N . LEU A 1 386 ? 4.982 11.320 20.027 1.00 88.12 386 LEU A N 1
ATOM 2691 C CA . LEU A 1 386 ? 5.417 9.932 19.841 1.00 88.12 386 LEU A CA 1
ATOM 2692 C C . LEU A 1 386 ? 5.903 9.674 18.410 1.00 88.12 386 LEU A C 1
ATOM 2694 O O . LEU A 1 386 ? 7.008 9.173 18.208 1.00 88.12 386 LEU A O 1
ATOM 2698 N N . ALA A 1 387 ? 5.104 10.061 17.414 1.00 88.44 387 ALA A N 1
ATOM 2699 C CA . ALA A 1 387 ? 5.450 9.923 16.003 1.00 88.44 387 ALA A CA 1
ATOM 2700 C C . ALA A 1 387 ? 6.678 10.775 15.633 1.00 88.44 387 ALA A C 1
ATOM 2702 O O . ALA A 1 387 ? 7.546 10.326 14.885 1.00 88.44 387 ALA A O 1
ATOM 2703 N N . THR A 1 388 ? 6.786 11.976 16.213 1.00 88.56 388 THR A N 1
ATOM 2704 C CA . THR A 1 388 ? 7.941 12.871 16.048 1.00 88.56 388 THR A CA 1
ATOM 2705 C C . THR A 1 388 ? 9.220 12.225 16.558 1.00 88.56 388 THR A C 1
ATOM 2707 O O . THR A 1 388 ? 10.190 12.100 15.810 1.00 88.56 388 THR A O 1
ATOM 2710 N N . GLN A 1 389 ? 9.214 11.776 17.814 1.00 89.00 389 GLN A N 1
ATOM 2711 C CA . GLN A 1 389 ? 10.375 11.157 18.444 1.00 89.00 389 GLN A CA 1
ATOM 2712 C C . GLN A 1 389 ? 10.789 9.873 17.718 1.00 89.00 389 GLN A C 1
ATOM 2714 O O . GLN A 1 389 ? 11.982 9.629 17.531 1.00 89.00 389 GLN A O 1
ATOM 2719 N N . LEU A 1 390 ? 9.817 9.074 17.267 1.00 90.44 390 LEU A N 1
ATOM 2720 C CA . LEU A 1 390 ? 10.084 7.867 16.498 1.00 90.44 390 LEU A CA 1
ATOM 2721 C C . LEU A 1 390 ? 10.815 8.183 15.192 1.00 90.44 390 LEU A C 1
ATOM 2723 O O . LEU A 1 390 ? 11.860 7.588 14.936 1.00 90.44 390 LEU A O 1
ATOM 2727 N N . LEU A 1 391 ? 10.303 9.103 14.368 1.00 89.94 391 LEU A N 1
ATOM 2728 C CA . LEU A 1 391 ? 10.937 9.440 13.088 1.00 89.94 391 LEU A CA 1
ATOM 2729 C C . LEU A 1 391 ? 12.301 10.118 13.285 1.00 89.94 391 LEU A C 1
ATOM 2731 O O . LEU A 1 391 ? 13.243 9.814 12.555 1.00 89.94 391 LEU A O 1
ATOM 2735 N N . GLN A 1 392 ? 12.454 10.959 14.311 1.00 88.19 392 GLN A N 1
ATOM 2736 C CA . GLN A 1 392 ? 13.755 11.528 14.678 1.00 88.19 392 GLN A CA 1
ATOM 2737 C C . GLN A 1 392 ? 14.771 10.435 15.042 1.00 88.19 392 GLN A C 1
ATOM 2739 O O . GLN A 1 392 ? 15.890 10.432 14.532 1.00 88.19 392 GLN A O 1
ATOM 2744 N N . GLY A 1 393 ? 14.379 9.487 15.895 1.00 85.56 393 GLY A N 1
ATOM 2745 C CA . GLY A 1 393 ? 15.260 8.420 16.365 1.00 85.56 393 GLY A CA 1
ATOM 2746 C C . GLY A 1 393 ? 15.573 7.360 15.309 1.00 85.56 393 GLY A C 1
ATOM 2747 O O . GLY A 1 393 ? 16.696 6.866 15.267 1.00 85.56 393 GLY A O 1
ATOM 2748 N N . SER A 1 394 ? 14.611 7.017 14.452 1.00 82.69 394 SER A N 1
ATOM 2749 C CA . SER A 1 394 ? 14.748 5.932 13.466 1.00 82.69 394 SER A CA 1
ATOM 2750 C C . SER A 1 394 ? 15.265 6.388 12.102 1.00 82.69 394 SER A C 1
ATOM 2752 O O . SER A 1 394 ? 16.029 5.653 11.480 1.00 82.69 394 SER A O 1
ATOM 2754 N N . MET A 1 395 ? 14.894 7.592 11.649 1.00 82.62 395 MET A N 1
ATOM 2755 C CA . MET A 1 395 ? 15.244 8.081 10.310 1.00 82.62 395 MET A CA 1
ATOM 2756 C C . MET A 1 395 ? 16.355 9.132 10.354 1.00 82.62 395 MET A C 1
ATOM 2758 O O . MET A 1 395 ? 17.308 9.041 9.585 1.00 82.62 395 MET A O 1
ATOM 2762 N N . LEU A 1 396 ? 16.271 10.108 11.265 1.00 79.62 396 LEU A N 1
ATOM 2763 C CA . LEU A 1 396 ? 17.193 11.257 11.278 1.00 79.62 396 LEU A CA 1
ATOM 2764 C C . LEU A 1 396 ? 18.501 11.011 12.040 1.00 79.62 396 LEU A C 1
ATOM 2766 O O . LEU A 1 396 ? 19.460 11.758 11.865 1.00 79.62 396 LEU A O 1
ATOM 2770 N N . SER A 1 397 ? 18.564 9.974 12.876 1.00 75.56 397 SER A N 1
ATOM 2771 C CA . SER A 1 397 ? 19.762 9.650 13.666 1.00 75.56 397 SER A CA 1
ATOM 2772 C C . SER A 1 397 ? 20.907 9.046 12.844 1.00 75.56 397 SER A C 1
ATOM 2774 O O . SER A 1 397 ? 22.010 8.877 13.361 1.00 75.56 397 SER A O 1
ATOM 2776 N N . GLN A 1 398 ? 20.659 8.711 11.574 1.00 69.19 398 GLN A N 1
ATOM 2777 C CA . GLN A 1 398 ? 21.608 8.046 10.684 1.00 69.19 398 GLN A CA 1
ATOM 2778 C C . GLN A 1 398 ? 21.925 8.922 9.457 1.00 69.19 398 GLN A C 1
ATOM 2780 O O . GLN A 1 398 ? 21.040 9.604 8.935 1.00 69.19 398 GLN A O 1
ATOM 2785 N N . PRO A 1 399 ? 23.165 8.891 8.936 1.00 64.19 399 PRO A N 1
ATOM 2786 C CA . PRO A 1 399 ? 23.516 9.601 7.709 1.00 64.19 399 PRO A CA 1
ATOM 2787 C C . PRO A 1 399 ? 22.889 8.913 6.491 1.00 64.19 399 PRO A C 1
ATOM 2789 O O . PRO A 1 399 ? 23.002 7.695 6.358 1.00 64.19 399 PRO A O 1
ATOM 2792 N N . GLY A 1 400 ? 22.264 9.668 5.584 1.00 66.00 400 GLY A N 1
ATOM 2793 C CA . GLY A 1 400 ? 21.674 9.163 4.337 1.00 66.00 400 GLY A CA 1
ATOM 2794 C C . GLY A 1 400 ? 20.395 9.908 3.949 1.00 66.00 400 GLY A C 1
ATOM 2795 O O . GLY A 1 400 ? 20.065 10.893 4.598 1.00 66.00 400 GLY A O 1
ATOM 2796 N N . PRO A 1 401 ? 19.668 9.468 2.906 1.00 66.81 401 PRO A N 1
ATOM 2797 C CA . PRO A 1 401 ? 18.374 10.058 2.588 1.00 66.81 401 PRO A CA 1
ATOM 2798 C C . PRO A 1 401 ? 17.384 9.740 3.716 1.00 66.81 401 PRO A C 1
ATOM 2800 O O . PRO A 1 401 ? 17.276 8.592 4.156 1.00 66.81 401 PRO A O 1
ATOM 2803 N N . TRP A 1 402 ? 16.703 10.773 4.205 1.00 68.38 402 TRP A N 1
ATOM 2804 C CA . TRP A 1 402 ? 15.871 10.713 5.409 1.00 68.38 402 TRP A CA 1
ATOM 2805 C C . TRP A 1 402 ? 14.380 10.562 5.122 1.00 68.38 402 TRP A C 1
ATOM 2807 O O . TRP A 1 402 ? 13.585 10.578 6.060 1.00 68.38 402 TRP A O 1
ATOM 2817 N N . ASP A 1 403 ? 13.997 10.473 3.851 1.00 80.56 403 ASP A N 1
ATOM 2818 C CA . ASP A 1 403 ? 12.614 10.617 3.412 1.00 80.56 403 ASP A CA 1
ATOM 2819 C C . ASP A 1 403 ? 11.747 9.451 3.892 1.00 80.56 403 ASP A C 1
ATOM 2821 O O . ASP A 1 403 ? 11.979 8.280 3.574 1.00 80.56 403 ASP A O 1
ATOM 2825 N N . ALA A 1 404 ? 10.746 9.803 4.691 1.00 88.12 404 ALA A N 1
ATOM 2826 C CA . ALA A 1 404 ? 9.785 8.906 5.293 1.00 88.12 404 ALA A CA 1
ATOM 2827 C C . ALA A 1 404 ? 8.459 9.629 5.522 1.00 88.12 404 ALA A C 1
ATOM 2829 O O . ALA A 1 404 ? 8.425 10.804 5.894 1.00 88.12 404 ALA A O 1
ATOM 2830 N N . GLY A 1 405 ? 7.370 8.887 5.386 1.00 92.69 405 GLY A N 1
ATOM 2831 C CA . GLY A 1 405 ? 6.041 9.242 5.844 1.00 92.69 405 GLY A CA 1
ATOM 2832 C C . GLY A 1 405 ? 5.428 8.077 6.603 1.00 92.69 405 GLY A C 1
ATOM 2833 O O . GLY A 1 405 ? 5.612 6.914 6.250 1.00 92.69 405 GLY A O 1
ATOM 2834 N N . LEU A 1 406 ? 4.702 8.414 7.655 1.00 95.06 406 LEU A N 1
ATOM 2835 C CA . LEU A 1 406 ? 4.021 7.519 8.569 1.00 95.06 406 LEU A CA 1
ATOM 2836 C C . LEU A 1 406 ? 2.564 7.965 8.653 1.00 95.06 406 LEU A C 1
ATOM 2838 O O . LEU A 1 406 ? 2.294 9.081 9.090 1.00 95.06 406 LEU A O 1
ATOM 2842 N N . LEU A 1 407 ? 1.633 7.096 8.270 1.00 97.94 407 LEU A N 1
ATOM 2843 C CA . LEU A 1 407 ? 0.200 7.281 8.471 1.00 97.94 407 LEU A CA 1
ATOM 2844 C C . LEU A 1 407 ? -0.288 6.220 9.455 1.00 97.94 407 LEU A C 1
ATOM 2846 O O . LEU A 1 407 ? -0.224 5.027 9.158 1.00 97.94 407 LEU A O 1
ATOM 2850 N N . ALA A 1 408 ? -0.755 6.638 10.627 1.00 97.69 408 ALA A N 1
ATOM 2851 C CA . ALA A 1 408 ? -1.132 5.719 11.690 1.00 97.69 408 ALA A CA 1
ATOM 2852 C C . ALA A 1 408 ? -2.438 6.120 12.372 1.00 97.69 408 ALA A C 1
ATOM 2854 O O . ALA A 1 408 ? -2.693 7.299 12.597 1.00 97.69 408 ALA A O 1
ATOM 2855 N N . VAL A 1 409 ? -3.240 5.130 12.751 1.00 96.56 409 VAL A N 1
ATOM 2856 C CA . VAL A 1 409 ? -4.418 5.312 13.604 1.00 96.56 409 VAL A CA 1
ATOM 2857 C C . VAL A 1 409 ? -4.240 4.583 14.926 1.00 96.56 409 VAL A C 1
ATOM 2859 O O . VAL A 1 409 ? -3.665 3.494 14.967 1.00 96.56 409 VAL A O 1
ATOM 2862 N N . ARG A 1 410 ? -4.775 5.171 15.996 1.00 94.81 410 ARG A N 1
ATOM 2863 C CA . ARG A 1 410 ? -4.940 4.563 17.317 1.00 94.81 410 ARG A CA 1
ATOM 2864 C C . ARG A 1 410 ? -6.421 4.539 17.680 1.00 94.81 410 ARG A C 1
ATOM 2866 O O . ARG A 1 410 ? -7.127 5.523 17.482 1.00 94.81 410 ARG A O 1
ATOM 2873 N N . VAL A 1 411 ? -6.883 3.406 18.197 1.00 92.81 411 VAL A N 1
ATOM 2874 C CA . VAL A 1 411 ? -8.288 3.134 18.513 1.00 92.81 411 VAL A CA 1
ATOM 2875 C C . VAL A 1 411 ? -8.413 2.745 19.982 1.00 92.81 411 VAL A C 1
ATOM 2877 O O . VAL A 1 411 ? -7.823 1.758 20.416 1.00 92.81 411 VAL A O 1
ATOM 2880 N N . ALA A 1 412 ? -9.190 3.500 20.755 1.00 89.50 412 ALA A N 1
ATOM 2881 C CA . ALA A 1 412 ? -9.375 3.268 22.188 1.00 89.50 412 ALA A CA 1
ATOM 2882 C C . ALA A 1 412 ? -10.826 3.507 22.625 1.00 89.50 412 ALA A C 1
ATOM 2884 O O . ALA A 1 412 ? -11.562 4.267 22.003 1.00 89.50 412 ALA A O 1
ATOM 2885 N N . GLY A 1 413 ? -11.253 2.877 23.719 1.00 82.31 413 GLY A N 1
ATOM 2886 C CA . GLY A 1 413 ? -12.538 3.181 24.352 1.00 82.31 413 GLY A CA 1
ATOM 2887 C C . GLY A 1 413 ? -12.428 4.344 25.335 1.00 82.31 413 GLY A C 1
ATOM 2888 O O . GLY A 1 413 ? -11.478 4.410 26.111 1.00 82.31 413 GLY A O 1
ATOM 2889 N N . SER A 1 414 ? -13.432 5.220 25.361 1.00 74.44 414 SER A N 1
ATOM 2890 C CA . SER A 1 414 ? -13.617 6.221 26.415 1.00 74.44 414 SER A CA 1
ATOM 2891 C C . SER A 1 414 ? -14.921 5.974 27.177 1.00 74.44 414 SER A C 1
ATOM 2893 O O . SER A 1 414 ? -15.961 5.658 26.593 1.00 74.44 414 SER A O 1
ATOM 2895 N N . SER A 1 415 ? -14.864 6.114 28.504 1.00 61.41 415 SER A N 1
ATOM 2896 C CA . SER A 1 415 ? -16.039 6.084 29.377 1.00 61.41 415 SER A CA 1
ATOM 2897 C C . SER A 1 415 ? -16.292 7.482 29.937 1.00 61.41 415 SER A C 1
ATOM 2899 O O . SER A 1 415 ? -15.632 7.894 30.892 1.00 61.41 415 SER A O 1
ATOM 2901 N N . SER A 1 416 ? -17.251 8.225 29.387 1.00 49.94 416 SER A N 1
ATOM 2902 C CA . SER A 1 416 ? -17.685 9.484 29.997 1.00 49.94 416 SER A CA 1
ATOM 2903 C C . SER A 1 416 ? -18.628 9.190 31.166 1.00 49.94 416 SER A C 1
ATOM 2905 O O . SER A 1 416 ? -19.730 8.681 30.965 1.00 49.94 416 SER A O 1
ATOM 2907 N N . SER A 1 417 ? -18.222 9.494 32.400 1.00 41.78 417 SER A N 1
ATOM 2908 C CA . SER A 1 417 ? -19.165 9.678 33.510 1.00 41.78 417 SER A CA 1
ATOM 2909 C C . SER A 1 417 ? -19.627 11.131 33.502 1.00 41.78 417 SER A C 1
ATOM 2911 O O . SER A 1 417 ? -18.860 12.025 33.846 1.00 41.78 417 SER A O 1
ATOM 2913 N N . SER A 1 418 ? -20.869 11.387 33.102 1.00 37.22 418 SER A N 1
ATOM 2914 C CA . SER A 1 418 ? -21.476 12.709 33.253 1.00 37.22 418 SER A CA 1
ATOM 2915 C C . SER A 1 418 ? -21.846 12.937 34.727 1.00 37.22 418 SER A C 1
ATOM 2917 O O . SER A 1 418 ? -22.983 12.673 35.124 1.00 37.22 418 SER A O 1
ATOM 2919 N N . SER A 1 419 ? -20.908 13.397 35.555 1.00 33.44 419 SER A N 1
ATOM 2920 C CA . SER A 1 419 ? -21.240 14.015 36.842 1.00 33.44 419 SER A CA 1
ATOM 2921 C C . SER A 1 419 ? -21.547 15.490 36.588 1.00 33.44 419 SER A C 1
ATOM 2923 O O . SER A 1 419 ? -20.637 16.309 36.470 1.00 33.44 419 SER A O 1
ATOM 2925 N N . ARG A 1 420 ? -22.832 15.841 36.464 1.00 30.89 420 ARG A N 1
ATOM 2926 C CA . ARG A 1 420 ? -23.249 17.224 36.718 1.00 30.89 420 ARG A CA 1
ATOM 2927 C C . ARG A 1 420 ? -23.099 17.430 38.224 1.00 30.89 420 ARG A C 1
ATOM 2929 O O . ARG A 1 420 ? -23.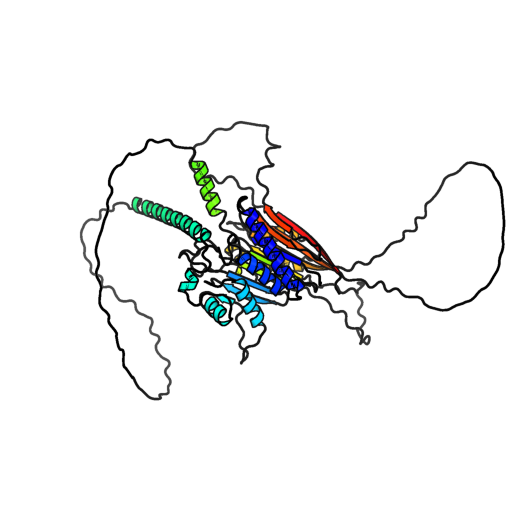910 16.909 38.979 1.00 30.89 420 ARG A O 1
ATOM 2936 N N . ASN A 1 421 ? -22.040 18.118 38.642 1.00 29.78 421 ASN A N 1
ATOM 2937 C CA . ASN A 1 421 ? -22.046 18.794 39.932 1.00 29.78 421 ASN A CA 1
ATOM 2938 C C . ASN A 1 421 ? -23.016 19.964 39.771 1.00 29.78 421 ASN A C 1
ATOM 2940 O O . ASN A 1 421 ? -22.671 20.973 39.160 1.00 29.78 421 ASN A O 1
ATOM 2944 N N . GLU A 1 422 ? -24.242 19.808 40.259 1.00 31.39 422 GLU A N 1
ATOM 2945 C CA . GLU A 1 422 ? -25.037 20.965 40.650 1.00 31.39 422 GLU A CA 1
ATOM 2946 C C . GLU A 1 422 ? -24.349 21.544 41.887 1.00 31.39 422 GLU A C 1
ATOM 2948 O O . GLU A 1 422 ? -24.547 21.089 43.011 1.00 31.39 422 GLU A O 1
ATOM 2953 N N . SER A 1 423 ? -23.439 22.492 41.664 1.00 32.38 423 SER A N 1
ATOM 2954 C CA . SER A 1 423 ? -23.002 23.395 42.716 1.00 32.38 423 SER A CA 1
ATOM 2955 C C . SER A 1 423 ? -24.210 24.241 43.096 1.00 32.38 423 SER A C 1
ATOM 2957 O O . SER A 1 423 ? -24.652 25.089 42.322 1.00 32.38 423 SER A O 1
ATOM 2959 N N . SER A 1 424 ? -24.760 23.969 44.274 1.00 35.28 424 SER A N 1
ATOM 2960 C CA . SER A 1 424 ? -25.620 24.894 44.994 1.00 35.28 424 SER A CA 1
ATOM 2961 C C . SER A 1 424 ? -24.835 26.184 45.222 1.00 35.28 424 SER A C 1
ATOM 2963 O O . SER A 1 424 ? -23.997 26.252 46.122 1.00 35.28 424 SER A O 1
ATOM 2965 N N . ASP A 1 425 ? -25.073 27.176 44.371 1.00 29.09 425 ASP A N 1
ATOM 2966 C CA . ASP A 1 425 ? -24.629 28.549 44.579 1.00 29.09 425 ASP A CA 1
ATOM 2967 C C . ASP A 1 425 ? -25.405 29.105 45.781 1.00 29.09 425 ASP A C 1
ATOM 2969 O O . ASP A 1 425 ? -26.543 29.563 45.676 1.00 29.09 425 ASP A O 1
ATOM 2973 N N . SER A 1 426 ? -24.807 28.994 46.966 1.00 34.97 426 SER A N 1
ATOM 2974 C CA . SER A 1 426 ? -25.181 29.791 48.126 1.00 34.97 426 SER A CA 1
ATOM 2975 C C . SER A 1 426 ? -24.548 31.168 47.952 1.00 34.97 426 SER A C 1
ATOM 2977 O O . SER A 1 426 ? -23.404 31.392 48.344 1.00 34.97 426 SER A O 1
ATOM 2979 N N . SER A 1 427 ? -25.276 32.079 47.312 1.00 36.75 427 SER A N 1
ATOM 2980 C CA . SER A 1 427 ? -24.892 33.483 47.223 1.00 36.75 427 SER A CA 1
ATOM 2981 C C . SER A 1 427 ? -25.028 34.148 48.595 1.00 36.75 427 SER A C 1
ATOM 2983 O O . SER A 1 427 ? -26.142 34.383 49.071 1.00 36.75 427 SER A O 1
ATOM 2985 N N . ASP A 1 428 ? -23.887 34.468 49.201 1.00 34.28 428 ASP A N 1
ATOM 2986 C CA . ASP A 1 428 ? -23.760 35.460 50.263 1.00 34.28 428 ASP A CA 1
ATOM 2987 C C . ASP A 1 428 ? -24.299 36.810 49.770 1.00 34.28 428 ASP A C 1
ATOM 2989 O O . ASP A 1 428 ? -23.831 37.351 48.767 1.00 34.28 428 ASP A O 1
ATOM 2993 N N . ASN A 1 429 ? -25.264 37.381 50.492 1.00 32.56 429 ASN A N 1
ATOM 2994 C CA . ASN A 1 429 ? -25.709 38.754 50.285 1.00 32.56 429 ASN A CA 1
ATOM 2995 C C . ASN A 1 429 ? -25.613 39.521 51.609 1.00 32.56 429 ASN A C 1
ATOM 2997 O O . ASN A 1 429 ? -26.453 39.371 52.496 1.00 32.56 429 ASN A O 1
ATOM 3001 N N . SER A 1 430 ? -24.569 40.343 51.737 1.00 34.78 430 SER A N 1
ATOM 3002 C CA . SER A 1 430 ? -24.479 41.405 52.737 1.00 34.78 430 SER A CA 1
ATOM 3003 C C . SER A 1 430 ? -24.760 42.739 52.044 1.00 34.78 430 SER A C 1
ATOM 3005 O O . SER A 1 430 ? -23.973 43.230 51.241 1.00 34.78 430 SER A O 1
ATOM 3007 N N . GLY A 1 431 ? -25.922 43.316 52.342 1.00 31.44 431 GLY A N 1
ATOM 3008 C CA . GLY A 1 431 ? -26.377 44.573 51.758 1.00 31.44 431 GLY A CA 1
ATOM 3009 C C . GLY A 1 431 ? -27.455 45.204 52.626 1.00 31.44 431 GLY A C 1
ATOM 3010 O O . GLY A 1 431 ? -28.627 44.863 52.529 1.00 31.44 431 GLY A O 1
ATOM 3011 N N . SER A 1 432 ? -27.017 46.083 53.521 1.00 30.09 432 SER A N 1
ATOM 3012 C CA . SER A 1 432 ? -27.839 46.914 54.399 1.00 30.09 432 SER A CA 1
ATOM 3013 C C . SER A 1 432 ? -28.499 48.073 53.637 1.00 30.09 432 SER A C 1
ATOM 3015 O O . SER A 1 432 ? -27.901 48.625 52.715 1.00 30.09 432 SER A O 1
ATOM 3017 N N . SER A 1 433 ? -29.653 48.501 54.166 1.00 32.53 433 SER A N 1
ATOM 3018 C CA . SER A 1 433 ? -30.315 49.815 54.061 1.00 32.53 433 SER A CA 1
ATOM 3019 C C . SER A 1 433 ? -31.429 50.003 53.021 1.00 32.53 433 SER A C 1
ATOM 3021 O O . SER A 1 433 ? -31.257 49.734 51.837 1.00 32.53 433 SER A O 1
ATOM 3023 N N . GLY A 1 434 ? -32.546 50.571 53.500 1.00 31.11 434 GLY A N 1
ATOM 3024 C CA . GLY A 1 434 ? -33.410 51.448 52.705 1.00 31.11 434 GLY A CA 1
ATOM 3025 C C . GLY A 1 434 ? -34.885 51.060 52.596 1.00 31.11 434 GLY A C 1
ATOM 3026 O O . GLY A 1 434 ? -35.297 50.517 51.585 1.00 31.11 434 GLY A O 1
ATOM 3027 N N . ASP A 1 435 ? -35.642 51.372 53.647 1.00 29.52 435 ASP A N 1
ATOM 3028 C CA . ASP A 1 435 ? -37.034 51.852 53.713 1.00 29.52 435 ASP A CA 1
ATOM 3029 C C . ASP A 1 435 ? -38.040 51.710 52.540 1.00 29.52 435 ASP A C 1
ATOM 3031 O O . ASP A 1 435 ? -37.793 52.076 51.396 1.00 29.52 435 ASP A O 1
ATOM 3035 N N . ALA A 1 436 ? -39.278 51.430 52.983 1.00 31.25 436 ALA A N 1
ATOM 3036 C CA . ALA A 1 436 ? -40.562 52.019 52.565 1.00 31.25 436 ALA A CA 1
ATOM 3037 C C . ALA A 1 436 ? -41.560 51.164 51.745 1.00 31.25 436 ALA A C 1
ATOM 3039 O O . ALA A 1 436 ? -41.462 51.007 50.537 1.00 31.25 436 ALA A O 1
ATOM 3040 N N . ALA A 1 437 ? -42.628 50.798 52.470 1.00 29.95 437 ALA A N 1
ATOM 3041 C CA . ALA A 1 437 ? -44.051 50.943 52.133 1.00 29.95 437 ALA A CA 1
ATOM 3042 C C . ALA A 1 437 ? -44.700 50.107 51.006 1.00 29.95 437 ALA A C 1
ATOM 3044 O O . ALA A 1 437 ? -44.406 50.264 49.829 1.00 29.95 437 ALA A O 1
ATOM 3045 N N . GLY A 1 438 ? -45.788 49.415 51.385 1.00 29.45 438 GLY A N 1
ATOM 3046 C CA . GLY A 1 438 ? -47.033 49.455 50.605 1.00 29.45 438 GLY A CA 1
ATOM 3047 C C . GLY A 1 438 ? -47.736 48.124 50.314 1.00 29.45 438 GLY A C 1
ATOM 3048 O O . GLY A 1 438 ? -47.383 47.450 49.363 1.00 29.45 438 GLY A O 1
ATOM 3049 N N . SER A 1 439 ? -48.821 47.867 51.063 1.00 30.50 439 SER A N 1
ATOM 3050 C CA . SER A 1 439 ? -50.133 47.363 50.587 1.00 30.50 439 SER A CA 1
ATOM 3051 C C . SER A 1 439 ? -50.184 46.017 49.828 1.00 30.50 439 SER A C 1
ATOM 3053 O O . SER A 1 439 ? -49.808 45.939 48.670 1.00 30.50 439 SER A O 1
ATOM 3055 N N . ALA A 1 440 ? -50.612 44.912 50.448 1.00 30.27 440 ALA A N 1
ATOM 3056 C CA . ALA A 1 440 ? -52.003 44.463 50.675 1.00 30.27 440 ALA A CA 1
ATOM 3057 C C . ALA A 1 440 ? -52.585 43.539 49.583 1.00 30.27 440 ALA A C 1
ATOM 3059 O O . ALA A 1 440 ? -52.364 43.735 48.394 1.00 30.27 440 ALA A O 1
ATOM 3060 N N . ALA A 1 441 ? -53.443 42.633 50.075 1.00 31.33 441 ALA A N 1
ATOM 3061 C CA . ALA A 1 441 ? -54.397 41.752 49.394 1.00 31.33 441 ALA A CA 1
ATOM 3062 C C . ALA A 1 441 ? -53.851 40.421 48.837 1.00 31.33 441 ALA A C 1
ATOM 3064 O O . ALA A 1 441 ? -52.792 40.395 48.234 1.00 31.33 441 ALA A O 1
ATOM 3065 N N . GLN A 1 442 ? -54.518 39.268 48.945 1.00 29.73 442 GLN A N 1
ATOM 3066 C CA . GLN A 1 442 ? -55.702 38.760 49.667 1.00 29.73 442 GLN A CA 1
ATOM 3067 C C . GLN A 1 442 ? -55.830 37.277 49.234 1.00 29.73 442 GLN A C 1
ATOM 3069 O O . GLN A 1 442 ? -55.537 37.001 48.077 1.00 29.73 442 GLN A O 1
ATOM 3074 N N . HIS A 1 443 ? -56.368 36.410 50.111 1.00 29.41 443 HIS A N 1
ATOM 3075 C CA . HIS A 1 443 ? -57.130 35.178 49.781 1.00 29.41 443 HIS A CA 1
ATOM 3076 C C . HIS A 1 443 ? -56.373 34.022 49.062 1.00 29.41 443 HIS A C 1
ATOM 3078 O O . HIS A 1 443 ? -55.503 34.243 48.240 1.00 29.41 443 HIS A O 1
ATOM 3084 N N . GLU A 1 444 ? -56.614 32.729 49.287 1.00 31.50 444 GLU A N 1
ATOM 3085 C CA . GLU A 1 444 ? -57.635 32.005 50.044 1.00 31.50 444 GLU A CA 1
ATOM 3086 C C . GLU A 1 444 ? -57.150 30.569 50.323 1.00 31.50 444 GLU A C 1
ATOM 3088 O O . GLU A 1 444 ? -56.232 30.058 49.684 1.00 31.50 444 GLU A O 1
ATOM 3093 N N . GLN A 1 445 ? -57.791 29.949 51.307 1.00 28.02 445 GLN A N 1
ATOM 3094 C CA . GLN A 1 445 ? -57.609 28.586 51.798 1.00 28.02 445 GLN A CA 1
ATOM 3095 C C . GLN A 1 445 ? -58.020 27.522 50.764 1.00 28.02 445 GLN A C 1
ATOM 3097 O O . GLN A 1 445 ? -58.941 27.758 49.989 1.00 28.02 445 GLN A O 1
ATOM 3102 N N . ALA A 1 446 ? -57.444 26.318 50.854 1.00 30.95 446 ALA A N 1
ATOM 3103 C CA . ALA A 1 446 ? -58.223 25.078 50.981 1.00 30.95 446 ALA A CA 1
ATOM 3104 C C . ALA A 1 446 ? -57.324 23.874 51.302 1.00 30.95 446 ALA A C 1
ATOM 3106 O O . ALA A 1 446 ? -56.146 23.826 50.959 1.00 30.95 446 ALA A O 1
ATOM 3107 N N . GLU A 1 447 ? -57.934 22.941 52.015 1.00 29.52 447 GLU A N 1
ATOM 3108 C CA . GLU A 1 447 ? -57.375 21.877 52.833 1.00 29.52 447 GLU A CA 1
ATOM 3109 C C . GLU A 1 447 ? -57.150 20.547 52.086 1.00 29.52 447 GLU A C 1
ATOM 3111 O O . GLU A 1 447 ? -57.772 20.272 51.066 1.00 29.52 447 GLU A O 1
ATOM 3116 N N . ASP A 1 448 ? -56.270 19.741 52.691 1.00 27.30 448 ASP A N 1
ATOM 3117 C CA . ASP A 1 448 ? -56.399 18.303 52.980 1.00 27.30 448 ASP A CA 1
ATOM 3118 C C . ASP A 1 448 ? -56.653 17.283 51.848 1.00 27.30 448 ASP A C 1
ATOM 3120 O O . ASP A 1 448 ? -57.697 17.258 51.206 1.00 27.30 448 ASP A O 1
ATOM 3124 N N . ALA A 1 449 ? -55.707 16.348 51.700 1.00 31.70 449 ALA A N 1
ATOM 3125 C CA . ALA A 1 449 ? -55.973 14.907 51.804 1.00 31.70 449 ALA A CA 1
ATOM 3126 C C . ALA A 1 449 ? -54.671 14.120 51.580 1.00 31.70 449 ALA A C 1
ATOM 3128 O O . ALA A 1 449 ? -54.112 14.080 50.483 1.00 31.70 449 ALA A O 1
ATOM 3129 N N . GLY A 1 450 ? -54.196 13.449 52.629 1.00 28.91 450 GLY A N 1
ATOM 3130 C CA . GLY A 1 450 ? -53.130 12.459 52.520 1.00 28.91 450 GLY A CA 1
ATOM 3131 C C . GLY A 1 450 ? -53.591 11.202 51.781 1.00 28.91 450 GLY A C 1
ATOM 3132 O O . GLY A 1 450 ? -54.644 10.656 52.096 1.00 28.91 450 GLY A O 1
ATOM 3133 N N . HIS A 1 451 ? -52.772 10.713 50.850 1.00 31.69 451 HIS A N 1
ATOM 3134 C CA . HIS A 1 451 ? -52.748 9.321 50.395 1.00 31.69 451 HIS A CA 1
ATOM 3135 C C . HIS A 1 451 ? -51.283 8.900 50.243 1.00 31.69 451 HIS A C 1
ATOM 3137 O O . HIS A 1 451 ? -50.529 9.476 49.462 1.00 31.69 451 HIS A O 1
ATOM 3143 N N . ALA A 1 452 ? -50.879 7.914 51.041 1.00 34.12 452 ALA A N 1
ATOM 3144 C CA . ALA A 1 452 ? -49.620 7.211 50.877 1.00 34.12 452 ALA A CA 1
ATOM 3145 C C . ALA A 1 452 ? -49.763 6.231 49.708 1.00 34.12 452 ALA A C 1
ATOM 3147 O O . ALA A 1 452 ? -50.623 5.353 49.764 1.00 34.12 452 ALA A O 1
ATOM 3148 N N . ASP A 1 453 ? -48.914 6.360 48.689 1.00 28.94 453 ASP A N 1
ATOM 3149 C CA . ASP A 1 453 ? -48.727 5.321 47.679 1.00 28.94 453 ASP A CA 1
ATOM 3150 C C . ASP A 1 453 ? -47.242 4.976 47.547 1.00 28.94 453 ASP A C 1
ATOM 3152 O O . ASP A 1 453 ? -46.355 5.835 47.570 1.00 28.94 453 ASP A O 1
ATOM 3156 N N . GLN A 1 454 ? -46.989 3.675 47.514 1.00 31.92 454 GLN A N 1
ATOM 3157 C CA . GLN A 1 454 ? -45.678 3.061 47.547 1.00 31.92 454 GLN A CA 1
ATOM 3158 C C . GLN A 1 454 ? -45.115 2.955 46.129 1.00 31.92 454 GLN A C 1
ATOM 3160 O O . GLN A 1 454 ? -45.755 2.432 45.231 1.00 31.92 454 GLN A O 1
ATOM 3165 N N . GLY A 1 455 ? -43.843 3.323 45.983 1.00 30.22 455 GLY A N 1
ATOM 3166 C CA . GLY A 1 455 ? -42.902 2.556 45.172 1.00 30.22 455 GLY A CA 1
ATOM 3167 C C . GLY A 1 455 ? -43.113 2.530 43.658 1.00 30.22 455 GLY A C 1
ATOM 3168 O O . GLY A 1 455 ? -43.618 1.560 43.109 1.00 30.22 455 GLY A O 1
ATOM 3169 N N . LEU A 1 456 ? -42.465 3.467 42.968 1.00 30.28 456 LEU A N 1
ATOM 3170 C CA . LEU A 1 456 ? -41.646 3.104 41.811 1.00 30.28 456 LEU A CA 1
ATOM 3171 C C . LEU A 1 456 ? -40.484 4.096 41.703 1.00 30.28 456 LEU A C 1
ATOM 3173 O O . LEU A 1 456 ? -40.518 5.068 40.954 1.00 30.28 456 LEU A O 1
ATOM 3177 N N . LEU A 1 457 ? -39.432 3.860 42.492 1.00 30.73 457 LEU A N 1
ATOM 3178 C CA . LEU A 1 457 ? -38.123 4.430 42.194 1.00 30.73 457 LEU A CA 1
ATOM 3179 C C . LEU A 1 457 ? -37.648 3.763 40.902 1.00 30.73 457 LEU A C 1
ATOM 3181 O O . LEU A 1 457 ? -37.039 2.695 40.916 1.00 30.73 457 LEU A O 1
ATOM 3185 N N . CYS A 1 458 ? -37.966 4.374 39.767 1.00 29.92 458 CYS A N 1
ATOM 3186 C CA . CYS A 1 458 ? -37.242 4.142 38.533 1.00 29.92 458 CYS A CA 1
ATOM 3187 C C . CYS A 1 458 ? -35.792 4.583 38.770 1.00 29.92 458 CYS A C 1
ATOM 3189 O O . CYS A 1 458 ? -35.428 5.740 38.563 1.00 29.92 458 CYS A O 1
ATOM 3191 N N . ASN A 1 459 ? -34.970 3.639 39.238 1.00 33.91 459 ASN A N 1
ATOM 3192 C CA . ASN A 1 459 ? -33.523 3.693 39.121 1.00 33.91 459 ASN A CA 1
ATOM 3193 C C . ASN A 1 459 ? -33.208 3.796 37.628 1.00 33.91 459 ASN A C 1
ATOM 3195 O O . ASN A 1 459 ? -33.062 2.795 36.931 1.00 33.91 459 ASN A O 1
ATOM 3199 N N . GLY A 1 460 ? -33.147 5.025 37.121 1.00 35.25 460 GLY A N 1
ATOM 3200 C CA . GLY A 1 460 ? -32.515 5.321 35.852 1.00 35.25 460 GLY A CA 1
ATOM 3201 C C . GLY A 1 460 ? -31.027 5.054 36.013 1.00 35.25 460 GLY A C 1
ATOM 3202 O O . GLY A 1 460 ? -30.256 5.977 36.271 1.00 35.25 460 GLY A O 1
ATOM 3203 N N . GLU A 1 461 ? -30.622 3.789 35.900 1.00 40.50 461 GLU A N 1
ATOM 3204 C CA . GLU A 1 461 ? -29.240 3.438 35.615 1.00 40.50 461 GLU A CA 1
ATOM 3205 C C . GLU A 1 461 ? -28.876 4.178 34.326 1.00 40.50 461 GLU A C 1
ATOM 3207 O O . GLU A 1 461 ? -29.263 3.783 33.226 1.00 40.50 461 GLU A O 1
ATOM 3212 N N . LYS A 1 462 ? -28.189 5.319 34.454 1.00 43.97 462 LYS A N 1
ATOM 3213 C CA . LYS A 1 462 ? -27.569 5.999 33.320 1.00 43.97 462 LYS A CA 1
ATOM 3214 C C . LYS A 1 462 ? -26.560 5.015 32.742 1.00 43.97 462 LYS A C 1
ATOM 3216 O O . LYS A 1 462 ? -25.433 4.936 33.231 1.00 43.97 462 LYS A O 1
ATOM 3221 N N . GLN A 1 463 ? -26.982 4.235 31.746 1.00 49.97 463 GLN A N 1
ATOM 3222 C CA . GLN A 1 463 ? -26.101 3.321 31.038 1.00 49.97 463 GLN A CA 1
ATOM 3223 C C . GLN A 1 463 ? -24.921 4.138 30.522 1.00 49.97 463 GLN A C 1
ATOM 3225 O O . GLN A 1 463 ? -25.068 5.083 29.746 1.00 49.97 463 GLN A O 1
ATOM 3230 N N . ARG A 1 464 ? -23.737 3.816 31.039 1.00 55.97 464 ARG A N 1
ATOM 3231 C CA . ARG A 1 464 ? -22.482 4.469 30.690 1.00 55.97 464 ARG A CA 1
ATOM 3232 C C . ARG A 1 464 ? -22.158 4.061 29.254 1.00 55.97 464 ARG A C 1
ATOM 3234 O O . ARG A 1 464 ? -21.540 3.023 29.038 1.00 55.97 464 ARG A O 1
ATOM 3241 N N . GLN A 1 465 ? -22.641 4.831 28.280 1.00 64.25 465 GLN A N 1
ATOM 3242 C CA . GLN A 1 465 ? -22.473 4.500 26.868 1.00 64.25 465 GLN A CA 1
ATOM 3243 C C . GLN A 1 465 ? -20.988 4.606 26.513 1.00 64.25 465 GLN A C 1
ATOM 3245 O O . GLN A 1 465 ? -20.391 5.684 26.580 1.00 64.25 465 GLN A O 1
ATOM 3250 N N . GLN A 1 466 ? -20.370 3.464 26.217 1.00 75.31 466 GLN A N 1
ATOM 3251 C CA . GLN A 1 466 ? -18.969 3.418 25.822 1.00 75.31 466 GLN A CA 1
ATOM 3252 C C . GLN A 1 466 ? -18.829 4.053 24.443 1.00 75.31 466 GLN A C 1
ATOM 3254 O O . GLN A 1 466 ? -19.657 3.839 23.558 1.00 75.31 466 GLN A O 1
ATOM 3259 N N . ARG A 1 467 ? -17.785 4.859 24.258 1.00 85.62 467 ARG A N 1
ATOM 3260 C CA . ARG A 1 467 ? -17.474 5.464 22.963 1.00 85.62 467 ARG A CA 1
ATOM 3261 C C . ARG A 1 467 ? -16.155 4.926 22.460 1.00 85.62 467 ARG A C 1
ATOM 3263 O O . ARG A 1 467 ? -15.194 4.845 23.221 1.00 85.62 467 ARG A O 1
ATOM 3270 N N . LEU A 1 468 ? -16.098 4.619 21.178 1.00 88.50 468 LEU A N 1
ATOM 3271 C CA . LEU A 1 468 ? -14.863 4.338 20.477 1.00 88.50 468 LEU A CA 1
ATOM 3272 C C . LEU A 1 468 ? -14.269 5.659 19.986 1.00 88.50 468 LEU A C 1
ATOM 3274 O O . LEU A 1 468 ? -14.969 6.464 19.377 1.00 88.50 468 LEU A O 1
ATOM 3278 N N . VAL A 1 469 ? -13.001 5.893 20.299 1.00 91.06 469 VAL A N 1
ATOM 3279 C CA . VAL A 1 469 ? -12.209 7.057 19.897 1.00 91.06 469 VAL A CA 1
ATOM 3280 C C . VAL A 1 469 ? -11.171 6.588 18.888 1.00 91.06 469 VAL A C 1
ATOM 3282 O O . VAL A 1 469 ? -10.434 5.642 19.165 1.00 91.06 469 VAL A O 1
ATOM 3285 N N . VAL A 1 470 ? -11.126 7.244 17.731 1.00 93.50 470 VAL A N 1
ATOM 3286 C CA . VAL A 1 470 ? -10.093 7.041 16.712 1.00 93.50 470 VAL A CA 1
ATOM 3287 C C . VAL A 1 470 ? -9.285 8.312 16.585 1.00 93.50 470 VAL A C 1
ATOM 3289 O O . VAL A 1 470 ? -9.835 9.389 16.354 1.00 93.50 470 VAL A O 1
ATOM 3292 N N . GLU A 1 471 ? -7.978 8.166 16.708 1.00 94.62 471 GLU A N 1
ATOM 3293 C CA . GLU A 1 471 ? -7.009 9.232 16.534 1.00 94.62 471 GLU A CA 1
ATOM 3294 C C . GLU A 1 471 ? -6.096 8.875 15.360 1.00 94.62 471 GLU A C 1
ATOM 3296 O O . GLU A 1 471 ? -5.489 7.807 15.341 1.00 94.62 471 GLU A O 1
ATOM 3301 N N . LEU A 1 472 ? -6.011 9.755 14.371 1.00 96.12 472 LEU A N 1
ATOM 3302 C CA . LEU A 1 472 ? -5.123 9.666 13.219 1.00 96.12 472 LEU A CA 1
ATOM 3303 C C . LEU A 1 472 ? -3.906 10.554 13.463 1.00 96.12 472 LEU A C 1
ATOM 3305 O O . LEU A 1 472 ? -4.063 11.709 13.855 1.00 96.12 472 LEU A O 1
ATOM 3309 N N . VAL A 1 473 ? -2.721 10.048 13.135 1.00 96.25 473 VAL A N 1
ATOM 3310 C CA . VAL A 1 473 ? -1.494 10.830 13.003 1.00 96.25 473 VAL A CA 1
ATOM 3311 C C . VAL A 1 473 ? -0.866 10.589 11.634 1.00 96.25 473 VAL A C 1
ATOM 3313 O O . VAL A 1 473 ? -0.701 9.449 11.197 1.00 96.25 473 VAL A O 1
ATOM 3316 N N . ALA A 1 474 ? -0.504 11.671 10.952 1.00 96.44 474 ALA A N 1
ATOM 3317 C CA . ALA A 1 474 ? 0.350 11.632 9.771 1.00 96.44 474 ALA A CA 1
ATOM 3318 C C . ALA A 1 474 ? 1.647 12.370 10.091 1.00 96.44 474 ALA A C 1
ATOM 3320 O O . ALA A 1 474 ? 1.590 13.568 10.353 1.00 96.44 474 ALA A O 1
ATOM 3321 N N . ALA A 1 475 ? 2.788 11.680 10.084 1.00 94.56 475 ALA A N 1
ATOM 3322 C CA . ALA A 1 475 ? 4.098 12.243 10.401 1.00 94.56 475 ALA A CA 1
ATOM 3323 C C . ALA A 1 475 ? 5.089 12.003 9.260 1.00 94.56 475 ALA A C 1
ATOM 3325 O O . ALA A 1 475 ? 5.084 10.926 8.675 1.00 94.56 475 ALA A O 1
ATOM 3326 N N . PHE A 1 476 ? 5.934 12.975 8.917 1.00 93.00 476 PHE A N 1
ATOM 3327 C CA . PHE A 1 476 ? 6.844 12.825 7.778 1.00 93.00 476 PHE A CA 1
ATOM 3328 C C . PHE A 1 476 ? 8.102 13.691 7.880 1.00 93.00 476 PHE A C 1
ATOM 3330 O O . PHE A 1 476 ? 8.095 14.759 8.496 1.00 93.00 476 PHE A O 1
ATOM 3337 N N . THR A 1 477 ? 9.174 13.215 7.248 1.00 89.69 477 THR A N 1
ATOM 3338 C CA . THR A 1 477 ? 10.476 13.885 7.081 1.00 89.69 477 THR A CA 1
ATOM 3339 C C . THR A 1 477 ? 10.709 14.344 5.642 1.00 89.69 477 THR A C 1
ATOM 3341 O O . THR A 1 477 ? 11.470 15.287 5.433 1.00 89.69 477 THR A O 1
ATOM 3344 N N . SER A 1 478 ? 10.022 13.732 4.668 1.00 87.38 478 SER A N 1
ATOM 3345 C CA . SER A 1 478 ? 10.095 14.094 3.247 1.00 87.38 478 SER A CA 1
ATOM 3346 C C . SER A 1 478 ? 9.665 15.550 2.992 1.00 87.38 478 SER A C 1
ATOM 3348 O O . SER A 1 478 ? 8.966 16.142 3.824 1.00 87.38 478 SER A O 1
ATOM 3350 N N . PRO A 1 479 ? 9.995 16.152 1.830 1.00 88.50 479 PRO A N 1
ATOM 3351 C CA . PRO A 1 479 ? 9.548 17.506 1.484 1.00 88.50 479 PRO A CA 1
ATOM 3352 C C . PRO A 1 479 ? 8.026 17.694 1.548 1.00 88.50 479 PRO A C 1
ATOM 3354 O O . PRO A 1 479 ? 7.537 18.779 1.880 1.00 88.50 479 PRO A O 1
ATOM 3357 N N . SER A 1 480 ? 7.268 16.644 1.233 1.00 91.31 480 SER A N 1
ATOM 3358 C CA . SER A 1 480 ? 5.810 16.630 1.274 1.00 91.31 480 SER A CA 1
ATOM 3359 C C . SER A 1 480 ? 5.235 15.234 1.516 1.00 91.31 480 SER A C 1
ATOM 3361 O O . SER A 1 480 ? 5.911 14.232 1.293 1.00 91.31 480 SER A O 1
ATOM 3363 N N . PHE A 1 481 ? 3.977 15.178 1.951 1.00 93.94 481 PHE A N 1
ATOM 3364 C CA . PHE A 1 481 ? 3.237 13.938 2.177 1.00 93.94 481 PHE A CA 1
ATOM 3365 C C . PHE A 1 481 ? 1.767 14.123 1.780 1.00 93.94 481 PHE A C 1
ATOM 3367 O O . PHE A 1 481 ? 1.063 14.934 2.391 1.00 93.94 481 PHE A O 1
ATOM 3374 N N . ALA A 1 482 ? 1.304 13.419 0.742 1.00 95.38 482 ALA A N 1
ATOM 3375 C CA . ALA A 1 482 ? -0.086 13.496 0.296 1.00 95.38 482 ALA A CA 1
ATOM 3376 C C . ALA A 1 482 ? -0.952 12.482 1.040 1.00 95.38 482 ALA A C 1
ATOM 3378 O O . ALA A 1 482 ? -0.734 11.274 0.949 1.00 95.38 482 ALA A O 1
ATOM 3379 N N . ILE A 1 483 ? -1.959 12.979 1.755 1.00 97.69 483 ILE A N 1
ATOM 3380 C CA . ILE A 1 483 ? -2.835 12.167 2.598 1.00 97.69 483 ILE A CA 1
ATOM 3381 C C . ILE A 1 483 ? -4.301 12.542 2.407 1.00 97.69 483 ILE A C 1
ATOM 3383 O O . ILE A 1 483 ? -4.642 13.652 1.988 1.00 97.69 483 ILE A O 1
ATOM 3387 N N . GLY A 1 484 ? -5.189 11.634 2.784 1.00 98.12 484 GLY A N 1
ATOM 3388 C CA . GLY A 1 484 ? -6.601 11.936 2.950 1.00 98.12 484 GLY A CA 1
ATOM 3389 C C . GLY A 1 484 ? -7.252 11.042 3.982 1.00 98.12 484 GLY A C 1
ATOM 3390 O O . GLY A 1 484 ? -6.731 9.982 4.318 1.00 98.12 484 GLY A O 1
ATOM 3391 N N . TRP A 1 485 ? -8.394 11.477 4.497 1.00 98.31 485 TRP A N 1
ATOM 3392 C CA . TRP A 1 485 ? -9.164 10.708 5.464 1.00 98.31 485 TRP A CA 1
ATOM 3393 C C . TRP A 1 485 ? -10.661 10.964 5.321 1.00 98.31 485 TRP A C 1
ATOM 3395 O O . TRP A 1 485 ? -11.103 12.009 4.834 1.00 98.31 485 TRP A O 1
ATOM 3405 N N . LEU A 1 486 ? -11.445 9.991 5.769 1.00 97.19 486 LEU A N 1
ATOM 3406 C CA . LEU A 1 486 ? -12.894 10.045 5.842 1.00 97.19 486 LEU A CA 1
ATOM 3407 C C . LEU A 1 486 ? -13.322 9.604 7.242 1.00 97.19 486 LEU A C 1
ATOM 3409 O O . LEU A 1 486 ? -13.039 8.483 7.665 1.00 97.19 486 LEU A O 1
ATOM 3413 N N . GLY A 1 487 ? -13.958 10.529 7.962 1.00 91.38 487 GLY A N 1
ATOM 3414 C CA . GLY A 1 487 ? -14.471 10.301 9.310 1.00 91.38 487 GLY A CA 1
ATOM 3415 C C . GLY A 1 487 ? -15.836 9.602 9.333 1.00 91.38 487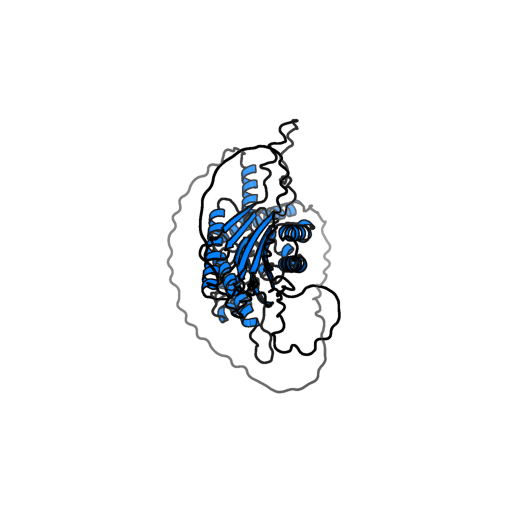 GLY A C 1
ATOM 3416 O O . GLY A 1 487 ? -16.441 9.387 8.284 1.00 91.38 487 GLY A O 1
ATOM 3417 N N . PRO A 1 488 ? -16.349 9.290 10.532 1.00 87.94 488 PRO A N 1
ATOM 3418 C CA . PRO A 1 488 ? -17.606 8.574 10.695 1.00 87.94 488 PRO A CA 1
ATOM 3419 C C . PRO A 1 488 ? -18.817 9.450 10.343 1.00 87.94 488 PRO A C 1
ATOM 3421 O O . PRO A 1 488 ? -18.899 10.615 10.737 1.00 87.94 488 PRO A O 1
ATOM 3424 N N . GLY A 1 489 ? -19.807 8.852 9.676 1.00 78.69 489 GLY A N 1
ATOM 3425 C CA . GLY A 1 489 ? -21.150 9.412 9.513 1.00 78.69 489 GLY A CA 1
ATOM 3426 C C . GLY A 1 489 ? -21.556 9.709 8.061 1.00 78.69 489 GLY A C 1
ATOM 3427 O O . GLY A 1 489 ? -20.710 9.974 7.213 1.00 78.69 489 GLY A O 1
ATOM 3428 N N . PRO A 1 490 ? -22.869 9.728 7.767 1.00 69.94 490 PRO A N 1
ATOM 3429 C CA . PRO A 1 490 ? -23.398 9.805 6.398 1.00 69.94 490 PRO A CA 1
ATOM 3430 C C . PRO A 1 490 ? -23.161 11.154 5.698 1.00 69.94 490 PRO A C 1
ATOM 3432 O O . PRO A 1 490 ? -23.328 11.259 4.489 1.00 69.94 490 PRO A O 1
ATOM 3435 N N . GLN A 1 491 ? -22.801 12.200 6.448 1.00 77.69 491 GLN A N 1
ATOM 3436 C CA . GLN A 1 491 ? -22.479 13.531 5.914 1.00 77.69 491 GLN A CA 1
ATOM 3437 C C . GLN A 1 491 ? -20.975 13.840 5.963 1.00 77.69 491 GLN A C 1
ATOM 3439 O O . GLN A 1 491 ? -20.568 14.959 5.634 1.00 77.69 491 GLN A O 1
ATOM 3444 N N . ALA A 1 492 ? -20.144 12.886 6.399 1.00 85.62 492 ALA A N 1
ATOM 3445 C CA . ALA A 1 492 ? -18.706 13.084 6.468 1.00 85.62 492 ALA A CA 1
ATOM 3446 C C . ALA A 1 492 ? -18.149 13.325 5.060 1.00 85.62 492 ALA A C 1
ATOM 3448 O O . ALA A 1 492 ? -18.394 12.563 4.127 1.00 85.62 492 ALA A O 1
ATOM 3449 N N . LYS A 1 493 ? -17.396 14.416 4.898 1.00 90.19 493 LYS A N 1
ATOM 3450 C CA . LYS A 1 493 ? -16.742 14.750 3.631 1.00 90.19 493 LYS A CA 1
ATOM 3451 C C . LYS A 1 493 ? -15.299 14.278 3.664 1.00 90.19 493 LYS A C 1
ATOM 3453 O O . LYS A 1 493 ? -14.567 14.626 4.593 1.00 90.19 493 LYS A O 1
ATOM 3458 N N . ALA A 1 494 ? -14.891 13.559 2.622 1.00 94.94 494 ALA A N 1
ATOM 3459 C CA . ALA A 1 494 ? -13.504 13.167 2.418 1.00 94.94 494 ALA A CA 1
ATOM 3460 C C . ALA A 1 494 ? -12.593 14.404 2.413 1.00 94.94 494 ALA A C 1
ATOM 3462 O O . ALA A 1 494 ? -12.821 15.356 1.662 1.00 94.94 494 ALA A O 1
ATOM 3463 N N . GLN A 1 495 ? -11.566 14.376 3.255 1.00 96.81 495 GLN A N 1
ATOM 3464 C CA . GLN A 1 495 ? -10.497 15.366 3.277 1.00 96.81 495 GLN A CA 1
ATOM 3465 C C . GLN A 1 495 ? -9.314 14.823 2.479 1.00 96.81 495 GLN A C 1
ATOM 3467 O O . GLN A 1 495 ? -9.014 13.633 2.547 1.00 96.81 495 GLN A O 1
ATOM 3472 N N . ALA A 1 496 ? -8.647 15.685 1.718 1.00 96.88 496 ALA A N 1
ATOM 3473 C CA . ALA A 1 496 ? -7.444 15.344 0.967 1.00 96.88 496 ALA A CA 1
ATOM 3474 C C . ALA A 1 496 ? -6.525 16.567 0.938 1.00 96.88 496 ALA A C 1
ATOM 3476 O O . ALA A 1 496 ? -6.987 17.667 0.627 1.00 96.88 496 ALA A O 1
ATOM 3477 N N . VAL A 1 497 ? -5.248 16.381 1.266 1.00 96.06 497 VAL A N 1
ATOM 3478 C CA . VAL A 1 497 ? -4.270 17.466 1.395 1.00 96.06 497 VAL A CA 1
ATOM 3479 C C . VAL A 1 497 ? -2.860 16.973 1.078 1.00 96.06 497 VAL A C 1
ATOM 3481 O O . VAL A 1 497 ? -2.505 15.834 1.375 1.00 96.06 497 VAL A O 1
ATOM 3484 N N . VAL A 1 498 ? -2.036 17.855 0.512 1.00 94.81 498 VAL A N 1
ATOM 3485 C CA . VAL A 1 498 ? -0.585 17.664 0.428 1.00 94.81 498 VAL A CA 1
ATOM 3486 C C . VAL A 1 498 ? 0.068 18.454 1.555 1.00 94.81 498 VAL A C 1
ATOM 3488 O O . VAL A 1 498 ? 0.125 19.684 1.523 1.00 94.81 498 VAL A O 1
ATOM 3491 N N . LEU A 1 499 ? 0.558 17.751 2.572 1.00 93.69 499 LEU A N 1
ATOM 3492 C CA . LEU A 1 499 ? 1.347 18.356 3.639 1.00 93.69 499 LEU A CA 1
ATOM 3493 C C . LEU A 1 499 ? 2.738 18.695 3.097 1.00 93.69 499 LEU A C 1
ATOM 3495 O O . LEU A 1 499 ? 3.288 17.940 2.302 1.00 93.69 499 LEU A O 1
ATOM 3499 N N . ARG A 1 500 ? 3.322 19.824 3.508 1.00 91.31 500 ARG A N 1
ATOM 3500 C CA . ARG A 1 500 ? 4.634 20.286 3.018 1.00 91.31 500 ARG A CA 1
ATOM 3501 C C . ARG A 1 500 ? 5.529 20.734 4.165 1.00 91.31 500 ARG A C 1
ATOM 3503 O O . ARG A 1 500 ? 5.043 21.316 5.140 1.00 91.31 500 ARG A O 1
ATOM 3510 N N . GLN A 1 501 ? 6.836 20.518 4.039 1.00 84.88 501 GLN A N 1
ATOM 3511 C CA . GLN A 1 501 ? 7.840 21.146 4.901 1.00 84.88 501 GLN A CA 1
ATOM 3512 C C . GLN A 1 501 ? 7.760 22.675 4.779 1.00 84.88 501 GLN A C 1
ATOM 3514 O O . GLN A 1 501 ? 7.291 23.209 3.775 1.00 84.88 501 GLN A O 1
ATOM 3519 N N . ALA A 1 502 ? 8.126 23.405 5.835 1.00 68.88 502 ALA A N 1
ATOM 3520 C CA . ALA A 1 502 ? 8.141 24.863 5.756 1.00 68.88 502 ALA A CA 1
ATOM 3521 C C . ALA A 1 502 ? 9.344 25.255 4.890 1.00 68.88 502 ALA A C 1
ATOM 3523 O O . ALA A 1 502 ? 10.469 24.886 5.215 1.00 68.88 502 ALA A O 1
ATOM 3524 N N . GLY A 1 503 ? 9.118 25.950 3.774 1.00 55.12 503 GLY A N 1
ATOM 3525 C CA . GLY A 1 503 ? 10.225 26.490 2.984 1.00 55.12 503 GLY A CA 1
ATOM 3526 C C . GLY A 1 503 ? 10.944 27.623 3.733 1.00 55.12 503 GLY A C 1
ATOM 3527 O O . GLY A 1 503 ? 10.389 28.169 4.689 1.00 55.12 503 GLY A O 1
ATOM 3528 N N . PRO A 1 504 ? 12.119 28.078 3.263 1.00 39.09 504 PRO A N 1
ATOM 3529 C CA . PRO A 1 504 ? 12.765 29.297 3.769 1.00 39.09 504 PRO A CA 1
ATOM 3530 C C . PRO A 1 504 ? 11.956 30.595 3.521 1.00 39.09 504 PRO A C 1
ATOM 3532 O O . PRO A 1 504 ? 12.418 31.688 3.834 1.00 39.09 504 PRO A O 1
ATOM 3535 N N . ALA A 1 505 ? 10.722 30.511 3.020 1.00 34.66 505 ALA A N 1
ATOM 3536 C CA . ALA A 1 505 ? 9.878 31.641 2.635 1.00 34.66 505 ALA A CA 1
ATOM 3537 C C . ALA A 1 505 ? 9.194 32.388 3.803 1.00 34.66 505 ALA A C 1
ATOM 3539 O O . ALA A 1 505 ? 8.187 33.046 3.582 1.00 34.66 505 ALA A O 1
ATOM 3540 N N . ASN A 1 506 ? 9.727 32.313 5.028 1.00 31.62 506 ASN A N 1
ATOM 3541 C CA . ASN A 1 506 ? 9.311 33.169 6.153 1.00 31.62 506 ASN A CA 1
ATOM 3542 C C . ASN A 1 506 ? 10.484 33.633 7.043 1.00 31.62 506 ASN A C 1
ATOM 3544 O O . ASN A 1 506 ? 10.262 34.206 8.107 1.00 31.62 506 ASN A O 1
ATOM 3548 N N . ALA A 1 507 ? 11.737 33.438 6.612 1.00 31.55 507 ALA A N 1
ATOM 3549 C CA . ALA A 1 507 ? 12.917 33.946 7.322 1.00 31.55 507 ALA A CA 1
ATOM 3550 C C . ALA A 1 507 ? 13.406 35.320 6.809 1.00 31.55 507 ALA A C 1
ATOM 3552 O O . ALA A 1 507 ? 14.367 35.863 7.346 1.00 31.55 507 ALA A O 1
ATOM 3553 N N . SER A 1 508 ? 12.752 35.922 5.805 1.00 31.11 508 SER A N 1
ATOM 3554 C CA . SER A 1 508 ? 13.163 37.222 5.241 1.00 31.11 508 SER A CA 1
ATOM 3555 C C . SER A 1 508 ? 12.432 38.440 5.822 1.00 31.11 508 SER A C 1
ATOM 3557 O O . SER A 1 508 ? 12.621 39.545 5.323 1.00 31.11 508 SER A O 1
ATOM 3559 N N . ALA A 1 509 ? 11.626 38.281 6.876 1.00 31.44 509 ALA A N 1
ATOM 3560 C CA . ALA A 1 509 ? 11.056 39.419 7.611 1.00 31.44 509 ALA A CA 1
ATOM 3561 C C . ALA A 1 509 ? 11.912 39.855 8.820 1.00 31.44 509 ALA A C 1
ATOM 3563 O O . ALA A 1 509 ? 11.604 40.866 9.444 1.00 31.44 509 ALA A O 1
ATOM 3564 N N . ALA A 1 510 ? 12.992 39.130 9.144 1.00 31.67 510 ALA A N 1
ATOM 3565 C CA . ALA A 1 510 ? 13.824 39.399 10.326 1.00 31.67 510 ALA A CA 1
ATOM 3566 C C . ALA A 1 510 ? 15.307 39.701 10.026 1.00 31.67 510 ALA A C 1
ATOM 3568 O O . ALA A 1 510 ? 16.079 39.913 10.955 1.00 31.67 510 ALA A O 1
ATOM 3569 N N . ALA A 1 511 ? 15.723 39.762 8.757 1.00 31.52 511 ALA A N 1
ATOM 3570 C CA . ALA A 1 511 ? 17.117 40.024 8.389 1.00 31.52 511 ALA A CA 1
ATOM 3571 C C . ALA A 1 511 ? 17.231 41.002 7.209 1.00 31.52 511 ALA A C 1
ATOM 3573 O O . ALA A 1 511 ? 17.865 40.720 6.198 1.00 31.52 511 ALA A O 1
ATOM 3574 N N . VAL A 1 512 ? 16.618 42.180 7.342 1.00 31.66 512 VAL A N 1
ATOM 3575 C CA . VAL A 1 512 ? 17.042 43.382 6.604 1.00 31.66 512 VAL A CA 1
ATOM 3576 C C . VAL A 1 512 ? 17.734 44.301 7.605 1.00 31.66 512 VAL A C 1
ATOM 3578 O O . VAL A 1 512 ? 17.192 45.313 8.032 1.00 31.66 512 VAL A O 1
ATOM 3581 N N . ALA A 1 513 ? 18.922 43.892 8.040 1.00 30.95 513 ALA A N 1
ATOM 3582 C CA . ALA A 1 513 ? 19.896 44.762 8.685 1.00 30.95 513 ALA A CA 1
ATOM 3583 C C . ALA A 1 513 ? 21.275 44.091 8.635 1.00 30.95 513 ALA A C 1
ATOM 3585 O O . ALA A 1 513 ? 21.605 43.276 9.490 1.00 30.95 513 ALA A O 1
ATOM 3586 N N . GLY A 1 514 ? 22.080 44.458 7.635 1.00 25.66 514 GLY A N 1
ATOM 3587 C CA . GLY A 1 514 ? 23.537 44.334 7.719 1.00 25.66 514 GLY A CA 1
ATOM 3588 C C . GLY A 1 514 ? 24.222 43.557 6.596 1.00 25.66 514 GLY A C 1
ATOM 3589 O O . GLY A 1 514 ? 24.235 42.336 6.604 1.00 25.66 514 GLY A O 1
ATOM 3590 N N . GLY A 1 515 ? 24.914 44.305 5.730 1.00 25.59 515 GLY A N 1
ATOM 3591 C CA . GLY A 1 515 ? 26.288 43.973 5.331 1.00 25.59 515 GLY A CA 1
ATOM 3592 C C . GLY A 1 515 ? 26.488 43.149 4.060 1.00 25.59 515 GLY A C 1
ATOM 3593 O O . GLY A 1 515 ? 26.209 41.959 4.020 1.00 25.59 515 GLY A O 1
ATOM 3594 N N . ALA A 1 516 ? 27.065 43.797 3.047 1.00 34.66 516 ALA A N 1
ATOM 3595 C CA . ALA A 1 516 ? 27.567 43.205 1.812 1.00 34.66 516 ALA A CA 1
ATOM 3596 C C . ALA A 1 516 ? 28.721 42.208 2.046 1.00 34.66 516 ALA A C 1
ATOM 3598 O O . ALA A 1 516 ? 29.584 42.459 2.886 1.00 34.66 516 ALA A O 1
ATOM 3599 N N . ALA A 1 517 ? 28.785 41.141 1.241 1.00 27.66 517 ALA A N 1
ATOM 3600 C CA . ALA A 1 517 ? 29.996 40.342 1.043 1.00 27.66 517 ALA A CA 1
ATOM 3601 C C . ALA A 1 517 ? 30.037 39.723 -0.369 1.00 27.66 517 ALA A C 1
ATOM 3603 O O . ALA A 1 517 ? 29.006 39.378 -0.944 1.00 27.66 517 ALA A O 1
ATOM 3604 N N . GLU A 1 518 ? 31.257 39.665 -0.901 1.00 26.91 518 GLU A N 1
ATOM 3605 C CA . GLU A 1 518 ? 31.711 39.417 -2.275 1.00 26.91 518 GLU A CA 1
ATOM 3606 C C . GLU A 1 518 ? 31.235 38.137 -2.982 1.00 26.91 518 GLU A C 1
ATOM 3608 O O . GLU A 1 518 ? 30.990 37.094 -2.381 1.00 26.91 518 GLU A O 1
ATOM 3613 N N . ALA A 1 519 ? 31.220 38.224 -4.317 1.00 29.39 519 ALA A N 1
ATOM 3614 C CA . ALA A 1 519 ? 31.013 37.120 -5.244 1.00 29.39 519 ALA A CA 1
ATOM 3615 C C . ALA A 1 519 ? 32.277 36.246 -5.388 1.00 29.39 519 ALA A C 1
ATOM 3617 O O . ALA A 1 519 ? 33.345 36.744 -5.740 1.00 29.39 519 ALA A O 1
ATOM 3618 N N . ALA A 1 520 ? 32.130 34.934 -5.181 1.00 26.72 520 ALA A N 1
ATOM 3619 C CA . ALA A 1 520 ? 33.144 33.907 -5.443 1.00 26.72 520 ALA A CA 1
ATOM 3620 C C . ALA A 1 520 ? 32.721 33.014 -6.638 1.00 26.72 520 ALA A C 1
ATOM 3622 O O . ALA A 1 520 ? 31.523 32.901 -6.912 1.00 26.72 520 ALA A O 1
ATOM 3623 N N . PRO A 1 521 ? 33.670 32.407 -7.382 1.00 26.67 521 PRO A N 1
ATOM 3624 C CA . PRO A 1 521 ? 33.436 31.930 -8.743 1.00 26.67 521 PRO A CA 1
ATOM 3625 C C . PRO A 1 521 ? 32.667 30.602 -8.808 1.00 26.67 521 PRO A C 1
ATOM 3627 O O . PRO A 1 521 ? 32.814 29.721 -7.961 1.00 26.67 521 PRO A O 1
ATOM 3630 N N . ALA A 1 522 ? 31.864 30.467 -9.866 1.00 33.47 522 ALA A N 1
ATOM 3631 C CA . ALA A 1 522 ? 31.052 29.301 -10.193 1.00 33.47 522 ALA A CA 1
ATOM 3632 C C . ALA A 1 522 ? 31.925 28.057 -10.443 1.00 33.47 522 ALA A C 1
ATOM 3634 O O . ALA A 1 522 ? 32.679 27.997 -11.410 1.00 33.47 522 ALA A O 1
ATOM 3635 N N . GLY A 1 523 ? 31.832 27.063 -9.556 1.00 30.05 523 GLY A N 1
ATOM 3636 C CA . GLY A 1 523 ? 32.667 25.864 -9.634 1.00 30.05 523 GLY A CA 1
ATOM 3637 C C . GLY A 1 523 ? 32.403 24.850 -8.524 1.00 30.05 523 GLY A C 1
ATOM 3638 O O . GLY A 1 523 ? 33.326 24.472 -7.809 1.00 30.05 523 GLY A O 1
ATOM 3639 N N . ARG A 1 524 ? 31.134 24.469 -8.340 1.00 28.22 524 ARG A N 1
ATOM 3640 C CA . ARG A 1 524 ? 30.620 23.247 -7.683 1.00 28.22 524 ARG A CA 1
ATOM 3641 C C . ARG A 1 524 ? 29.114 23.438 -7.510 1.00 28.22 524 ARG A C 1
ATOM 3643 O O . ARG A 1 524 ? 28.701 24.497 -7.048 1.00 28.22 524 ARG A O 1
ATOM 3650 N N . LEU A 1 525 ? 28.304 22.438 -7.862 1.00 31.94 525 LEU A N 1
ATOM 3651 C CA . LEU A 1 525 ? 26.891 22.353 -7.471 1.00 31.94 525 LEU A CA 1
ATOM 3652 C C . LEU A 1 525 ? 26.815 22.364 -5.936 1.00 31.94 525 LEU A C 1
ATOM 3654 O O . LEU A 1 525 ? 26.885 21.328 -5.279 1.00 31.94 525 LEU A O 1
ATOM 3658 N N . GLY A 1 526 ? 26.774 23.564 -5.362 1.00 26.61 526 GLY A N 1
ATOM 3659 C CA . GLY A 1 526 ? 26.597 23.782 -3.941 1.00 26.61 526 GLY A CA 1
ATOM 3660 C C . GLY A 1 526 ? 25.162 23.442 -3.587 1.00 26.61 526 GLY A C 1
ATOM 3661 O O . GLY A 1 526 ? 24.239 24.145 -3.995 1.00 26.61 526 GLY A O 1
ATOM 3662 N N . GLN A 1 527 ? 24.979 22.362 -2.830 1.00 35.72 527 GLN A N 1
ATOM 3663 C CA . GLN A 1 527 ? 23.778 22.167 -2.032 1.00 35.72 527 GLN A CA 1
ATOM 3664 C C . GLN A 1 527 ? 23.538 23.463 -1.250 1.00 35.72 527 GLN A C 1
ATOM 3666 O O . GLN A 1 527 ? 24.362 23.854 -0.421 1.00 35.72 527 GLN A O 1
ATOM 3671 N N . LEU A 1 528 ? 22.423 24.146 -1.528 1.00 31.11 528 LEU A N 1
ATOM 3672 C CA . LEU A 1 528 ? 21.860 25.100 -0.575 1.00 31.11 528 LEU A CA 1
ATOM 3673 C C . LEU A 1 528 ? 21.829 24.403 0.793 1.00 31.11 528 LEU A C 1
ATOM 3675 O O . LEU A 1 528 ? 21.475 23.221 0.828 1.00 31.11 528 LEU A O 1
ATOM 3679 N N . PRO A 1 529 ? 22.195 25.071 1.902 1.00 31.58 529 PRO A N 1
ATOM 3680 C CA . PRO A 1 529 ? 22.116 24.451 3.213 1.00 31.58 529 PRO A CA 1
ATOM 3681 C C . PRO A 1 529 ? 20.644 24.140 3.486 1.00 31.58 529 PRO A C 1
ATOM 3683 O O . PRO A 1 529 ? 19.857 25.018 3.840 1.00 31.58 529 PRO A O 1
ATOM 3686 N N . ALA A 1 530 ? 20.253 22.891 3.239 1.00 47.44 530 ALA A N 1
ATOM 3687 C CA . ALA A 1 530 ? 18.944 22.396 3.596 1.00 47.44 530 ALA A CA 1
ATOM 3688 C C . ALA A 1 530 ? 18.851 22.517 5.117 1.00 47.44 530 ALA A C 1
ATOM 3690 O O . ALA A 1 530 ? 19.713 22.011 5.840 1.00 47.44 530 ALA A O 1
ATOM 3691 N N . LEU A 1 531 ? 17.830 23.226 5.603 1.00 44.41 531 LEU A N 1
ATOM 3692 C CA . LEU A 1 531 ? 17.448 23.142 7.009 1.00 44.41 531 LEU A CA 1
ATOM 3693 C C . LEU A 1 531 ? 17.393 21.653 7.389 1.00 44.41 531 LEU A C 1
ATOM 3695 O O . LEU A 1 531 ? 16.919 20.856 6.571 1.00 44.41 531 LEU A O 1
ATOM 3699 N N . PRO A 1 532 ? 17.873 21.259 8.584 1.00 52.31 532 PRO A N 1
ATOM 3700 C CA . PRO A 1 532 ? 17.797 19.866 8.994 1.00 52.31 532 PRO A CA 1
ATOM 3701 C C . PRO A 1 532 ? 16.340 19.403 8.862 1.00 52.31 532 PRO A C 1
ATOM 3703 O O . PRO A 1 532 ? 15.441 20.158 9.256 1.00 52.31 532 PRO A O 1
ATOM 3706 N N . PRO A 1 533 ? 16.086 18.220 8.275 1.00 59.50 533 PRO A N 1
ATOM 3707 C CA . PRO A 1 533 ? 14.729 17.722 8.087 1.00 59.50 533 PRO A CA 1
ATOM 3708 C C . PRO A 1 533 ? 13.995 17.750 9.428 1.00 59.50 533 PRO A C 1
ATOM 3710 O O . PRO A 1 533 ? 14.468 17.217 10.432 1.00 59.50 533 PRO A O 1
ATOM 3713 N N . GLN A 1 534 ? 12.847 18.420 9.457 1.00 72.25 534 GLN A N 1
ATOM 3714 C CA . GLN A 1 534 ? 11.982 18.456 10.627 1.00 72.25 534 GLN A CA 1
ATOM 3715 C C . GLN A 1 534 ? 10.870 17.436 10.438 1.00 72.25 534 GLN A C 1
ATOM 3717 O O . GLN A 1 534 ? 10.346 17.268 9.336 1.00 72.25 534 GLN A O 1
ATOM 3722 N N . VAL A 1 535 ? 10.478 16.772 11.521 1.00 74.94 535 VAL A N 1
ATOM 3723 C CA . VAL A 1 535 ? 9.267 15.959 11.483 1.00 74.94 535 VAL A CA 1
ATOM 3724 C C . VAL A 1 535 ? 8.069 16.891 11.587 1.00 74.94 535 VAL A C 1
ATOM 3726 O O . VAL A 1 535 ? 7.954 17.661 12.541 1.00 74.94 535 VAL A O 1
ATOM 3729 N N . LYS A 1 536 ? 7.176 16.821 10.603 1.00 80.81 536 LYS A N 1
ATOM 3730 C CA . LYS A 1 536 ? 5.872 17.485 10.655 1.00 80.81 536 LYS A CA 1
ATOM 3731 C C . LYS A 1 536 ? 4.783 16.474 10.923 1.00 80.81 536 LYS A C 1
ATOM 3733 O O . LYS A 1 536 ? 4.854 15.369 10.397 1.00 80.81 536 LYS A O 1
ATOM 3738 N N . CYS A 1 537 ? 3.770 16.891 11.680 1.00 76.88 537 CYS A N 1
ATOM 3739 C CA . CYS A 1 537 ? 2.640 16.051 12.048 1.00 76.88 537 CYS A CA 1
ATOM 3740 C C . CYS A 1 537 ? 1.296 16.737 11.771 1.00 76.88 537 CYS A C 1
ATOM 3742 O O . CYS A 1 537 ? 1.174 17.954 11.910 1.00 76.88 537 CYS A O 1
ATOM 3744 N N . LEU A 1 538 ? 0.289 15.935 11.431 1.00 86.06 538 LEU A N 1
ATOM 3745 C CA . LEU A 1 538 ? -1.132 16.277 11.488 1.00 86.06 538 LEU A CA 1
ATOM 3746 C C . LEU A 1 538 ? -1.822 15.286 12.426 1.00 86.06 538 LEU A C 1
ATOM 3748 O O . LEU A 1 538 ? -1.598 14.084 12.289 1.00 86.06 538 LEU A O 1
ATOM 3752 N N . GLU A 1 539 ? -2.687 15.778 13.313 1.00 85.62 539 GLU A N 1
ATOM 3753 C CA . GLU A 1 539 ? -3.566 14.948 14.139 1.00 85.62 539 GLU A CA 1
ATOM 3754 C C . GLU A 1 539 ? -5.040 15.214 13.833 1.00 85.62 539 GLU A C 1
ATOM 3756 O O . GLU A 1 539 ? -5.462 16.359 13.661 1.00 85.62 539 GLU A O 1
ATOM 3761 N N . VAL A 1 540 ? -5.838 14.148 13.799 1.00 86.50 540 VAL A N 1
ATOM 3762 C CA . VAL A 1 540 ? -7.301 14.213 13.682 1.00 86.50 540 VAL A CA 1
ATOM 3763 C C . VAL A 1 540 ? -7.901 13.230 14.678 1.00 86.50 540 VAL A C 1
ATOM 3765 O O . VAL A 1 540 ? -7.443 12.098 14.769 1.00 86.50 540 VAL A O 1
ATOM 3768 N N . SER A 1 541 ? -8.945 13.626 15.406 1.00 87.62 541 SER A N 1
ATOM 3769 C CA . SER A 1 541 ? -9.658 12.734 16.327 1.00 87.62 541 SER A CA 1
ATOM 3770 C C . SER A 1 541 ? -11.152 12.716 16.023 1.00 87.62 541 SER A C 1
ATOM 3772 O O . SER A 1 541 ? -11.745 13.740 15.678 1.00 87.62 541 SER A O 1
ATOM 3774 N N . CYS A 1 542 ? -11.771 11.547 16.149 1.00 88.81 542 CYS A N 1
ATOM 3775 C CA . CYS A 1 542 ? -13.217 11.380 16.076 1.00 88.81 542 CYS A CA 1
ATOM 3776 C C . CYS A 1 542 ? -13.681 10.295 17.053 1.00 88.81 542 CYS A C 1
ATOM 3778 O O . CYS A 1 542 ? -12.883 9.508 17.562 1.00 88.81 542 CYS A O 1
ATOM 3780 N N . SER A 1 543 ? -14.981 10.256 17.350 1.00 88.19 543 SER A N 1
ATOM 3781 C CA . SER A 1 543 ? -15.539 9.197 18.190 1.00 88.19 543 SER A CA 1
ATOM 3782 C C . SER A 1 543 ? -16.979 8.861 17.840 1.00 88.19 543 SER A C 1
ATOM 3784 O O . SER A 1 543 ? -17.745 9.737 17.431 1.00 88.19 543 SER A O 1
ATOM 3786 N N . TRP A 1 544 ? -17.368 7.611 18.073 1.00 91.12 544 TRP A N 1
ATOM 3787 C CA . TRP A 1 544 ? -18.741 7.133 17.923 1.00 91.12 544 TRP A CA 1
ATOM 3788 C C . TRP A 1 544 ? -19.149 6.216 19.085 1.00 91.12 544 TRP A C 1
ATOM 3790 O O . TRP A 1 544 ? -18.275 5.681 19.770 1.00 91.12 544 TRP A O 1
ATOM 3800 N N . PRO A 1 545 ? -20.456 6.062 19.368 1.00 82.88 545 PRO A N 1
ATOM 3801 C CA . PRO A 1 545 ? -20.937 5.078 20.335 1.00 82.88 545 PRO A CA 1
ATOM 3802 C C . PRO A 1 545 ? -20.536 3.661 19.920 1.00 82.88 545 PRO A C 1
ATOM 3804 O O . PRO A 1 545 ? -20.608 3.323 18.742 1.00 82.88 545 PRO A O 1
ATOM 3807 N N . LEU A 1 546 ? -20.098 2.856 20.883 1.00 74.06 546 LEU A N 1
ATOM 3808 C CA . LEU A 1 546 ? -19.827 1.440 20.685 1.00 74.06 546 LEU A CA 1
ATOM 3809 C C . LEU A 1 546 ? -21.080 0.658 21.097 1.00 74.06 546 LEU A C 1
ATOM 3811 O O . LEU A 1 546 ? -21.432 0.683 22.279 1.00 74.06 546 LEU A O 1
ATOM 3815 N N . ASP A 1 547 ? -21.738 0.032 20.122 1.00 61.09 547 ASP A N 1
ATOM 3816 C CA . ASP A 1 547 ? -22.930 -0.804 20.328 1.00 61.09 547 ASP A CA 1
ATOM 3817 C C . ASP A 1 547 ? -22.589 -2.195 20.890 1.00 61.09 547 ASP A C 1
ATOM 3819 O O . ASP A 1 547 ? -21.528 -2.761 20.513 1.00 61.09 547 ASP A O 1
#

Mean predicted aligned error: 16.94 Å

Nearest PDB structures (foldseek):
  2a8i-assembly1_A  TM=8.943E-01  e=7.598E-30  Homo sapiens
  2a8m-assembly1_B  TM=9.168E-01  e=4.859E-28  Homo sapiens
  2a8j-assembly1_B  TM=9.171E-01  e=1.523E-26  Homo sapiens
  2a8l-assembly1_B  TM=9.069E-01  e=1.218E-25  Homo sapiens
  2a8j-assembly1_A  TM=9.019E-01  e=5.706E-25  Homo sapiens

Organism: Tetradesmus obliquus (NCBI:txid3088)

Foldseek 3Di:
DQWKKKKKFLFFFDDDPVCQVLRLVLQQQLQVQLVVCQVVVHDQQVSFQRSQLSSLPRLLGCFQAVNFAALVRFFFKKKKKAWQVGQIAIEWREFFFRRRSVLRSVQSVCQPPADPPRDGGDRYDYYPVSQCVCVVVVGRGDNDPVNRRCHSYDPVNSVLLVVVNVVVVVVVVVVVVVVVVPDDDDDDDDDDDDDDDDDDDDDDDDDDDDDDDDDDDDDDDDDDDDDDDDDDDDDDDDDDDDDDDDDDDDDDDDPCPVVVVVVVVVSVRSQDDKMWMWMAHSQRIIMIMIMRSDGHNHHRRDTFQNRPELLFKDWHAWAWDDDPDPDDPDDDDDDDDDDDDDDGFTPWWIKIKGKHDHRVLSVVQSLNNQLRVQCTVPVVDDSQVSLQVSLCVRQVVDDDDRWMKMKMKTKGKDFDDPDPPPPPPPDDDDDDDDDDDDDDDDDDDDDDDDDDDDDDPPPPPVPRFMKMKMKIKMKTQHQWIWMWMFGIDPPTDIDTDIGGDDDCVPVVVPPPDDDDDDDDDDDDPDDDPPDRRGMDMDMDMDMDTRD

Solvent-accessible surface area (backbone atoms only — not comparable to full-atom values): 32016 Å² total; per-residue (Å²): 128,79,43,37,38,41,37,38,35,64,16,11,26,50,75,53,80,88,50,43,66,58,54,45,49,33,45,51,49,11,55,51,42,17,47,58,37,44,75,72,69,50,50,25,49,57,16,24,40,38,19,39,44,41,36,15,66,28,62,91,30,20,11,37,26,18,13,28,28,25,65,86,63,26,36,34,28,17,2,18,33,24,25,18,90,65,48,34,10,16,24,23,24,27,31,22,39,56,41,43,42,55,48,3,44,51,27,18,64,47,47,78,49,83,42,80,95,76,46,81,58,62,42,65,40,48,28,68,62,32,21,54,47,32,41,75,70,73,43,69,40,39,90,44,73,70,54,10,44,58,33,47,62,30,75,67,32,54,52,52,46,52,53,56,48,51,55,51,55,53,51,53,50,51,52,53,53,56,56,66,73,65,66,78,86,77,88,74,84,90,85,80,93,76,91,75,81,86,77,82,85,79,77,84,85,88,80,84,87,87,85,85,84,89,85,81,90,87,82,90,85,83,89,80,85,85,90,84,89,82,86,88,82,90,84,85,87,82,89,87,86,87,82,89,83,91,83,89,87,83,87,86,87,81,81,53,74,66,52,52,56,52,48,54,54,55,68,60,38,60,56,52,20,27,29,24,18,30,21,32,36,56,87,55,47,21,3,8,14,14,28,18,15,53,54,62,54,31,60,82,75,64,64,47,18,23,32,36,82,27,16,10,19,25,28,31,44,40,46,70,51,76,72,80,74,92,81,73,98,73,89,81,83,92,75,91,77,93,72,97,80,88,70,77,54,52,80,34,43,13,26,16,15,16,39,23,44,49,31,72,58,33,44,75,51,27,39,15,36,52,48,42,52,52,59,33,77,45,65,93,56,72,61,59,66,55,50,38,52,48,48,46,64,61,39,64,71,52,93,71,91,50,36,28,26,39,43,35,39,41,35,42,66,45,78,69,79,88,76,80,78,79,74,79,80,79,78,86,81,90,82,86,87,82,88,85,88,81,84,86,88,76,88,81,88,85,81,90,82,94,78,93,80,82,84,80,84,76,77,75,73,75,74,71,66,40,28,38,36,41,37,39,38,39,32,31,39,20,61,18,38,33,37,27,39,34,58,58,55,98,81,51,66,75,44,63,47,74,46,64,58,86,67,81,86,73,64,76,84,81,67,90,78,84,82,90,81,85,93,77,82,94,84,69,94,68,76,70,86,71,73,78,77,58,70,47,70,48,80,50,76,51,73,47,76,52,130